Protein AF-A0A9D8RPL6-F1 (afdb_monomer)

Sequence (388 aa):
MSTDRIKMYLSRADGEFEILPKERWEPRHKYLDRIDYKSNYSPDKREYMPNICVFRNDGEISVAAWQACPAKVLYGHNLQEVTQQELEAFLDKSVAQLAYAGILTDKEVLRNHYLSGVDVNKLALYYGTAATPFRILQHTPTTGQFKRAVTLYPDDGICVYNTLKHRKLKFYDKTVQSQKLEFLPNDLAEFMKQVSFALINMEYSIEGKNQIDNELKIQKITLPNTLESFWNPIVSQTILKNRILSFLNQIFTIDLTKREECFLTVQTYCKQHNIHGPQAMTSLWGSIERISTFGLNNFQNWLLESGDPKQVRNFINRLKAIHLPCLPEEQMLKEIIYNALETMEPVTMETLKTTDEYLKKGLFPPKSGSNTKDVPTRPLLEWAGGLQ

Solvent-accessible surface area (backbone atoms only — not comparable to full-atom values): 21778 Å² total; per-residue (Å²): 48,19,49,52,32,43,25,35,69,42,36,39,90,78,65,45,41,45,72,57,58,76,93,74,59,54,83,67,38,55,42,80,71,51,85,54,60,64,33,60,64,62,81,87,65,91,67,76,72,63,53,39,33,40,32,46,54,97,88,39,81,39,34,42,37,40,34,40,36,54,21,27,71,72,71,63,42,79,84,56,57,50,58,65,86,46,51,61,64,46,35,55,53,49,36,53,53,35,40,73,64,37,41,39,54,52,54,69,46,63,49,58,34,65,45,40,25,41,25,30,33,40,66,30,76,42,89,34,65,57,65,60,61,51,51,55,60,71,43,34,50,66,68,84,81,35,48,72,51,75,48,80,38,97,72,48,37,51,32,45,33,40,36,41,97,50,34,36,44,36,41,33,32,39,41,61,52,48,63,39,68,92,70,39,61,70,73,54,40,55,48,54,72,77,40,66,56,18,36,37,38,40,35,38,36,38,40,40,45,74,50,48,54,51,54,39,51,75,72,70,56,83,68,98,31,50,44,60,44,45,46,34,48,68,50,35,37,55,54,44,41,58,55,47,53,63,49,58,74,46,54,69,61,53,32,67,90,46,44,68,61,44,51,53,46,52,52,49,50,29,62,77,68,72,57,70,59,71,67,56,52,51,52,54,52,54,48,52,57,46,28,57,73,62,21,52,48,54,50,50,51,61,45,51,78,82,43,57,71,68,59,49,52,55,50,54,54,52,58,69,68,53,87,58,57,51,36,69,67,56,55,51,48,50,50,43,49,52,55,39,55,74,42,64,68,60,91,47,74,62,61,50,53,56,53,51,51,44,56,77,67,60,79,52,85,71,79,87,55,94,81,66,86,87,70,85,82,72,69,97,72,73,85,83,70,89,77,134

Nearest PDB structures (foldseek):
  3c6k-assembly1_A  TM=5.519E-01  e=1.110E-02  Homo sapiens
  3c6k-assembly2_C  TM=5.430E-01  e=1.743E-02  Homo sapiens
  3c6k-assembly2_D  TM=4.368E-01  e=4.018E-03  Homo sapiens
  6y2r-assembly1_B  TM=2.389E-01  e=1.471E-02  Escherichia coli K-12
  4aee-assembly1_A  TM=4.089E-01  e=4.650E+00  Staphylothermus marinus

Foldseek 3Di:
DAWFKFKAKAFVVVVQWDFADPVPDDPQLVQQVDQDQKGWGDDPDPADAWTWMFGDDPSHGTIIMTMDGQCCLQPVDRQDHDALVCLVVSLVSNQVRCVVNRIHGHSVSVVAGATQKIKQKFKFKAAAAPPLLVVLLVQFDAPDQWDWDWDQDPQFGIKIWTDDDQKIWIKTFRLNVALPCSRDDNVVNVVCVVGPMTMIMIMMMGGGRVRLVVLCVVVVHDDNHSPSQSSPLVNSLVSRVVVVVVRLLRRDAADCVVVVQQLVLLVVLCVVVVVDDPVSSVVLSVLNVVCNPPHLNVSLVVCVVPHDNVVSVVSSVSSSPRPHDHDPSSVSSSVRVNVRSVDSDHDDPVVVVVVVVCVVVVVDPPDPDPDDDDDDPDDPPPPPDDDD

Mean predicted aligned error: 10.55 Å

Radius of gyration: 24.98 Å; Cα contacts (8 Å, |Δi|>4): 590; chains: 1; bounding box: 59×49×70 Å

Structure (mmCIF, N/CA/C/O backbone):
data_AF-A0A9D8RPL6-F1
#
_entry.id   AF-A0A9D8RPL6-F1
#
loop_
_atom_site.group_PDB
_atom_site.id
_atom_site.type_symbol
_atom_site.label_atom_id
_atom_site.label_alt_id
_atom_site.label_comp_id
_atom_site.label_asym_id
_atom_site.label_entity_id
_atom_site.label_seq_id
_atom_site.pdbx_PDB_ins_code
_atom_site.Cartn_x
_atom_site.Cartn_y
_atom_site.Cartn_z
_atom_site.occupancy
_atom_site.B_iso_or_equiv
_atom_site.auth_seq_id
_atom_site.auth_comp_id
_atom_site.auth_asym_id
_atom_site.auth_atom_id
_atom_site.pdbx_PDB_model_num
ATOM 1 N N . MET A 1 1 ? 3.790 11.997 -0.640 1.00 76.94 1 MET A N 1
ATOM 2 C CA . MET A 1 1 ? 3.046 10.720 -0.725 1.00 76.94 1 MET A CA 1
ATOM 3 C C . MET A 1 1 ? 3.173 10.228 -2.138 1.00 76.94 1 MET A C 1
ATOM 5 O O . MET A 1 1 ? 3.196 11.052 -3.047 1.00 76.94 1 MET A O 1
ATOM 9 N N . SER A 1 2 ? 3.297 8.922 -2.313 1.00 73.25 2 SER A N 1
ATOM 10 C CA . SER A 1 2 ? 3.935 8.384 -3.506 1.00 73.25 2 SER A CA 1
ATOM 11 C C . SER A 1 2 ? 3.230 7.169 -4.071 1.00 73.25 2 SER A C 1
ATOM 13 O O . SER A 1 2 ? 2.441 6.498 -3.409 1.00 73.25 2 SER A O 1
ATOM 15 N N . THR A 1 3 ? 3.561 6.884 -5.324 1.00 77.25 3 THR A N 1
ATOM 16 C CA . THR A 1 3 ? 3.338 5.573 -5.918 1.00 77.25 3 THR A CA 1
ATOM 17 C C . THR A 1 3 ? 4.533 4.681 -5.562 1.00 77.25 3 THR A C 1
ATOM 19 O O . THR A 1 3 ? 5.653 4.977 -5.971 1.00 77.25 3 THR A O 1
ATOM 22 N N . ASP A 1 4 ? 4.319 3.608 -4.793 1.00 81.06 4 ASP A N 1
ATOM 23 C CA . ASP A 1 4 ? 5.395 2.708 -4.328 1.00 81.06 4 ASP A CA 1
ATOM 24 C C . ASP A 1 4 ? 5.593 1.498 -5.238 1.00 81.06 4 ASP A C 1
ATOM 26 O O . ASP A 1 4 ? 6.677 0.927 -5.305 1.00 81.06 4 ASP A O 1
ATOM 30 N N . ARG A 1 5 ? 4.559 1.096 -5.974 1.00 91.69 5 ARG A N 1
ATOM 31 C CA . ARG A 1 5 ? 4.652 0.020 -6.960 1.00 91.69 5 ARG A CA 1
ATOM 32 C C . ARG A 1 5 ? 3.788 0.352 -8.153 1.00 91.69 5 ARG A C 1
ATOM 34 O O . ARG A 1 5 ? 2.641 0.750 -7.991 1.00 91.69 5 ARG A O 1
ATOM 41 N N . ILE A 1 6 ? 4.313 0.091 -9.339 1.00 94.00 6 ILE A N 1
ATOM 42 C CA . ILE A 1 6 ? 3.545 0.059 -10.578 1.00 94.00 6 ILE A CA 1
ATOM 43 C C . ILE A 1 6 ? 3.737 -1.279 -11.269 1.00 94.00 6 ILE A C 1
ATOM 45 O O . ILE A 1 6 ? 4.782 -1.921 -11.136 1.00 94.00 6 ILE A O 1
ATOM 49 N N . LYS A 1 7 ? 2.714 -1.706 -12.002 1.00 95.00 7 LYS A N 1
ATOM 50 C CA . LYS A 1 7 ? 2.734 -2.928 -12.793 1.00 95.00 7 LYS A CA 1
ATOM 51 C C . LYS A 1 7 ? 2.080 -2.694 -14.142 1.00 95.00 7 LYS A C 1
ATOM 53 O O . LYS A 1 7 ? 0.953 -2.207 -14.210 1.00 95.00 7 LYS A O 1
ATOM 58 N N . MET A 1 8 ? 2.734 -3.133 -15.202 1.00 94.94 8 MET A N 1
ATOM 59 C CA . MET A 1 8 ? 2.285 -3.002 -16.584 1.00 94.94 8 MET A CA 1
ATOM 60 C C . MET A 1 8 ? 2.474 -4.319 -17.339 1.00 94.94 8 MET A C 1
ATOM 62 O O . MET A 1 8 ? 3.315 -5.137 -16.966 1.00 94.94 8 MET A O 1
ATOM 66 N N . TYR A 1 9 ? 1.697 -4.508 -18.402 1.00 94.69 9 TYR A N 1
ATOM 67 C CA . TYR A 1 9 ? 1.876 -5.600 -19.359 1.00 94.69 9 TYR A CA 1
ATOM 68 C C . TYR A 1 9 ? 2.038 -4.989 -20.740 1.00 94.69 9 TYR A C 1
ATOM 70 O O . TYR A 1 9 ? 1.050 -4.537 -21.302 1.00 94.69 9 TYR A O 1
ATOM 78 N N . LEU A 1 10 ? 3.262 -4.943 -21.251 1.00 94.94 10 LEU A N 1
ATOM 79 C CA . LEU A 1 10 ? 3.539 -4.44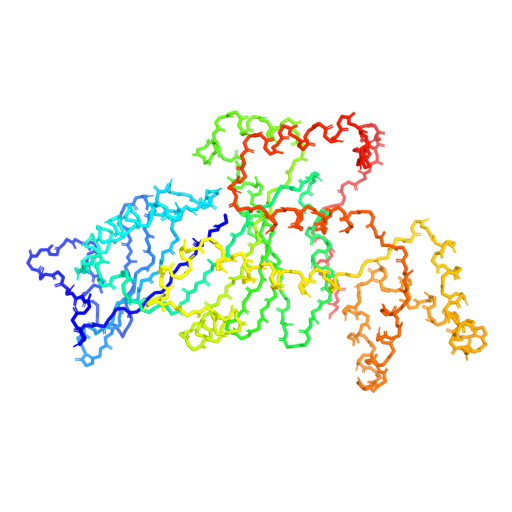1 -22.591 1.00 94.94 10 LEU A CA 1
ATOM 80 C C . LEU A 1 10 ? 3.217 -5.534 -23.612 1.00 94.94 10 LEU A C 1
ATOM 82 O O . LEU A 1 10 ? 3.583 -6.690 -23.392 1.00 94.94 10 LEU A O 1
ATOM 86 N N . SER A 1 11 ? 2.546 -5.178 -24.699 1.00 94.38 11 SER A N 1
ATOM 87 C CA . SER A 1 11 ? 2.099 -6.045 -25.786 1.00 94.38 11 SER A CA 1
ATOM 88 C C . SER A 1 11 ? 2.950 -5.832 -27.030 1.00 94.38 11 SER A C 1
ATOM 90 O O . SER A 1 11 ? 3.070 -4.726 -27.556 1.00 94.38 11 SER A O 1
ATOM 92 N N . ARG A 1 12 ? 3.528 -6.917 -27.543 1.00 92.94 12 ARG A N 1
ATOM 93 C CA . ARG A 1 12 ? 4.331 -6.864 -28.767 1.00 92.94 12 ARG A CA 1
ATOM 94 C C . ARG A 1 12 ? 3.457 -6.658 -30.002 1.00 92.94 12 ARG A C 1
ATOM 96 O O . ARG A 1 12 ? 3.880 -5.998 -30.942 1.00 92.94 12 ARG A O 1
ATOM 103 N N . ALA A 1 13 ? 2.243 -7.216 -29.993 1.00 90.69 13 ALA A N 1
ATOM 104 C CA . ALA A 1 13 ? 1.292 -7.095 -31.098 1.00 90.69 13 ALA A CA 1
ATOM 105 C C . ALA A 1 13 ? 0.837 -5.642 -31.313 1.00 90.69 13 ALA A C 1
ATOM 107 O O . ALA A 1 13 ? 0.586 -5.246 -32.447 1.00 90.69 13 ALA A O 1
ATOM 108 N N . ASP A 1 14 ? 0.800 -4.856 -30.235 1.00 90.56 14 ASP A N 1
ATOM 109 C CA . ASP A 1 14 ? 0.432 -3.438 -30.259 1.00 90.56 14 ASP A CA 1
ATOM 110 C C . ASP A 1 14 ? 1.650 -2.515 -30.476 1.00 90.56 14 ASP A C 1
ATOM 112 O O . ASP A 1 14 ? 1.522 -1.295 -30.431 1.00 90.56 14 ASP A O 1
ATOM 116 N N . GLY A 1 15 ? 2.842 -3.082 -30.718 1.00 91.94 15 GLY A N 1
ATOM 117 C CA . GLY A 1 15 ? 4.074 -2.323 -30.950 1.00 91.94 15 GLY A CA 1
ATOM 118 C C . GLY A 1 15 ? 4.646 -1.643 -29.702 1.00 91.94 15 GLY A C 1
ATOM 119 O O . GLY A 1 15 ? 5.460 -0.735 -29.825 1.00 91.94 15 GLY A O 1
ATOM 120 N N . GLU A 1 16 ? 4.245 -2.059 -28.497 1.00 95.00 16 GLU A N 1
ATOM 121 C CA . GLU A 1 16 ? 4.665 -1.411 -27.243 1.00 95.00 16 GLU A CA 1
ATOM 122 C C . GLU A 1 16 ? 6.111 -1.752 -26.853 1.00 95.00 16 GLU A C 1
ATOM 124 O O . GLU A 1 16 ? 6.743 -1.046 -26.063 1.00 95.00 16 GLU A O 1
ATOM 129 N N . PHE A 1 17 ? 6.653 -2.847 -27.382 1.00 96.94 17 PHE A N 1
ATOM 130 C CA . PHE A 1 17 ? 8.052 -3.196 -27.191 1.00 96.94 17 PHE A CA 1
ATOM 131 C C . PHE A 1 17 ? 8.579 -4.091 -28.311 1.00 96.94 17 PHE A C 1
ATOM 133 O O . PHE A 1 17 ? 7.838 -4.830 -28.963 1.00 96.94 17 PHE A O 1
ATOM 140 N N . G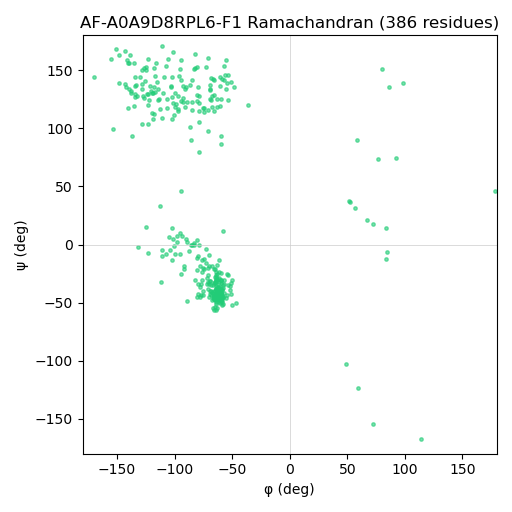LU A 1 18 ? 9.898 -4.100 -28.441 1.00 96.62 18 GLU A N 1
ATOM 141 C CA . GLU A 1 18 ? 10.651 -5.051 -29.238 1.00 96.62 18 GLU A CA 1
ATOM 142 C C . GLU A 1 18 ? 11.564 -5.892 -28.346 1.00 96.62 18 GLU A C 1
ATOM 144 O O . GLU A 1 18 ? 11.960 -5.500 -27.246 1.00 96.62 18 GLU A O 1
ATOM 149 N N . ILE A 1 19 ? 11.915 -7.079 -28.827 1.00 95.88 19 ILE A N 1
ATOM 150 C CA . ILE A 1 19 ? 12.947 -7.894 -28.196 1.00 95.88 19 ILE A CA 1
ATOM 151 C C . ILE A 1 19 ? 14.280 -7.539 -28.838 1.00 95.88 19 ILE A C 1
ATOM 153 O O . ILE A 1 19 ? 14.384 -7.476 -30.063 1.00 95.88 19 ILE A O 1
ATOM 157 N N . LEU A 1 20 ? 15.303 -7.343 -28.007 1.00 95.25 20 LEU A N 1
ATOM 158 C CA . LEU A 1 20 ? 16.675 -7.164 -28.467 1.00 95.25 20 LEU A CA 1
ATOM 159 C C . LEU A 1 20 ? 17.029 -8.265 -29.495 1.00 95.25 20 LEU A C 1
ATOM 161 O O . LEU A 1 20 ? 16.702 -9.425 -29.252 1.00 95.25 20 LEU A O 1
ATOM 165 N N . PRO A 1 21 ? 17.685 -7.965 -30.628 1.00 93.12 21 PRO A N 1
ATOM 166 C CA . PRO A 1 21 ? 18.082 -8.996 -31.591 1.00 93.12 21 PRO A CA 1
ATOM 167 C C . PRO A 1 21 ? 19.038 -10.029 -30.977 1.00 93.12 21 PRO A C 1
ATOM 169 O O . PRO A 1 21 ? 19.886 -9.662 -30.155 1.00 93.12 21 PRO A O 1
ATOM 172 N N . LYS A 1 22 ? 18.922 -11.308 -31.371 1.00 92.31 22 LYS A N 1
ATOM 173 C CA . LYS A 1 22 ? 19.681 -12.427 -30.769 1.00 92.31 22 LYS A CA 1
ATOM 174 C C . LYS A 1 22 ? 21.194 -12.235 -30.842 1.00 92.31 22 LYS A C 1
ATOM 176 O O . LYS A 1 22 ? 21.914 -12.653 -29.942 1.00 92.31 22 LYS A O 1
ATOM 181 N N . GLU A 1 23 ? 21.677 -11.552 -31.871 1.00 93.81 23 GLU A N 1
ATOM 182 C CA . GLU A 1 23 ? 23.095 -11.255 -32.098 1.00 93.81 23 GLU A CA 1
ATOM 183 C C . GLU A 1 23 ? 23.677 -10.337 -31.012 1.00 93.81 23 GLU A C 1
ATOM 185 O O . GLU A 1 23 ? 24.889 -10.291 -30.815 1.00 93.81 23 GLU A O 1
ATOM 190 N N . ARG A 1 24 ? 22.815 -9.605 -30.296 1.00 92.56 24 ARG A N 1
ATOM 191 C CA . ARG A 1 24 ? 23.182 -8.685 -29.211 1.00 92.56 24 ARG A CA 1
ATOM 192 C C . ARG A 1 24 ? 22.939 -9.285 -27.825 1.00 92.56 24 ARG A C 1
ATOM 194 O O . ARG A 1 24 ? 23.080 -8.585 -26.822 1.00 92.56 24 ARG A O 1
ATOM 201 N N . TRP A 1 25 ? 22.537 -10.553 -27.741 1.00 93.50 25 TRP A N 1
ATOM 202 C CA . TRP A 1 25 ? 22.211 -11.176 -26.465 1.00 93.50 25 TRP A CA 1
ATOM 203 C C . TRP A 1 25 ? 23.459 -11.509 -25.660 1.00 93.50 25 TRP A C 1
ATOM 205 O O . TRP A 1 25 ? 24.272 -12.357 -26.006 1.00 93.50 25 TRP A O 1
ATOM 215 N N . GLU A 1 26 ? 23.554 -10.868 -24.508 1.00 91.50 26 GLU A N 1
ATOM 216 C CA . GLU A 1 26 ? 24.457 -11.248 -23.425 1.00 91.50 26 GLU A CA 1
ATOM 217 C C . GLU A 1 26 ? 23.884 -12.376 -22.538 1.00 91.50 26 GLU A C 1
ATOM 219 O O . GLU A 1 26 ? 22.670 -12.601 -22.548 1.00 91.50 26 GLU A O 1
ATOM 224 N N . PRO A 1 27 ? 24.706 -13.054 -21.705 1.00 90.31 27 PRO A N 1
ATOM 225 C CA . PRO A 1 27 ? 24.274 -14.191 -20.880 1.00 90.31 27 PRO A CA 1
ATOM 226 C C . PRO A 1 27 ? 23.022 -13.949 -20.021 1.00 90.31 27 PRO A C 1
ATOM 228 O O . PRO A 1 27 ? 22.215 -14.863 -19.832 1.00 90.31 27 PRO A O 1
ATOM 231 N N . ARG A 1 28 ? 22.815 -12.716 -19.542 1.00 90.69 28 ARG A N 1
ATOM 232 C CA . ARG A 1 28 ? 21.624 -12.318 -18.770 1.00 90.69 28 ARG A CA 1
ATOM 233 C C . ARG A 1 28 ? 20.308 -12.455 -19.546 1.00 90.69 28 ARG A C 1
ATOM 235 O O . ARG A 1 28 ? 19.260 -12.654 -18.941 1.00 90.69 28 ARG A O 1
ATOM 242 N N . HIS A 1 29 ? 20.351 -12.427 -20.877 1.00 94.00 29 HIS A N 1
ATOM 243 C CA . HIS A 1 29 ? 19.183 -12.551 -21.752 1.00 94.00 29 HIS A CA 1
ATOM 244 C C . HIS A 1 29 ? 18.754 -13.998 -22.000 1.00 94.00 29 HIS A C 1
ATOM 246 O O . HIS A 1 29 ? 17.767 -14.229 -22.686 1.00 94.00 29 HIS A O 1
ATOM 252 N N . LYS A 1 30 ? 19.427 -14.994 -21.408 1.00 89.94 30 LYS A N 1
ATOM 253 C CA . LYS A 1 30 ? 19.095 -16.420 -21.583 1.00 89.94 30 LYS A CA 1
ATOM 254 C C . LYS A 1 30 ? 17.628 -16.754 -21.281 1.00 89.94 30 LYS A C 1
ATOM 256 O O . LYS A 1 30 ? 17.092 -17.729 -21.800 1.00 89.94 30 LYS A O 1
ATOM 261 N N . TYR A 1 31 ? 16.964 -15.964 -20.438 1.00 92.50 31 TYR A N 1
ATOM 262 C CA . TYR A 1 31 ? 15.535 -16.117 -20.158 1.00 92.50 31 TYR A CA 1
ATOM 263 C C . TYR A 1 31 ? 14.637 -15.864 -21.388 1.00 92.50 31 TYR A C 1
ATOM 265 O O . TYR A 1 31 ? 13.565 -16.456 -21.470 1.00 92.50 31 TYR A O 1
ATOM 273 N N . LEU A 1 32 ? 15.090 -15.067 -22.364 1.00 92.06 32 LEU A N 1
ATOM 274 C CA . LEU A 1 32 ? 14.393 -14.795 -23.626 1.00 92.06 32 LEU A CA 1
ATOM 275 C C . LEU A 1 32 ? 14.445 -15.970 -24.619 1.00 92.06 32 LEU A C 1
ATOM 277 O O . LEU A 1 32 ? 13.686 -15.970 -25.584 1.00 92.06 32 LEU A O 1
ATOM 281 N N . ASP A 1 33 ? 15.287 -16.985 -24.390 1.00 87.38 33 ASP A N 1
ATOM 282 C CA . ASP A 1 33 ? 15.366 -18.211 -25.213 1.00 87.38 33 ASP A CA 1
ATOM 283 C C . ASP A 1 33 ? 14.608 -19.398 -24.597 1.00 87.38 33 ASP A C 1
ATOM 285 O O . ASP A 1 33 ? 14.452 -20.444 -25.225 1.00 87.38 33 ASP A O 1
ATOM 289 N N . ARG A 1 34 ? 14.123 -19.266 -23.357 1.00 84.88 34 ARG A N 1
ATOM 290 C CA . ARG A 1 34 ? 13.395 -20.346 -22.680 1.00 84.88 34 ARG A CA 1
ATOM 291 C C . ARG A 1 34 ? 12.042 -20.578 -23.338 1.00 84.88 34 ARG A C 1
ATOM 293 O O . ARG A 1 34 ? 11.303 -19.621 -23.545 1.00 84.88 34 ARG A O 1
ATOM 300 N N . ILE A 1 35 ? 11.711 -21.839 -23.605 1.00 80.12 35 ILE A N 1
ATOM 301 C CA . ILE A 1 35 ? 10.471 -22.261 -24.284 1.00 80.12 35 ILE A CA 1
ATOM 302 C C . ILE A 1 35 ? 9.255 -22.194 -23.341 1.00 80.12 35 ILE A C 1
ATOM 304 O O . ILE A 1 35 ? 8.112 -22.222 -23.791 1.00 80.12 35 ILE A O 1
ATOM 308 N N . ASP A 1 36 ? 9.488 -22.058 -22.034 1.00 81.62 36 ASP A N 1
ATOM 309 C CA . ASP A 1 36 ? 8.431 -21.972 -21.032 1.00 81.62 36 ASP A CA 1
ATOM 310 C C . ASP A 1 36 ? 7.435 -20.851 -21.357 1.00 81.62 36 ASP A C 1
ATOM 312 O O . ASP A 1 36 ? 7.825 -19.733 -21.708 1.00 81.62 36 ASP A O 1
ATOM 316 N N . TYR A 1 37 ? 6.143 -21.131 -21.149 1.00 81.88 37 TYR A N 1
ATOM 317 C CA . TYR A 1 37 ? 5.051 -20.159 -21.305 1.00 81.88 37 TYR A CA 1
ATOM 318 C C . TYR A 1 37 ? 5.324 -18.838 -20.567 1.00 81.88 37 TYR A C 1
ATOM 320 O O . TYR A 1 37 ? 4.886 -17.772 -20.997 1.00 81.88 37 TYR A O 1
ATOM 328 N N . LYS A 1 38 ? 6.063 -18.915 -19.454 1.00 89.31 38 LYS A N 1
ATOM 329 C CA . LYS A 1 38 ? 6.447 -17.791 -18.611 1.00 89.31 38 LYS A CA 1
ATOM 330 C C . LYS A 1 38 ? 7.926 -17.891 -18.252 1.00 89.31 38 LYS A C 1
ATOM 332 O O . LYS A 1 38 ? 8.343 -18.888 -17.669 1.00 89.31 38 LYS A O 1
ATOM 337 N N . SER A 1 39 ? 8.687 -16.828 -18.502 1.00 88.94 39 SER A N 1
ATOM 338 C CA . SER A 1 39 ? 10.108 -16.752 -18.139 1.00 88.94 39 SER A CA 1
ATOM 339 C C . SER A 1 39 ? 10.437 -15.434 -17.446 1.00 88.94 39 SER A C 1
ATOM 341 O O . SER A 1 39 ? 10.123 -14.363 -17.956 1.00 88.94 39 SER A O 1
ATOM 343 N N . ASN A 1 40 ? 11.078 -15.505 -16.277 1.00 90.75 40 ASN A N 1
ATOM 344 C CA . ASN A 1 40 ? 11.461 -14.319 -15.506 1.00 90.75 40 ASN A CA 1
ATOM 345 C C . ASN A 1 40 ? 12.902 -13.908 -15.820 1.00 90.75 40 ASN A C 1
ATOM 347 O O . ASN A 1 40 ? 13.783 -14.767 -15.928 1.00 90.75 40 ASN A O 1
ATOM 351 N N . TYR A 1 41 ? 13.137 -12.601 -15.896 1.00 90.19 41 TYR A N 1
ATOM 352 C CA . TYR A 1 41 ? 14.480 -12.039 -15.901 1.00 90.19 41 TYR A CA 1
ATOM 353 C C . TYR A 1 41 ? 15.128 -12.233 -14.528 1.00 90.19 41 TYR A C 1
ATOM 355 O O . TYR A 1 41 ? 14.493 -12.018 -13.494 1.00 90.19 41 TYR A O 1
ATOM 363 N N . SER A 1 42 ? 16.398 -12.629 -14.524 1.00 84.31 42 SER A N 1
ATOM 364 C CA . SER A 1 42 ? 17.218 -12.685 -13.317 1.00 84.31 42 SER A CA 1
ATOM 365 C C . SER A 1 42 ? 18.385 -11.724 -13.510 1.00 84.31 42 SER A C 1
ATOM 367 O O . SER A 1 42 ? 19.220 -11.994 -14.377 1.00 84.31 42 SER A O 1
ATOM 369 N N . PRO A 1 43 ? 18.457 -10.622 -12.747 1.00 79.50 43 PRO A N 1
ATOM 370 C CA . PRO A 1 43 ? 19.556 -9.681 -12.871 1.00 79.50 43 PRO A CA 1
ATOM 371 C C . PRO A 1 43 ? 20.874 -10.325 -12.428 1.00 79.50 43 PRO A C 1
ATOM 373 O O . PRO A 1 43 ? 20.920 -11.109 -11.482 1.00 79.50 43 PRO A O 1
ATOM 376 N N . ASP A 1 44 ? 21.944 -9.981 -13.131 1.00 76.06 44 ASP A N 1
ATOM 377 C CA . ASP A 1 44 ? 23.340 -10.316 -12.831 1.00 76.06 44 ASP A CA 1
ATOM 378 C C . ASP A 1 44 ? 24.032 -9.234 -11.976 1.00 76.06 44 ASP A C 1
ATOM 380 O O . ASP A 1 44 ? 25.013 -9.514 -11.284 1.00 76.06 44 ASP A O 1
ATOM 384 N N . LYS A 1 45 ? 23.507 -8.002 -11.981 1.00 72.62 45 LYS A N 1
ATOM 385 C CA . LYS A 1 45 ? 23.971 -6.883 -11.145 1.00 72.62 45 LYS A CA 1
ATOM 386 C C . LYS A 1 45 ? 23.393 -6.919 -9.726 1.00 72.62 45 LYS A C 1
ATOM 388 O O . LYS A 1 45 ? 22.278 -7.377 -9.504 1.00 72.62 45 LYS A O 1
ATOM 393 N N . ARG A 1 46 ? 24.146 -6.349 -8.773 1.00 63.53 46 ARG A N 1
ATOM 394 C CA . ARG A 1 46 ? 23.728 -6.158 -7.366 1.00 63.53 46 ARG A CA 1
ATOM 395 C C . ARG A 1 46 ? 22.798 -4.956 -7.137 1.00 63.53 46 ARG A C 1
ATOM 397 O O . ARG A 1 46 ? 22.278 -4.807 -6.038 1.00 63.53 46 ARG A O 1
ATOM 404 N N . GLU A 1 47 ? 22.619 -4.091 -8.133 1.00 73.19 47 GLU A N 1
ATOM 405 C CA . GLU A 1 47 ? 21.715 -2.936 -8.056 1.00 73.19 47 GLU A CA 1
ATOM 406 C C . GLU A 1 47 ? 20.240 -3.366 -8.075 1.00 73.19 47 GLU A C 1
ATOM 408 O O . GLU A 1 47 ? 19.902 -4.462 -8.529 1.00 73.19 47 GLU A O 1
ATOM 413 N N . TYR A 1 48 ? 19.341 -2.489 -7.615 1.00 79.12 48 TYR A N 1
ATOM 414 C CA . TYR A 1 48 ? 17.907 -2.751 -7.709 1.00 79.12 48 TYR A CA 1
ATOM 415 C C . TYR A 1 48 ? 17.459 -2.842 -9.174 1.00 79.12 48 TYR A C 1
ATOM 417 O O . TYR A 1 48 ? 17.638 -1.904 -9.951 1.00 79.12 48 TYR A O 1
ATOM 425 N N . MET A 1 49 ? 16.813 -3.958 -9.519 1.00 87.19 49 MET A N 1
ATOM 426 C CA . MET A 1 49 ? 16.204 -4.192 -10.825 1.00 87.19 49 MET A CA 1
ATOM 427 C C . MET A 1 49 ? 14.703 -4.474 -10.675 1.00 87.19 49 MET A C 1
ATOM 429 O O . MET A 1 49 ? 14.312 -5.234 -9.782 1.00 87.19 49 MET A O 1
ATOM 433 N N . PRO A 1 50 ? 13.849 -3.887 -11.535 1.00 86.88 50 PRO A N 1
ATOM 434 C CA . PRO A 1 50 ? 12.434 -4.219 -11.598 1.00 86.88 50 PRO A CA 1
ATOM 435 C C . PRO A 1 50 ? 12.201 -5.705 -11.872 1.00 86.88 50 PRO A C 1
ATOM 437 O O . PRO A 1 50 ? 12.993 -6.374 -12.538 1.00 86.88 50 PRO A O 1
ATOM 440 N N . ASN A 1 51 ? 11.057 -6.211 -11.420 1.00 91.31 51 ASN A N 1
ATOM 441 C CA . ASN A 1 51 ? 10.629 -7.556 -11.775 1.00 91.31 51 ASN A CA 1
ATOM 442 C C . ASN A 1 51 ? 10.132 -7.545 -13.222 1.00 91.31 51 ASN A C 1
ATOM 444 O O . ASN A 1 51 ? 9.143 -6.878 -13.533 1.00 91.31 51 ASN A O 1
ATOM 448 N N . ILE A 1 52 ? 10.805 -8.301 -14.087 1.00 94.38 52 ILE A N 1
ATOM 449 C CA . ILE A 1 52 ? 10.464 -8.427 -15.505 1.00 94.38 52 ILE A CA 1
ATOM 450 C C . ILE A 1 52 ? 10.182 -9.894 -15.809 1.00 94.38 52 ILE A C 1
ATOM 452 O O . ILE A 1 52 ? 10.938 -10.792 -15.432 1.00 94.38 52 ILE A O 1
ATOM 456 N N . CYS A 1 53 ? 9.073 -10.140 -16.491 1.00 94.44 53 CYS A N 1
ATOM 457 C CA . CYS A 1 53 ? 8.652 -11.466 -16.903 1.00 94.44 53 CYS A CA 1
ATOM 458 C C . CYS A 1 53 ? 8.089 -11.410 -18.316 1.00 94.44 53 CYS A C 1
ATOM 460 O O . CYS A 1 53 ? 7.239 -10.575 -18.600 1.00 94.44 53 CYS A O 1
ATOM 462 N N . VAL A 1 54 ? 8.489 -12.343 -19.171 1.00 95.06 54 VAL A N 1
ATOM 463 C CA . VAL A 1 54 ? 7.922 -12.489 -20.513 1.00 95.06 54 VAL A CA 1
ATOM 464 C C . VAL A 1 54 ? 6.937 -13.650 -20.562 1.00 95.06 54 VAL A C 1
ATOM 466 O O . VAL A 1 54 ? 7.132 -14.670 -19.893 1.00 95.06 54 VAL A O 1
ATOM 469 N N . PHE A 1 55 ? 5.882 -13.481 -21.350 1.00 94.19 55 PHE A N 1
ATOM 470 C CA . PHE A 1 55 ? 4.911 -14.515 -21.681 1.00 94.19 55 PHE A CA 1
ATOM 471 C C . PHE A 1 55 ? 4.952 -14.783 -23.176 1.00 94.19 55 PHE A C 1
ATOM 473 O O . PHE A 1 55 ? 5.170 -13.866 -23.975 1.00 94.19 55 PHE A O 1
ATOM 480 N N . ARG A 1 56 ? 4.736 -16.046 -23.537 1.00 91.88 56 ARG A N 1
ATOM 481 C CA . ARG A 1 56 ? 4.725 -16.481 -24.929 1.00 91.88 56 ARG A CA 1
ATOM 482 C C . ARG A 1 56 ? 3.326 -16.835 -25.403 1.00 91.88 56 ARG A C 1
ATOM 484 O O . ARG A 1 56 ? 2.557 -17.434 -24.656 1.00 91.88 56 ARG A O 1
ATOM 491 N N . ASN A 1 57 ? 3.047 -16.525 -26.663 1.00 87.12 57 ASN A N 1
ATOM 492 C CA . ASN A 1 57 ? 1.918 -17.065 -27.409 1.00 87.12 57 ASN A CA 1
ATOM 493 C C . ASN A 1 57 ? 2.456 -17.715 -28.689 1.00 87.12 57 ASN A C 1
ATOM 495 O O . ASN A 1 57 ? 3.282 -17.113 -29.367 1.00 87.12 57 ASN A O 1
ATOM 499 N N . ASP A 1 58 ? 2.055 -18.956 -28.964 1.00 84.12 58 ASP A N 1
ATOM 500 C CA . ASP A 1 58 ? 2.521 -19.737 -30.123 1.00 84.12 58 ASP A CA 1
ATOM 501 C C . ASP A 1 58 ? 4.056 -19.805 -30.276 1.00 84.12 58 ASP A C 1
ATOM 503 O O . ASP A 1 58 ? 4.613 -19.782 -31.369 1.00 84.12 58 ASP A O 1
ATOM 507 N N . GLY A 1 59 ? 4.769 -19.892 -29.146 1.00 81.31 59 GLY A N 1
ATOM 508 C CA . GLY A 1 59 ? 6.234 -19.982 -29.101 1.00 81.31 59 GLY A CA 1
ATOM 509 C C . GLY A 1 59 ? 6.966 -18.637 -29.185 1.00 81.31 59 GLY A C 1
ATOM 510 O O . GLY A 1 59 ? 8.143 -18.559 -28.818 1.00 81.31 59 GLY A O 1
ATOM 511 N N . GLU A 1 60 ? 6.281 -17.555 -29.546 1.00 87.44 60 GLU A N 1
ATOM 512 C CA . GLU A 1 60 ? 6.852 -16.211 -29.611 1.00 87.44 60 GLU A CA 1
ATOM 513 C C . GLU A 1 60 ? 6.586 -15.409 -28.341 1.00 87.44 60 GLU A C 1
ATOM 515 O O . GLU A 1 60 ? 5.524 -15.518 -27.734 1.00 87.44 60 GLU A O 1
ATOM 520 N N . ILE A 1 61 ? 7.542 -14.568 -27.935 1.00 92.31 61 ILE A N 1
ATOM 521 C CA . ILE A 1 61 ? 7.318 -13.621 -26.838 1.00 92.31 61 ILE A CA 1
ATOM 522 C C . ILE A 1 61 ? 6.288 -12.591 -27.301 1.00 92.31 61 ILE A C 1
ATOM 524 O O . ILE A 1 61 ? 6.540 -11.853 -28.255 1.00 92.31 61 ILE A O 1
ATOM 528 N N . SER A 1 62 ? 5.153 -12.547 -26.607 1.00 92.94 62 SER A N 1
ATOM 529 C CA . SER A 1 62 ? 4.009 -11.695 -26.935 1.00 92.94 62 SER A CA 1
ATOM 530 C C . SER A 1 62 ? 3.782 -10.594 -25.905 1.00 92.94 62 SER A C 1
ATOM 532 O O . SER A 1 62 ? 3.350 -9.503 -26.271 1.00 92.94 62 SER A O 1
ATOM 534 N N . VAL A 1 63 ? 4.098 -10.849 -24.631 1.00 95.06 63 VAL A N 1
ATOM 535 C CA . VAL A 1 63 ? 3.862 -9.901 -23.534 1.00 95.06 63 VAL A CA 1
ATOM 536 C C . VAL A 1 63 ? 5.084 -9.798 -22.632 1.00 95.06 63 VAL A C 1
ATOM 538 O O . VAL A 1 63 ? 5.641 -10.817 -22.223 1.00 95.06 63 VAL A O 1
ATOM 541 N N . ALA A 1 64 ? 5.447 -8.578 -22.245 1.00 95.75 64 ALA A N 1
ATOM 542 C CA . ALA A 1 64 ? 6.404 -8.303 -21.180 1.00 95.75 64 ALA A CA 1
ATOM 543 C C . ALA A 1 64 ? 5.675 -7.692 -19.972 1.00 95.75 64 ALA A C 1
ATOM 545 O O . ALA A 1 64 ? 5.221 -6.550 -20.002 1.00 95.75 64 ALA A O 1
ATOM 546 N N . ALA A 1 65 ? 5.550 -8.450 -18.883 1.00 95.12 65 ALA A N 1
ATOM 547 C CA . ALA A 1 65 ? 5.114 -7.913 -17.603 1.00 95.12 65 ALA A CA 1
ATOM 548 C C . ALA A 1 65 ? 6.277 -7.231 -16.896 1.00 95.12 65 ALA A C 1
ATOM 550 O O . ALA A 1 65 ? 7.295 -7.859 -16.594 1.00 95.12 65 ALA A O 1
ATOM 551 N N . TRP A 1 66 ? 6.070 -5.967 -16.568 1.00 95.00 66 TRP A N 1
ATOM 552 C CA . TRP A 1 66 ? 7.021 -5.135 -15.858 1.00 95.00 66 TRP A CA 1
ATOM 553 C C . TRP A 1 66 ? 6.406 -4.662 -14.546 1.00 95.00 66 TRP A C 1
ATOM 555 O O . TRP A 1 66 ? 5.273 -4.182 -14.515 1.00 95.00 66 TRP A O 1
ATOM 565 N N . GLN A 1 67 ? 7.139 -4.820 -13.446 1.00 94.75 67 GLN A N 1
ATOM 566 C CA . GLN A 1 67 ? 6.738 -4.322 -12.137 1.00 94.75 67 GLN A CA 1
ATOM 567 C C . GLN A 1 67 ? 7.919 -3.637 -11.453 1.00 94.75 67 GLN A C 1
ATOM 569 O O . GLN A 1 67 ? 8.920 -4.281 -11.133 1.00 94.75 67 GLN A O 1
ATOM 574 N N . ALA A 1 68 ? 7.764 -2.350 -11.164 1.00 92.75 68 ALA A N 1
ATOM 575 C CA . ALA A 1 68 ? 8.797 -1.517 -10.563 1.00 92.75 68 ALA A CA 1
ATOM 576 C C . ALA A 1 68 ? 8.287 -0.816 -9.304 1.00 92.75 68 ALA A C 1
ATOM 578 O O . ALA A 1 68 ? 7.099 -0.523 -9.182 1.00 92.75 68 ALA A O 1
ATOM 579 N N . CYS A 1 69 ? 9.207 -0.530 -8.384 1.00 92.06 69 CYS A N 1
ATOM 580 C CA . CYS A 1 69 ? 9.000 0.430 -7.308 1.00 92.06 69 CYS A CA 1
ATOM 581 C C . CYS A 1 69 ? 9.694 1.744 -7.690 1.00 92.06 69 CYS A C 1
ATOM 583 O O . CYS A 1 69 ? 10.928 1.750 -7.743 1.00 92.06 69 CYS A O 1
ATOM 585 N N . PRO A 1 70 ? 8.949 2.832 -7.970 1.00 92.44 70 PRO A N 1
ATOM 586 C CA . PRO A 1 70 ? 9.517 4.124 -8.347 1.00 92.44 70 PRO A CA 1
ATOM 587 C C . PRO A 1 70 ? 10.674 4.598 -7.471 1.00 92.44 70 PRO A C 1
ATOM 589 O O . PRO A 1 70 ? 11.751 4.895 -7.985 1.00 92.44 70 PRO A O 1
ATOM 592 N N . ALA A 1 71 ? 10.490 4.574 -6.151 1.00 88.06 71 ALA A N 1
ATOM 593 C CA . ALA A 1 71 ? 11.512 4.995 -5.202 1.00 88.06 71 ALA A CA 1
ATOM 594 C C . ALA A 1 71 ? 12.788 4.144 -5.317 1.00 88.06 71 ALA A C 1
ATOM 596 O O . ALA A 1 71 ? 13.895 4.675 -5.352 1.00 88.06 71 ALA A O 1
ATOM 597 N N . LYS A 1 72 ? 12.662 2.821 -5.481 1.00 88.12 72 LYS A N 1
ATOM 598 C CA . LYS A 1 72 ? 13.832 1.948 -5.649 1.00 88.12 72 LYS A CA 1
ATOM 599 C C . LYS A 1 72 ? 14.526 2.132 -6.997 1.00 88.12 72 LYS A C 1
ATOM 601 O O . LYS A 1 72 ? 15.742 1.999 -7.059 1.00 88.12 72 LYS A O 1
ATOM 606 N N . VAL A 1 73 ? 13.792 2.452 -8.063 1.00 90.56 73 VAL A N 1
ATOM 607 C CA . VAL A 1 73 ? 14.396 2.791 -9.365 1.00 90.56 73 VAL A CA 1
ATOM 608 C C . VAL A 1 73 ? 15.172 4.108 -9.276 1.00 90.56 73 VAL A C 1
ATOM 610 O O . VAL A 1 73 ? 16.275 4.223 -9.812 1.00 90.56 73 VAL A O 1
ATOM 613 N N . LEU A 1 74 ? 14.619 5.106 -8.587 1.00 88.94 74 LEU A N 1
ATOM 614 C CA . LEU A 1 74 ? 15.232 6.427 -8.487 1.00 88.94 74 LEU A CA 1
ATOM 615 C C . LEU A 1 74 ? 16.398 6.466 -7.493 1.00 88.94 74 LEU A C 1
ATOM 617 O O . LEU A 1 74 ? 17.446 7.012 -7.844 1.00 88.94 74 LEU A O 1
ATOM 621 N N . TYR A 1 75 ? 16.243 5.852 -6.320 1.00 84.12 75 TYR A N 1
ATOM 622 C CA . TYR A 1 75 ? 17.150 6.012 -5.176 1.00 84.12 75 TYR A CA 1
ATOM 623 C C . TYR A 1 75 ? 17.751 4.697 -4.659 1.00 84.12 75 TYR A C 1
ATOM 625 O O . TYR A 1 75 ? 18.609 4.719 -3.785 1.00 84.12 75 TYR A O 1
ATOM 633 N N . GLY A 1 76 ? 17.309 3.536 -5.151 1.00 81.06 76 GLY A N 1
ATOM 634 C CA . GLY A 1 76 ? 17.774 2.222 -4.678 1.00 81.06 76 GLY A CA 1
ATOM 635 C C . GLY A 1 76 ? 17.053 1.687 -3.433 1.00 81.06 76 GLY A C 1
ATOM 636 O O . GLY A 1 76 ? 17.241 0.528 -3.069 1.00 81.06 76 GLY A O 1
ATOM 637 N N . HIS A 1 77 ? 16.174 2.474 -2.805 1.00 80.31 77 HIS A N 1
ATOM 638 C CA . HIS A 1 77 ? 15.386 2.083 -1.630 1.00 80.31 77 HIS A CA 1
ATOM 639 C C . HIS A 1 77 ? 13.969 2.679 -1.680 1.00 80.31 77 HIS A C 1
ATOM 641 O O . HIS A 1 77 ? 13.693 3.564 -2.478 1.00 80.31 77 HIS A O 1
ATOM 647 N N . ASN A 1 78 ? 13.048 2.195 -0.838 1.00 78.56 78 ASN A N 1
ATOM 648 C CA . ASN A 1 78 ? 11.657 2.676 -0.782 1.00 78.56 78 ASN A CA 1
ATOM 649 C C . ASN A 1 78 ? 11.309 3.412 0.519 1.00 78.56 78 ASN A C 1
ATOM 651 O O . ASN A 1 78 ? 10.191 3.316 1.018 1.00 78.56 78 ASN A O 1
ATOM 655 N N . LEU A 1 79 ? 12.289 4.115 1.092 1.00 76.31 79 LEU A N 1
ATOM 656 C CA . LEU A 1 79 ? 12.054 5.007 2.237 1.00 76.31 79 LEU A CA 1
ATOM 657 C C . LEU A 1 79 ? 11.834 6.464 1.809 1.00 76.31 79 LEU A C 1
ATOM 659 O O . LEU A 1 79 ? 11.493 7.291 2.646 1.00 76.31 79 LEU A O 1
ATOM 663 N N . GLN A 1 80 ? 12.044 6.782 0.531 1.00 77.25 80 GLN A N 1
ATOM 664 C CA . GLN A 1 80 ? 11.772 8.100 -0.033 1.00 77.25 80 GLN A CA 1
ATOM 665 C C . GLN A 1 80 ? 10.473 8.067 -0.834 1.00 77.25 80 GLN A C 1
ATOM 667 O O . GLN A 1 80 ? 10.220 7.131 -1.593 1.00 77.25 80 GLN A O 1
ATOM 672 N N . GLU A 1 81 ? 9.647 9.094 -0.644 1.00 83.69 81 GLU A N 1
ATOM 673 C CA . GLU A 1 81 ? 8.419 9.292 -1.407 1.00 83.69 81 GLU A CA 1
ATOM 674 C C . GLU A 1 81 ? 8.770 10.024 -2.708 1.00 83.69 81 GLU A C 1
ATOM 676 O O . GLU A 1 81 ? 9.321 11.121 -2.659 1.00 83.69 81 GLU A O 1
ATOM 681 N N . VAL A 1 82 ? 8.443 9.431 -3.859 1.00 85.50 82 VAL A N 1
ATOM 682 C CA . VAL A 1 82 ? 8.661 10.073 -5.165 1.00 85.50 82 VAL A CA 1
ATOM 683 C C . VAL A 1 82 ? 7.743 11.280 -5.362 1.00 85.50 82 VAL A C 1
ATOM 685 O O . VAL A 1 82 ? 6.576 11.273 -4.955 1.00 85.50 82 VAL A O 1
ATOM 688 N N . THR A 1 83 ? 8.266 12.309 -6.015 1.00 85.44 83 THR A N 1
ATOM 689 C CA . THR A 1 83 ? 7.579 13.564 -6.325 1.00 85.44 83 THR A CA 1
ATOM 690 C C . THR A 1 83 ? 7.101 13.606 -7.776 1.00 85.44 83 THR A C 1
ATOM 692 O O . THR A 1 83 ? 7.529 12.832 -8.638 1.00 85.44 83 THR A O 1
ATOM 695 N N . GLN A 1 84 ? 6.215 14.560 -8.079 1.00 87.38 84 GLN A N 1
ATOM 696 C CA . GLN A 1 84 ? 5.653 14.688 -9.422 1.00 87.38 84 GLN A CA 1
ATOM 697 C C . GLN A 1 84 ? 6.711 15.028 -10.487 1.00 87.38 84 GLN A C 1
ATOM 699 O O . GLN A 1 84 ? 6.618 14.564 -11.620 1.00 87.38 84 GLN A O 1
ATOM 704 N N . GLN A 1 85 ? 7.729 15.812 -10.119 1.00 89.56 85 GLN A N 1
ATOM 705 C CA . GLN A 1 85 ? 8.789 16.272 -11.026 1.00 89.56 85 GLN A CA 1
ATOM 706 C C . GLN A 1 85 ? 9.729 15.136 -11.459 1.00 89.56 85 GLN A C 1
ATOM 708 O O . GLN A 1 85 ? 10.418 15.252 -12.468 1.00 89.56 85 GLN A O 1
ATOM 713 N N . GLU A 1 86 ? 9.734 14.020 -10.729 1.00 91.88 86 GLU A N 1
ATOM 714 C CA . GLU A 1 86 ? 10.651 12.900 -10.956 1.00 91.88 86 GLU A CA 1
ATOM 715 C C . GLU A 1 86 ? 10.115 11.854 -11.937 1.00 91.88 86 GLU A C 1
ATOM 717 O O . GLU A 1 86 ? 10.795 10.862 -12.200 1.00 91.88 86 GLU A O 1
ATOM 722 N N . LEU A 1 87 ? 8.925 12.071 -12.512 1.00 92.75 87 LEU A N 1
ATOM 723 C CA . LEU A 1 87 ? 8.339 11.161 -13.498 1.00 92.75 87 LEU A CA 1
ATOM 724 C C . LEU A 1 87 ? 9.277 10.927 -14.686 1.00 92.75 87 LEU A C 1
ATOM 726 O O . LEU A 1 87 ? 9.481 9.786 -15.085 1.00 92.75 87 LEU A O 1
ATOM 730 N N . GLU A 1 88 ? 9.866 11.990 -15.238 1.00 94.69 88 GLU A N 1
ATOM 731 C CA . GLU A 1 88 ? 10.734 11.874 -16.415 1.00 94.69 88 GLU A CA 1
ATOM 732 C C . GLU A 1 88 ? 11.992 11.057 -16.096 1.00 94.69 88 GLU A C 1
ATOM 734 O O . GLU A 1 88 ? 12.299 10.086 -16.782 1.00 94.69 88 GLU A O 1
ATOM 739 N N . ALA A 1 89 ? 12.653 11.369 -14.976 1.00 95.19 89 ALA A N 1
ATOM 740 C CA . ALA A 1 89 ? 13.819 10.621 -14.512 1.00 95.19 89 ALA A CA 1
ATOM 741 C C . ALA A 1 89 ? 13.486 9.145 -14.236 1.00 95.19 89 ALA A C 1
ATOM 743 O O . ALA A 1 89 ? 14.307 8.256 -14.480 1.00 95.19 89 ALA A O 1
ATOM 744 N N . PHE A 1 90 ? 12.281 8.868 -13.732 1.00 95.12 90 PHE A N 1
ATOM 745 C CA . PHE A 1 90 ? 11.801 7.509 -13.526 1.00 95.12 90 PHE A CA 1
ATOM 746 C C . PHE A 1 90 ? 11.594 6.769 -14.852 1.00 95.12 90 PHE A C 1
ATOM 748 O O . PHE A 1 90 ? 12.026 5.620 -14.972 1.00 95.12 90 PHE A O 1
ATOM 755 N N . LEU A 1 91 ? 10.961 7.408 -15.839 1.00 95.69 91 LEU A N 1
ATOM 756 C CA . LEU A 1 91 ? 10.729 6.830 -17.163 1.00 95.69 91 LEU A CA 1
ATOM 757 C C . LEU A 1 91 ? 12.053 6.525 -17.873 1.00 95.69 91 LEU A C 1
ATOM 759 O O . LEU A 1 91 ? 12.237 5.398 -18.331 1.00 95.69 91 LEU A O 1
ATOM 763 N N . ASP A 1 92 ? 13.001 7.465 -17.876 1.00 96.50 92 ASP A N 1
ATOM 764 C CA . ASP A 1 92 ? 14.319 7.286 -18.500 1.00 96.50 92 ASP A CA 1
ATOM 765 C C . ASP A 1 92 ? 15.084 6.103 -17.885 1.00 96.50 92 ASP A C 1
ATOM 767 O O . ASP A 1 92 ? 15.582 5.223 -18.597 1.00 96.50 92 ASP A O 1
ATOM 771 N N . LYS A 1 93 ? 15.129 6.023 -16.546 1.00 95.44 93 LYS A N 1
ATOM 772 C CA . LYS A 1 93 ? 15.756 4.887 -15.850 1.00 95.44 93 LYS A CA 1
ATOM 773 C C . LYS A 1 93 ? 15.030 3.571 -16.124 1.00 95.44 93 LYS A C 1
ATOM 775 O O . LYS A 1 93 ? 15.683 2.541 -16.279 1.00 95.44 93 LYS A O 1
ATOM 780 N N . SER A 1 94 ? 13.701 3.593 -16.203 1.00 95.25 94 SER A N 1
ATOM 781 C CA . SER A 1 94 ? 12.889 2.400 -16.468 1.00 95.25 94 SER A CA 1
ATOM 782 C C . SER A 1 94 ? 13.129 1.848 -17.872 1.00 95.25 94 SER A C 1
ATOM 784 O O . SER A 1 94 ? 13.321 0.641 -18.019 1.00 95.25 94 SER A O 1
ATOM 786 N N . VAL A 1 95 ? 13.201 2.719 -18.884 1.00 96.56 95 VAL A N 1
ATOM 787 C CA . VAL A 1 95 ? 13.567 2.344 -20.259 1.00 96.56 95 VAL A CA 1
ATOM 788 C C . VAL A 1 95 ? 14.968 1.739 -20.291 1.00 96.56 95 VAL A C 1
ATOM 790 O O . VAL A 1 95 ? 15.157 0.663 -20.855 1.00 96.56 95 VAL A O 1
ATOM 793 N N . ALA A 1 96 ? 15.944 2.361 -19.623 1.00 95.00 96 ALA A N 1
ATOM 794 C CA . ALA A 1 96 ? 17.303 1.828 -19.555 1.00 95.00 96 ALA A CA 1
ATOM 795 C C . ALA A 1 96 ? 17.361 0.440 -18.884 1.00 95.00 96 ALA A C 1
ATOM 797 O O . ALA A 1 96 ? 18.073 -0.447 -19.357 1.00 95.00 96 ALA A O 1
ATOM 798 N N . GLN A 1 97 ? 16.596 0.223 -17.809 1.00 93.50 97 GLN A N 1
ATOM 799 C CA . GLN A 1 97 ? 16.521 -1.068 -17.113 1.00 93.50 97 GLN A CA 1
ATOM 800 C C . GLN A 1 97 ? 15.814 -2.150 -17.944 1.00 93.50 97 GLN A C 1
ATOM 802 O O . GLN A 1 97 ? 16.269 -3.295 -17.962 1.00 93.50 97 GLN A O 1
ATOM 807 N N . LEU A 1 98 ? 14.739 -1.807 -18.660 1.00 95.50 98 LEU A N 1
ATOM 808 C CA . LEU A 1 98 ? 14.067 -2.718 -19.593 1.00 95.50 98 LEU A CA 1
ATOM 809 C C . LEU A 1 98 ? 14.991 -3.090 -20.759 1.00 95.50 98 LEU A C 1
ATOM 811 O O . LEU A 1 98 ? 15.152 -4.276 -21.054 1.00 95.50 98 LEU A O 1
ATOM 815 N N . ALA A 1 99 ? 15.684 -2.107 -21.340 1.00 94.94 99 ALA A N 1
ATOM 816 C CA . ALA A 1 99 ? 16.655 -2.334 -22.405 1.00 94.94 99 ALA A CA 1
ATOM 817 C C . ALA A 1 99 ? 17.823 -3.208 -21.930 1.00 94.94 99 ALA A C 1
ATOM 819 O O . ALA A 1 99 ? 18.260 -4.104 -22.652 1.00 94.94 99 ALA A O 1
ATOM 820 N N . TYR A 1 100 ? 18.281 -3.016 -20.688 1.00 93.56 100 TYR A N 1
ATOM 821 C CA . TYR A 1 100 ? 19.291 -3.872 -20.063 1.00 93.56 100 TYR A CA 1
ATOM 822 C C . TYR A 1 100 ? 18.834 -5.331 -19.926 1.00 93.56 100 TYR A C 1
ATOM 824 O O . TYR A 1 100 ? 19.659 -6.239 -20.032 1.00 93.56 100 TYR A O 1
ATOM 832 N N . ALA A 1 101 ? 17.533 -5.553 -19.729 1.00 93.38 101 ALA A N 1
ATOM 833 C CA . ALA A 1 101 ? 16.913 -6.872 -19.727 1.00 93.38 101 ALA A CA 1
ATOM 834 C C . ALA A 1 101 ? 16.576 -7.391 -21.141 1.00 93.38 101 ALA A C 1
ATOM 836 O O . ALA A 1 101 ? 16.069 -8.503 -21.266 1.00 93.38 101 ALA A O 1
ATOM 837 N N . GLY A 1 102 ? 16.851 -6.638 -22.208 1.00 95.25 102 GLY A N 1
ATOM 838 C CA . GLY A 1 102 ? 16.572 -7.030 -23.593 1.00 95.25 102 GLY A CA 1
ATOM 839 C C . GLY A 1 102 ? 15.139 -6.757 -24.068 1.00 95.25 102 GLY A C 1
ATOM 840 O O . GLY A 1 102 ? 14.748 -7.274 -25.114 1.00 95.25 102 GLY A O 1
ATOM 841 N N . ILE A 1 103 ? 14.373 -5.954 -23.322 1.00 97.00 103 ILE A N 1
ATOM 842 C CA . ILE A 1 103 ? 13.054 -5.435 -23.708 1.00 97.00 103 ILE A CA 1
ATOM 843 C C . ILE A 1 103 ? 13.230 -3.977 -24.144 1.00 97.00 103 ILE A C 1
ATOM 845 O O . ILE A 1 103 ? 13.495 -3.106 -23.321 1.00 97.00 103 ILE A O 1
ATOM 849 N N . LEU A 1 104 ? 13.119 -3.705 -25.438 1.00 97.00 104 LEU A N 1
ATOM 850 C CA . LEU A 1 104 ? 13.299 -2.371 -26.007 1.00 97.00 104 LEU A CA 1
ATOM 851 C C . LEU A 1 104 ? 11.940 -1.676 -26.093 1.00 97.00 104 LEU A C 1
ATOM 853 O O . LEU A 1 104 ? 11.017 -2.204 -26.698 1.00 97.00 104 LEU A O 1
ATOM 857 N N . THR A 1 105 ? 11.801 -0.516 -25.466 1.00 96.81 105 THR A N 1
ATOM 858 C CA . THR A 1 105 ? 10.568 0.283 -25.465 1.00 96.81 105 THR A CA 1
ATOM 859 C C . THR A 1 105 ? 10.926 1.757 -25.320 1.00 96.81 105 THR A C 1
ATOM 861 O O . THR A 1 105 ? 12.062 2.084 -24.967 1.00 96.81 105 THR A O 1
ATOM 864 N N . ASP A 1 106 ? 9.953 2.634 -25.541 1.00 95.69 106 ASP A N 1
ATOM 865 C CA . ASP A 1 106 ? 10.113 4.077 -25.418 1.00 95.69 106 ASP A CA 1
ATOM 866 C C . ASP A 1 106 ? 9.414 4.621 -24.172 1.00 95.69 106 ASP A C 1
ATOM 868 O O . ASP A 1 106 ? 8.400 4.097 -23.700 1.00 95.69 106 ASP A O 1
ATOM 872 N N . LYS A 1 107 ? 9.916 5.753 -23.668 1.00 94.88 107 LYS A N 1
ATOM 873 C CA . LYS A 1 107 ? 9.311 6.442 -22.519 1.00 94.88 107 LYS A CA 1
ATOM 874 C C . LYS A 1 107 ? 7.852 6.827 -22.763 1.00 94.88 107 LYS A C 1
ATOM 876 O O . LYS A 1 107 ? 7.051 6.755 -21.838 1.00 94.88 107 LYS A O 1
ATOM 881 N N . GLU A 1 108 ? 7.500 7.186 -23.999 1.00 93.88 108 GLU A N 1
ATOM 882 C CA . GLU A 1 108 ? 6.135 7.571 -24.372 1.00 93.88 108 GLU A CA 1
ATOM 883 C C . GLU A 1 108 ? 5.169 6.386 -24.335 1.00 93.88 108 GLU A C 1
ATOM 885 O O . GLU A 1 108 ? 4.004 6.563 -23.979 1.00 93.88 108 GLU A O 1
ATOM 890 N N . VAL A 1 109 ? 5.651 5.170 -24.618 1.00 93.31 109 VAL A N 1
ATOM 891 C CA . VAL A 1 109 ? 4.851 3.956 -24.429 1.00 93.31 109 VAL A CA 1
ATOM 892 C C . VAL A 1 109 ? 4.559 3.778 -22.944 1.00 93.31 109 VAL A C 1
ATOM 894 O O . VAL A 1 109 ? 3.397 3.723 -22.556 1.00 93.31 109 VAL A O 1
ATOM 897 N N . LEU A 1 110 ? 5.592 3.773 -22.093 1.00 93.00 110 LEU A N 1
ATOM 898 C CA . LEU A 1 110 ? 5.421 3.605 -20.643 1.00 93.00 110 LEU A CA 1
ATOM 899 C C . LEU A 1 110 ? 4.536 4.699 -20.026 1.00 93.00 110 LEU A C 1
ATOM 901 O O . LEU A 1 110 ? 3.686 4.398 -19.188 1.00 93.00 110 LEU A O 1
ATOM 905 N N . ARG A 1 111 ? 4.714 5.955 -20.454 1.00 92.56 111 ARG A N 1
ATOM 906 C CA . ARG A 1 111 ? 3.930 7.119 -20.018 1.00 92.56 111 ARG A CA 1
ATOM 907 C C . ARG A 1 111 ? 2.443 6.938 -20.301 1.00 92.56 111 ARG A C 1
ATOM 909 O O . ARG A 1 111 ? 1.622 7.173 -19.419 1.00 92.56 111 ARG A O 1
ATOM 916 N N . ASN A 1 112 ? 2.103 6.510 -21.513 1.00 88.44 112 ASN A N 1
ATOM 917 C CA . ASN A 1 112 ? 0.714 6.393 -21.950 1.00 88.44 112 ASN A CA 1
ATOM 918 C C . ASN A 1 112 ? 0.080 5.040 -21.610 1.00 88.44 112 ASN A C 1
ATOM 920 O O . ASN A 1 112 ? -1.124 4.861 -21.812 1.00 88.44 112 ASN A O 1
ATOM 924 N N . HIS A 1 113 ? 0.857 4.097 -21.070 1.00 88.88 113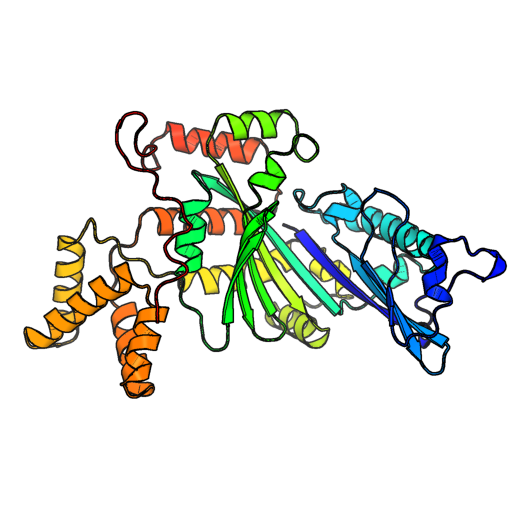 HIS A N 1
ATOM 925 C CA . HIS A 1 113 ? 0.359 2.753 -20.837 1.00 88.88 113 HIS A CA 1
ATOM 926 C C . HIS A 1 113 ? -0.622 2.647 -19.670 1.00 88.88 113 HIS A C 1
ATOM 928 O O . HIS A 1 113 ? -0.581 3.384 -18.676 1.00 88.88 113 HIS A O 1
ATOM 934 N N . TYR A 1 114 ? -1.490 1.642 -19.767 1.00 88.94 114 TYR A N 1
ATOM 935 C CA . TYR A 1 114 ? -2.402 1.290 -18.694 1.00 88.94 114 TYR A CA 1
ATOM 936 C C . TYR A 1 114 ? -1.705 0.482 -17.598 1.00 88.94 114 TYR A C 1
ATOM 938 O O . TYR A 1 114 ? -1.126 -0.585 -17.818 1.00 88.94 114 TYR A O 1
ATOM 946 N N . LEU A 1 115 ? -1.861 0.952 -16.365 1.00 93.31 115 LEU A N 1
ATOM 947 C CA . LEU A 1 115 ? -1.471 0.231 -15.173 1.00 93.31 115 LEU A CA 1
ATOM 948 C C . LEU A 1 115 ? -2.393 -0.973 -14.980 1.00 93.31 115 LEU A C 1
ATOM 950 O O . LEU A 1 115 ? -3.620 -0.903 -15.041 1.00 93.31 115 LEU A O 1
ATOM 954 N N . SER A 1 116 ? -1.762 -2.101 -14.698 1.00 93.12 116 SER A N 1
ATOM 955 C CA . SER A 1 116 ? -2.401 -3.356 -14.310 1.00 93.12 116 SER A CA 1
ATOM 956 C C . SER A 1 116 ? -2.269 -3.640 -12.815 1.00 93.12 116 SER A C 1
ATOM 958 O O . SER A 1 116 ? -2.829 -4.616 -12.324 1.00 93.12 116 SER A O 1
ATOM 960 N N . GLY A 1 117 ? -1.539 -2.793 -12.095 1.00 94.06 117 GLY A N 1
ATOM 961 C CA . GLY A 1 117 ? -1.433 -2.798 -10.647 1.00 94.06 117 GLY A CA 1
ATOM 962 C C . GLY A 1 117 ? -0.715 -1.542 -10.168 1.00 94.06 117 GLY A C 1
ATOM 963 O O . GLY A 1 117 ? 0.196 -1.059 -10.844 1.00 94.06 117 GLY A O 1
ATOM 964 N N . VAL A 1 118 ? -1.134 -1.013 -9.025 1.00 94.94 118 VAL A N 1
ATOM 965 C CA . VAL A 1 118 ? -0.545 0.178 -8.413 1.00 94.94 118 VAL A CA 1
ATOM 966 C C . VAL A 1 118 ? -0.642 0.103 -6.894 1.00 94.94 118 VAL A C 1
ATOM 968 O O . VAL A 1 118 ? -1.674 -0.308 -6.362 1.00 94.94 118 VAL A O 1
ATOM 971 N N . ASP A 1 119 ? 0.421 0.509 -6.208 1.00 93.44 119 ASP A N 1
ATOM 972 C CA . ASP A 1 119 ? 0.416 0.750 -4.767 1.00 93.44 119 ASP A CA 1
ATOM 973 C C . ASP A 1 119 ? 0.638 2.239 -4.525 1.00 93.44 119 ASP A C 1
ATOM 975 O O . ASP A 1 119 ? 1.630 2.799 -4.991 1.00 93.44 119 ASP A O 1
ATOM 979 N N . VAL A 1 120 ? -0.272 2.866 -3.783 1.00 92.94 120 VAL A N 1
ATOM 980 C CA . VAL A 1 120 ? -0.085 4.226 -3.265 1.00 92.94 120 VAL A CA 1
ATOM 981 C C . VAL A 1 120 ? 0.274 4.148 -1.792 1.00 92.94 120 VAL A C 1
ATOM 983 O O . VAL A 1 120 ? -0.334 3.367 -1.054 1.00 92.94 120 VAL A O 1
ATOM 986 N N . ASN A 1 121 ? 1.255 4.930 -1.355 1.00 91.81 121 ASN A N 1
ATOM 987 C CA . ASN A 1 121 ? 1.753 4.867 0.008 1.00 91.81 121 ASN A CA 1
ATOM 988 C C . ASN A 1 121 ? 2.099 6.227 0.619 1.00 91.81 121 ASN A C 1
ATOM 990 O O . ASN A 1 121 ? 2.363 7.216 -0.070 1.00 91.81 121 ASN A O 1
ATOM 994 N N . LYS A 1 122 ? 2.122 6.239 1.951 1.00 91.06 122 LYS A N 1
ATOM 995 C CA . LYS A 1 122 ? 2.560 7.358 2.780 1.00 91.06 122 LYS A CA 1
ATOM 996 C C . LYS A 1 122 ? 3.306 6.827 3.996 1.00 91.06 122 LYS A C 1
ATOM 998 O O . LYS A 1 122 ? 2.834 5.896 4.656 1.00 91.06 122 LYS A O 1
ATOM 1003 N N . LEU A 1 123 ? 4.431 7.455 4.317 1.00 86.69 123 LEU A N 1
ATOM 1004 C CA . LEU A 1 123 ? 5.148 7.210 5.561 1.00 86.69 123 LEU A CA 1
ATOM 1005 C C . LEU A 1 123 ? 4.588 8.091 6.684 1.00 86.69 123 LEU A C 1
ATOM 1007 O O . LEU A 1 123 ? 4.338 9.281 6.497 1.00 86.69 123 LEU A O 1
ATOM 1011 N N . ALA A 1 124 ? 4.417 7.500 7.862 1.00 86.56 124 ALA A N 1
ATOM 1012 C CA . ALA A 1 124 ? 4.042 8.183 9.090 1.00 86.56 124 ALA A CA 1
ATOM 1013 C C . ALA A 1 124 ? 5.060 7.876 10.192 1.00 86.56 124 ALA A C 1
ATOM 1015 O O . ALA A 1 124 ? 5.529 6.743 10.328 1.00 86.56 124 ALA A O 1
ATOM 1016 N N . LEU A 1 125 ? 5.383 8.887 10.993 1.00 82.44 125 LEU A N 1
ATOM 1017 C CA . LEU A 1 125 ? 6.260 8.751 12.150 1.00 82.44 125 LEU A CA 1
ATOM 1018 C C . LEU A 1 125 ? 5.426 8.596 13.411 1.00 82.44 125 LEU A C 1
ATOM 1020 O O . LEU A 1 125 ? 4.722 9.516 13.817 1.00 82.44 125 LEU A O 1
ATOM 1024 N N . TYR A 1 126 ? 5.531 7.432 14.037 1.00 82.56 126 TYR A N 1
ATOM 1025 C CA . TYR A 1 126 ? 4.879 7.138 15.299 1.00 82.56 126 TYR A CA 1
ATOM 1026 C C . TYR A 1 126 ? 5.864 7.286 16.457 1.00 82.56 126 TYR A C 1
ATOM 1028 O O . TYR A 1 126 ? 6.956 6.718 16.428 1.00 82.56 126 TYR A O 1
ATOM 1036 N N . TYR A 1 127 ? 5.479 8.026 17.497 1.00 72.56 127 TYR A N 1
ATOM 1037 C CA . TYR A 1 127 ? 6.295 8.148 18.700 1.00 72.56 127 TYR A CA 1
ATOM 1038 C C . TYR A 1 127 ? 6.155 6.914 19.597 1.00 72.56 127 TYR A C 1
ATOM 1040 O O . TYR A 1 127 ? 5.061 6.580 20.052 1.00 72.56 127 TYR A O 1
ATOM 1048 N N . GLY A 1 128 ? 7.272 6.251 19.884 1.00 72.19 128 GLY A N 1
ATOM 1049 C CA . GLY A 1 128 ? 7.332 5.023 20.669 1.00 72.19 128 GLY A CA 1
ATOM 1050 C C . GLY A 1 128 ? 7.798 3.821 19.853 1.00 72.19 128 GLY A C 1
ATOM 1051 O O . GLY A 1 128 ? 8.342 3.941 18.758 1.00 72.19 128 GLY A O 1
ATOM 1052 N N . THR A 1 129 ? 7.621 2.630 20.419 1.00 77.94 129 THR A N 1
ATOM 1053 C CA . THR A 1 129 ? 7.997 1.382 19.748 1.00 77.94 129 THR A CA 1
ATOM 1054 C C . THR A 1 129 ? 6.929 0.970 18.737 1.00 77.94 129 THR A C 1
ATOM 1056 O O . THR A 1 129 ? 5.743 1.246 18.923 1.00 77.94 129 THR A O 1
ATOM 1059 N N . ALA A 1 130 ? 7.326 0.232 17.698 1.00 78.69 130 ALA A N 1
ATOM 1060 C CA . ALA A 1 130 ? 6.386 -0.320 16.722 1.00 78.69 130 ALA A CA 1
ATOM 1061 C C . ALA A 1 130 ? 5.404 -1.336 17.344 1.00 78.69 130 ALA A C 1
ATOM 1063 O O . ALA A 1 130 ? 4.338 -1.590 16.793 1.00 78.69 130 ALA A O 1
ATOM 1064 N N . ALA A 1 131 ? 5.694 -1.886 18.528 1.00 80.44 131 ALA A N 1
ATOM 1065 C CA . ALA A 1 131 ? 4.830 -2.876 19.171 1.00 80.44 131 ALA A CA 1
ATOM 1066 C C . ALA A 1 131 ? 3.401 -2.352 19.404 1.00 80.44 131 ALA A C 1
ATOM 1068 O O . ALA A 1 131 ? 2.425 -3.039 19.102 1.00 80.44 131 ALA A O 1
ATOM 1069 N N . THR A 1 132 ? 3.266 -1.124 19.903 1.00 79.31 132 THR A N 1
ATOM 1070 C CA . THR A 1 132 ? 1.970 -0.530 20.248 1.00 79.31 132 THR A CA 1
ATOM 1071 C C . THR A 1 132 ? 1.057 -0.288 19.040 1.00 79.31 132 THR A C 1
ATOM 1073 O O . THR A 1 132 ? -0.058 -0.823 19.044 1.00 79.31 132 THR A O 1
ATOM 1076 N N . PRO A 1 133 ? 1.470 0.458 17.993 1.00 84.31 133 PRO A N 1
ATOM 1077 C CA . PRO A 1 133 ? 0.597 0.731 16.858 1.00 84.31 133 PRO A CA 1
ATOM 1078 C C . PRO A 1 133 ? 0.240 -0.558 16.116 1.00 84.31 133 PRO A C 1
ATOM 1080 O O . PRO A 1 133 ? -0.919 -0.759 15.755 1.00 84.31 133 PRO A O 1
ATOM 1083 N N . PHE A 1 134 ? 1.185 -1.491 15.969 1.00 84.94 134 PHE A N 1
ATOM 1084 C CA . PHE A 1 134 ? 0.911 -2.760 15.302 1.00 84.94 134 PHE A CA 1
ATOM 1085 C C . PHE A 1 134 ? 0.003 -3.675 16.123 1.00 84.94 134 PHE A C 1
ATOM 1087 O O . PHE A 1 134 ? -0.855 -4.319 15.529 1.00 84.94 134 PHE A O 1
ATOM 1094 N N . ARG A 1 135 ? 0.074 -3.669 17.461 1.00 78.75 135 ARG A N 1
ATOM 1095 C CA . ARG A 1 135 ? -0.918 -4.349 18.313 1.00 78.75 135 ARG A CA 1
ATOM 1096 C C . ARG A 1 135 ? -2.325 -3.794 18.070 1.00 78.75 135 ARG A C 1
ATOM 1098 O O . ARG A 1 135 ? -3.250 -4.561 17.824 1.00 78.75 135 ARG A O 1
ATOM 1105 N N . ILE A 1 136 ? -2.498 -2.471 18.063 1.00 80.50 136 ILE A N 1
ATOM 1106 C CA . ILE A 1 136 ? -3.807 -1.837 17.809 1.00 80.50 136 ILE A CA 1
ATOM 1107 C C . ILE A 1 136 ? -4.344 -2.228 16.419 1.00 80.50 136 ILE A C 1
ATOM 1109 O O . ILE A 1 136 ? -5.488 -2.677 16.283 1.00 80.50 136 ILE A O 1
ATOM 1113 N N . LEU A 1 137 ? -3.497 -2.154 15.387 1.00 83.50 137 LEU A N 1
ATOM 1114 C CA . LEU A 1 137 ? -3.847 -2.542 14.015 1.00 83.50 137 LEU A CA 1
ATOM 1115 C C . LEU A 1 137 ? -4.197 -4.039 13.904 1.00 83.50 137 LEU A C 1
ATOM 1117 O O . LEU A 1 137 ? -5.160 -4.407 13.226 1.00 83.50 137 LEU A O 1
ATOM 1121 N N . GLN A 1 138 ? -3.479 -4.911 14.618 1.00 76.00 138 GLN A N 1
ATOM 1122 C CA . GLN A 1 138 ? -3.749 -6.353 14.698 1.00 76.00 138 GLN A CA 1
ATOM 1123 C C . GLN A 1 138 ? -5.066 -6.694 15.395 1.00 76.00 138 GLN A C 1
ATOM 1125 O O . GLN A 1 138 ? -5.591 -7.781 15.171 1.00 76.00 138 GLN A O 1
ATOM 1130 N N . HIS A 1 139 ? -5.622 -5.808 16.219 1.00 68.12 139 HIS A N 1
ATOM 1131 C CA . HIS A 1 139 ? -6.913 -6.024 16.881 1.00 68.12 139 HIS A CA 1
ATOM 1132 C C . HIS A 1 139 ? -8.073 -5.291 16.193 1.00 68.12 139 HIS A C 1
ATOM 1134 O O . HIS A 1 139 ? -9.228 -5.485 16.570 1.00 68.12 139 HIS A O 1
ATOM 1140 N N . THR A 1 140 ? -7.799 -4.542 15.121 1.00 69.06 140 THR A N 1
ATOM 1141 C CA . THR A 1 140 ? -8.819 -3.794 14.374 1.00 69.06 140 THR A CA 1
ATOM 1142 C C . THR A 1 140 ? -9.810 -4.736 13.675 1.00 69.06 140 THR A C 1
ATOM 1144 O O . THR A 1 140 ? -9.368 -5.636 12.954 1.00 69.06 140 THR A O 1
ATOM 1147 N N . PRO A 1 141 ? -11.132 -4.558 13.842 1.00 61.41 141 PRO A N 1
ATOM 1148 C CA . PRO A 1 141 ? -12.141 -5.357 13.163 1.00 61.41 141 PRO A CA 1
ATOM 1149 C C . PRO A 1 141 ? -11.952 -5.371 11.646 1.00 61.41 141 PRO A C 1
ATOM 1151 O O . PRO A 1 141 ? -11.574 -4.374 11.038 1.00 61.41 141 PRO A O 1
ATOM 1154 N N . THR A 1 142 ? -12.281 -6.491 11.017 1.00 55.75 142 THR A N 1
ATOM 1155 C CA . THR A 1 142 ? -12.309 -6.608 9.555 1.00 55.75 142 THR A CA 1
ATOM 1156 C C . THR A 1 142 ? -13.715 -6.312 9.071 1.00 55.75 142 THR A C 1
ATOM 1158 O O . THR A 1 142 ? -14.669 -6.957 9.510 1.00 55.75 142 THR A O 1
ATOM 1161 N N . THR A 1 143 ? -13.879 -5.371 8.146 1.00 51.00 143 THR A N 1
ATOM 1162 C CA . THR A 1 143 ? -15.184 -5.135 7.519 1.00 51.00 143 THR A CA 1
ATOM 1163 C C . THR A 1 143 ? -15.475 -6.139 6.409 1.00 51.00 143 THR A C 1
ATOM 1165 O O . THR A 1 143 ? -14.705 -6.310 5.465 1.00 51.00 143 THR A O 1
ATOM 1168 N N . GLY A 1 144 ? -16.651 -6.766 6.475 1.00 56.84 144 GLY A N 1
ATOM 1169 C CA . GLY A 1 144 ? -17.217 -7.542 5.371 1.00 56.84 144 GLY A CA 1
ATOM 1170 C C . GLY A 1 144 ? -16.338 -8.709 4.907 1.00 56.84 144 GLY A C 1
ATOM 1171 O O . GLY A 1 144 ? -16.017 -9.598 5.684 1.00 56.84 144 GLY A O 1
ATOM 1172 N N . GLN A 1 145 ? -15.996 -8.716 3.613 1.00 52.75 145 GLN A N 1
ATOM 1173 C CA . GLN A 1 145 ? -15.211 -9.765 2.942 1.00 52.75 145 GLN A CA 1
ATOM 1174 C C . GLN A 1 145 ? -13.686 -9.583 3.071 1.00 52.75 145 GLN A C 1
ATOM 1176 O O . GLN A 1 145 ? -12.936 -10.384 2.505 1.00 52.75 145 GLN A O 1
ATOM 1181 N N . PHE A 1 146 ? -13.208 -8.529 3.746 1.00 62.66 146 PHE A N 1
ATOM 1182 C CA . PHE A 1 146 ? -11.771 -8.338 3.927 1.00 62.66 146 PHE A CA 1
ATOM 1183 C C . PHE A 1 146 ? -11.212 -9.408 4.869 1.00 62.66 146 PHE A C 1
ATOM 1185 O O . PHE A 1 146 ? -11.678 -9.561 5.996 1.00 62.66 146 PHE A O 1
ATOM 1192 N N . LYS A 1 147 ? -10.187 -10.132 4.417 1.00 65.50 147 LYS A N 1
ATOM 1193 C CA . LYS A 1 147 ? -9.412 -11.048 5.259 1.00 65.50 147 LYS A CA 1
ATOM 1194 C C . LYS A 1 147 ? -8.183 -10.315 5.777 1.00 65.50 147 LYS A C 1
ATOM 1196 O O . LYS A 1 147 ? -7.400 -9.797 4.976 1.00 65.50 147 LYS A O 1
ATOM 1201 N N . ARG A 1 148 ? -8.017 -10.2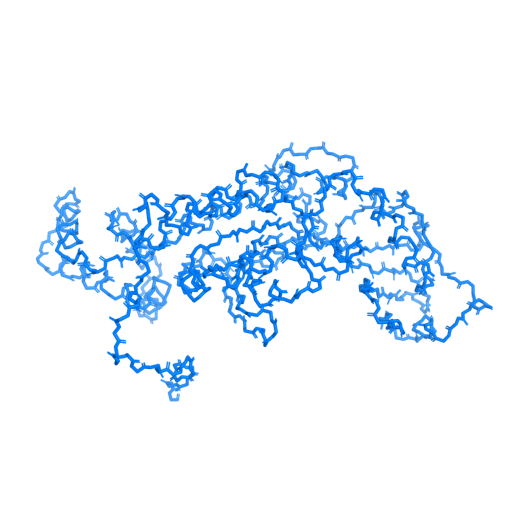73 7.099 1.00 77.88 148 ARG A N 1
ATOM 1202 C CA . ARG A 1 148 ? -6.796 -9.767 7.730 1.00 77.88 148 ARG A CA 1
ATOM 1203 C C . ARG A 1 148 ? -5.763 -10.874 7.812 1.00 77.88 148 ARG A C 1
ATOM 1205 O O . ARG A 1 148 ? -6.104 -12.009 8.135 1.00 77.88 148 ARG A O 1
ATOM 1212 N N . ALA A 1 149 ? -4.511 -10.518 7.595 1.00 76.94 149 ALA A N 1
ATOM 1213 C CA . ALA A 1 149 ? -3.388 -11.347 7.978 1.00 76.94 149 ALA A CA 1
ATOM 1214 C C . ALA A 1 149 ? -2.255 -10.480 8.527 1.00 76.94 149 ALA A C 1
ATOM 1216 O O . ALA A 1 149 ? -2.173 -9.273 8.281 1.00 76.94 149 ALA A O 1
ATOM 1217 N N . VAL A 1 150 ? -1.432 -11.128 9.340 1.00 79.19 150 VAL A N 1
ATOM 1218 C CA . VAL A 1 150 ? -0.255 -10.549 9.974 1.00 79.19 150 VAL A CA 1
ATOM 1219 C C . VAL A 1 150 ? 0.929 -11.353 9.471 1.00 79.19 150 VAL A C 1
ATOM 1221 O O . VAL A 1 150 ? 0.888 -12.583 9.471 1.00 79.19 150 VAL A O 1
ATOM 1224 N N . THR A 1 151 ? 1.962 -10.674 8.997 1.00 78.50 151 THR A N 1
ATOM 1225 C CA . THR A 1 151 ? 3.187 -11.320 8.527 1.00 78.50 151 THR A CA 1
ATOM 1226 C C . THR A 1 151 ? 4.374 -10.678 9.214 1.00 78.50 151 THR A C 1
ATOM 1228 O O . THR A 1 151 ? 4.446 -9.457 9.331 1.00 78.50 151 THR A O 1
ATOM 1231 N N . LEU A 1 152 ? 5.280 -11.522 9.696 1.00 75.25 152 LEU A N 1
ATOM 1232 C CA . LEU A 1 152 ? 6.545 -11.117 10.287 1.00 75.25 152 LEU A CA 1
ATOM 1233 C C . LEU A 1 152 ? 7.620 -11.284 9.218 1.00 75.25 152 LEU A C 1
ATOM 1235 O O . LEU A 1 152 ? 7.836 -12.394 8.730 1.00 75.25 152 LEU A O 1
ATOM 1239 N N . TYR A 1 153 ? 8.259 -10.185 8.839 1.00 69.31 153 TYR A N 1
ATOM 1240 C CA . TYR A 1 153 ? 9.413 -10.201 7.958 1.00 69.31 153 TYR A CA 1
ATOM 1241 C C . TYR A 1 153 ? 10.674 -10.106 8.821 1.00 69.31 153 TYR A C 1
ATOM 1243 O O . TYR A 1 153 ? 10.811 -9.124 9.551 1.00 69.31 153 TYR A O 1
ATOM 1251 N N . PRO A 1 154 ? 11.593 -11.087 8.750 1.00 60.19 154 PRO A N 1
ATOM 1252 C CA . PRO A 1 154 ? 12.801 -11.100 9.578 1.00 60.19 154 PRO A CA 1
ATOM 1253 C C . PRO A 1 154 ? 13.612 -9.797 9.510 1.00 60.19 154 PRO A C 1
ATOM 1255 O O . PRO A 1 154 ? 14.124 -9.351 10.531 1.00 60.19 154 PRO A O 1
ATOM 1258 N N . ASP A 1 155 ? 13.647 -9.159 8.334 1.00 61.25 155 ASP A N 1
ATOM 1259 C CA . ASP A 1 155 ? 14.455 -7.961 8.069 1.00 61.25 155 ASP A CA 1
ATOM 1260 C C . ASP A 1 155 ? 13.639 -6.667 7.867 1.00 61.25 155 ASP A C 1
ATOM 1262 O O . ASP A 1 155 ? 14.218 -5.581 7.824 1.00 61.25 155 ASP A O 1
ATOM 1266 N N . ASP A 1 156 ? 12.307 -6.772 7.750 1.00 58.53 156 ASP A N 1
ATOM 1267 C CA . ASP A 1 156 ? 11.387 -5.667 7.407 1.00 58.53 156 ASP A CA 1
ATOM 1268 C C . ASP A 1 156 ? 10.258 -5.482 8.444 1.00 58.53 156 ASP A C 1
ATOM 1270 O O . ASP A 1 156 ? 9.254 -4.832 8.163 1.00 58.53 156 ASP A O 1
ATOM 1274 N N . GLY A 1 157 ? 10.387 -6.080 9.632 1.00 74.12 157 GLY A N 1
ATOM 1275 C CA . GLY A 1 157 ? 9.459 -5.879 10.745 1.00 74.12 157 GLY A CA 1
ATOM 1276 C C . GLY A 1 157 ? 8.081 -6.531 10.567 1.00 74.12 157 GLY A C 1
ATOM 1277 O O . GLY A 1 157 ? 7.906 -7.553 9.897 1.00 74.12 157 GLY A O 1
ATOM 1278 N N . ILE A 1 158 ? 7.079 -5.968 11.242 1.00 82.38 158 ILE A N 1
ATOM 1279 C CA . ILE A 1 158 ? 5.701 -6.474 11.244 1.00 82.38 158 ILE A CA 1
ATOM 1280 C C . ILE A 1 158 ? 4.909 -5.834 10.101 1.00 82.38 158 ILE A C 1
ATOM 1282 O O . ILE A 1 158 ? 4.922 -4.620 9.914 1.00 82.38 158 ILE A O 1
ATOM 1286 N N . CYS A 1 159 ? 4.143 -6.644 9.373 1.00 84.38 159 CYS A N 1
ATOM 1287 C CA . CYS A 1 159 ? 3.133 -6.171 8.438 1.00 84.38 159 CYS A CA 1
ATOM 1288 C C . CYS A 1 159 ? 1.740 -6.627 8.865 1.00 84.38 159 CYS A C 1
ATOM 1290 O O . CYS A 1 159 ? 1.507 -7.811 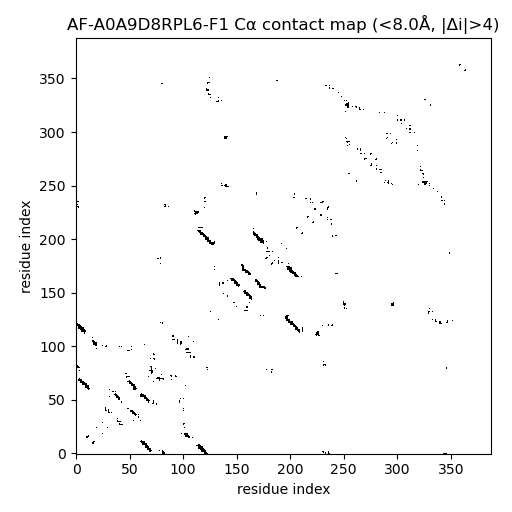9.124 1.00 84.38 159 CYS A O 1
ATOM 1292 N N . VAL A 1 160 ? 0.795 -5.690 8.880 1.00 83.62 160 VAL A N 1
ATOM 1293 C CA . VAL A 1 160 ? -0.635 -5.969 9.035 1.00 83.62 160 VAL A CA 1
ATOM 1294 C C . VAL A 1 160 ? -1.321 -5.582 7.742 1.00 83.62 160 VAL A C 1
ATOM 1296 O O . VAL A 1 160 ? -1.217 -4.437 7.306 1.00 83.62 160 VAL A O 1
ATOM 1299 N N . TYR A 1 161 ? -2.052 -6.511 7.133 1.00 82.69 161 TYR A N 1
ATOM 1300 C CA . TYR A 1 161 ? -2.783 -6.219 5.909 1.00 82.69 161 TYR A CA 1
ATOM 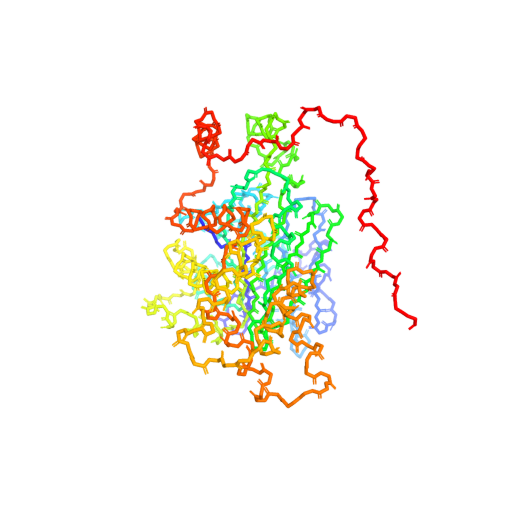1301 C C . TYR A 1 161 ? -4.206 -6.755 5.921 1.00 82.69 161 TYR A C 1
ATOM 1303 O O . TYR A 1 161 ? -4.495 -7.837 6.429 1.00 82.69 161 TYR A O 1
ATOM 1311 N N . ASN A 1 162 ? -5.095 -5.984 5.305 1.00 78.38 162 ASN A N 1
ATOM 1312 C CA . ASN A 1 162 ? -6.487 -6.310 5.050 1.00 78.38 162 ASN A CA 1
ATOM 1313 C C . ASN A 1 162 ? -6.680 -6.474 3.542 1.00 78.38 162 ASN A C 1
ATOM 1315 O O . ASN A 1 162 ? -6.503 -5.526 2.777 1.00 78.38 162 ASN A O 1
ATOM 1319 N N . THR A 1 163 ? -7.050 -7.678 3.108 1.00 76.25 163 THR A N 1
ATOM 1320 C CA . THR A 1 163 ? -7.186 -8.035 1.686 1.00 76.25 163 THR A CA 1
ATOM 1321 C C . THR A 1 163 ? -8.641 -8.239 1.292 1.00 76.25 163 THR A C 1
ATOM 1323 O O . THR A 1 163 ? -9.331 -9.050 1.905 1.00 76.25 163 THR A O 1
ATOM 1326 N N . LEU A 1 164 ? -9.077 -7.604 0.202 1.00 75.25 164 LEU A N 1
ATOM 1327 C CA . LEU A 1 164 ? -10.333 -7.891 -0.493 1.00 75.25 164 LEU A CA 1
ATOM 1328 C C . LEU A 1 164 ? -10.078 -8.098 -1.986 1.00 75.25 164 LEU A C 1
ATOM 1330 O O . LEU A 1 164 ? -9.949 -7.130 -2.735 1.00 75.25 164 LEU A O 1
ATOM 1334 N N . LYS A 1 165 ? -10.091 -9.360 -2.433 1.00 79.50 165 LYS A N 1
ATOM 1335 C CA . LYS A 1 165 ? -9.875 -9.753 -3.838 1.00 79.50 165 LYS A CA 1
ATOM 1336 C C . LYS A 1 165 ? -8.629 -9.066 -4.428 1.00 79.50 165 LYS A C 1
ATOM 1338 O O . LYS A 1 165 ? -7.509 -9.448 -4.112 1.00 79.50 165 LYS A O 1
ATOM 1343 N N . HIS A 1 166 ? -8.844 -8.037 -5.240 1.00 83.06 166 HIS A N 1
ATOM 1344 C CA . HIS A 1 166 ? -7.840 -7.275 -5.973 1.00 83.06 166 HIS A CA 1
ATOM 1345 C C . HIS A 1 166 ? -7.347 -6.012 -5.247 1.00 83.06 166 HIS A C 1
ATOM 1347 O O . HIS A 1 166 ? -6.648 -5.200 -5.839 1.00 83.06 166 HIS A O 1
ATOM 1353 N N . ARG A 1 167 ? -7.747 -5.798 -3.992 1.00 84.75 167 ARG A N 1
ATOM 1354 C CA . ARG A 1 167 ? -7.421 -4.596 -3.217 1.00 84.75 167 ARG A CA 1
ATOM 1355 C C . ARG A 1 167 ? -6.829 -4.987 -1.875 1.00 84.75 167 ARG A C 1
ATOM 1357 O O . ARG A 1 167 ? -7.322 -5.926 -1.242 1.00 84.75 167 ARG A O 1
ATOM 1364 N N . LYS A 1 168 ? -5.784 -4.291 -1.436 1.00 88.81 168 LYS A N 1
ATOM 1365 C CA . LYS A 1 168 ? -5.127 -4.557 -0.149 1.00 88.81 168 LYS A CA 1
ATOM 1366 C C . LYS A 1 168 ? -4.808 -3.249 0.548 1.00 88.81 168 LYS A C 1
ATOM 1368 O O . LYS A 1 168 ? -4.209 -2.380 -0.062 1.00 88.81 168 LYS A O 1
ATOM 1373 N N . LEU A 1 169 ? -5.175 -3.132 1.816 1.00 89.19 169 LEU A N 1
ATOM 1374 C CA . LEU A 1 169 ? -4.668 -2.083 2.695 1.00 89.19 169 LEU A CA 1
ATOM 1375 C C . LEU A 1 169 ? -3.603 -2.702 3.595 1.00 89.19 169 LEU A C 1
ATOM 1377 O O . LEU A 1 169 ? -3.877 -3.722 4.226 1.00 89.19 169 LEU A O 1
ATOM 1381 N N . LYS A 1 170 ? -2.411 -2.120 3.644 1.00 89.75 170 LYS A N 1
ATOM 1382 C CA . LYS A 1 170 ? -1.257 -2.646 4.370 1.00 89.75 170 LYS A CA 1
ATOM 1383 C C . LYS A 1 170 ? -0.653 -1.559 5.252 1.00 89.75 170 LYS A C 1
ATOM 1385 O O . LYS A 1 170 ? -0.580 -0.397 4.865 1.00 89.75 170 LYS A O 1
ATOM 1390 N N . PHE A 1 171 ? -0.179 -1.975 6.413 1.00 90.38 171 PHE A N 1
ATOM 1391 C CA . PHE A 1 171 ? 0.660 -1.193 7.306 1.00 90.38 171 PHE A CA 1
ATOM 1392 C C . PHE A 1 171 ? 1.948 -1.987 7.504 1.00 90.38 171 PHE A C 1
ATOM 1394 O O . PHE A 1 171 ? 1.879 -3.161 7.878 1.00 90.38 171 PHE A O 1
ATOM 1401 N N . TYR A 1 172 ? 3.098 -1.381 7.223 1.00 88.69 172 TYR A N 1
ATOM 1402 C CA . TYR A 1 172 ? 4.416 -1.996 7.387 1.00 88.69 172 TYR A CA 1
ATOM 1403 C C . TYR A 1 172 ? 5.244 -1.234 8.407 1.00 88.69 172 TYR A C 1
ATOM 1405 O O . TYR A 1 172 ? 5.313 -0.006 8.357 1.00 88.69 172 TYR A O 1
ATOM 1413 N N . ASP A 1 173 ? 5.901 -1.967 9.296 1.00 87.56 173 ASP A N 1
ATOM 1414 C CA . ASP A 1 173 ? 6.921 -1.424 10.178 1.00 87.56 173 ASP A CA 1
ATOM 1415 C C . ASP A 1 173 ? 8.229 -1.262 9.398 1.00 87.56 173 ASP A C 1
ATOM 1417 O O . ASP A 1 173 ? 8.921 -2.226 9.096 1.00 87.56 173 ASP A O 1
ATOM 1421 N N . LYS A 1 174 ? 8.581 -0.028 9.056 1.00 83.69 174 LYS A N 1
ATOM 1422 C CA . LYS A 1 174 ? 9.813 0.305 8.334 1.00 83.69 174 LYS A CA 1
ATOM 1423 C C . LYS A 1 174 ? 10.961 0.712 9.253 1.00 83.69 174 LYS A C 1
ATOM 1425 O O . LYS A 1 174 ? 11.993 1.152 8.756 1.00 83.69 174 LYS A O 1
ATOM 1430 N N . THR A 1 175 ? 10.822 0.534 10.566 1.00 78.88 175 THR A N 1
ATOM 1431 C CA . THR A 1 175 ? 11.798 1.002 11.563 1.00 78.88 175 THR A CA 1
ATOM 1432 C C . THR A 1 175 ? 13.163 0.325 11.422 1.00 78.88 175 THR A C 1
ATOM 1434 O O . THR A 1 175 ? 14.193 0.987 11.475 1.00 78.88 175 THR A O 1
ATOM 1437 N N . VAL A 1 176 ? 13.204 -0.992 11.195 1.00 78.00 176 VAL A N 1
ATOM 1438 C CA . VAL A 1 176 ? 14.483 -1.715 11.033 1.00 78.00 176 VAL A CA 1
ATOM 1439 C C . VAL A 1 176 ? 15.171 -1.328 9.723 1.00 78.00 176 VAL A C 1
ATOM 1441 O O . VAL A 1 176 ? 16.375 -1.078 9.698 1.00 78.00 176 VAL A O 1
ATOM 1444 N N . GLN A 1 177 ? 14.403 -1.233 8.633 1.00 75.62 177 GLN A N 1
ATOM 1445 C CA . GLN A 1 177 ? 14.927 -0.819 7.331 1.00 75.62 177 GLN A CA 1
ATOM 1446 C C . GLN A 1 177 ? 15.476 0.612 7.382 1.00 75.62 177 GLN A C 1
ATOM 1448 O O . GLN A 1 177 ? 16.509 0.887 6.779 1.00 75.62 177 GLN A O 1
ATOM 1453 N N . SER A 1 178 ? 14.814 1.507 8.117 1.00 72.12 178 SER A N 1
ATOM 1454 C CA . SER A 1 178 ? 15.215 2.906 8.240 1.00 72.12 178 SER A CA 1
ATOM 1455 C C . SER A 1 178 ? 16.475 3.090 9.092 1.00 72.12 178 SER A C 1
ATOM 1457 O O . SER A 1 178 ? 17.287 3.958 8.811 1.00 72.12 178 SER A O 1
ATOM 1459 N N . GLN A 1 179 ? 16.748 2.223 10.063 1.00 70.94 179 GLN A N 1
ATOM 1460 C CA . GLN A 1 179 ? 17.984 2.302 10.855 1.00 70.94 179 GLN A CA 1
ATOM 1461 C C . GLN A 1 179 ? 19.265 1.931 10.082 1.00 70.94 179 GLN A C 1
ATOM 1463 O O . GLN A 1 179 ? 20.371 2.141 10.593 1.00 70.94 179 GLN A O 1
ATOM 1468 N N . LYS A 1 180 ? 19.150 1.400 8.857 1.00 72.19 180 LYS A N 1
ATOM 1469 C CA . LYS A 1 180 ? 20.301 1.119 7.990 1.00 72.19 180 LYS A CA 1
ATOM 1470 C C . LYS A 1 180 ? 20.839 2.439 7.420 1.00 72.19 180 LYS A C 1
ATOM 1472 O O . LYS A 1 180 ? 20.169 3.110 6.641 1.00 72.19 180 LYS A O 1
ATOM 1477 N N . LEU A 1 181 ? 22.066 2.787 7.822 1.00 54.78 181 LEU A N 1
ATOM 1478 C CA . LEU A 1 181 ? 22.730 4.078 7.563 1.00 54.78 181 LEU A CA 1
ATOM 1479 C C . LEU A 1 181 ? 22.804 4.477 6.080 1.00 54.78 181 LEU A C 1
ATOM 1481 O O . LEU A 1 181 ? 22.876 5.657 5.777 1.00 54.78 181 LEU A O 1
ATOM 1485 N N . GLU A 1 182 ? 22.773 3.515 5.162 1.00 63.53 182 GLU A N 1
ATOM 1486 C CA . GLU A 1 182 ? 22.822 3.765 3.716 1.00 63.53 182 GLU A CA 1
ATOM 1487 C C . GLU A 1 182 ? 21.525 4.353 3.131 1.00 63.53 182 GLU A C 1
ATOM 1489 O O . GLU A 1 182 ? 21.549 4.876 2.020 1.00 63.53 182 GLU A O 1
ATOM 1494 N N . PHE A 1 183 ? 20.396 4.284 3.849 1.00 61.88 183 PHE A N 1
ATOM 1495 C CA . PHE A 1 183 ? 19.079 4.647 3.302 1.00 61.88 183 PHE A CA 1
ATOM 1496 C C . PHE A 1 183 ? 18.458 5.916 3.889 1.00 61.88 183 PHE A C 1
ATOM 1498 O O . PHE A 1 183 ? 17.393 6.333 3.427 1.00 61.88 183 PHE A O 1
ATOM 1505 N N . LEU A 1 184 ? 19.085 6.528 4.895 1.00 59.34 184 LEU A N 1
ATOM 1506 C CA . LEU A 1 184 ? 18.639 7.790 5.481 1.00 59.34 184 LEU A CA 1
ATOM 1507 C C . LEU A 1 184 ? 19.770 8.821 5.447 1.00 59.34 184 LEU A C 1
ATOM 1509 O O . LEU A 1 184 ? 20.937 8.444 5.534 1.00 59.34 184 LEU A O 1
ATOM 1513 N N . PRO A 1 185 ? 19.448 10.124 5.399 1.00 57.34 185 PRO A N 1
ATOM 1514 C CA . PRO A 1 185 ? 20.421 11.162 5.716 1.00 57.34 185 PRO A CA 1
ATOM 1515 C C . PRO A 1 185 ? 21.096 10.876 7.069 1.00 57.34 185 PRO A C 1
ATOM 1517 O O . PRO A 1 185 ? 20.419 10.464 8.015 1.00 57.34 185 PRO A O 1
ATOM 1520 N N . ASN A 1 186 ? 22.409 11.105 7.172 1.00 56.91 186 ASN A N 1
ATOM 1521 C CA . ASN A 1 186 ? 23.199 10.787 8.374 1.00 56.91 186 ASN A CA 1
ATOM 1522 C C . ASN A 1 186 ? 22.573 11.360 9.661 1.00 56.91 186 ASN A C 1
ATOM 1524 O O . ASN A 1 186 ? 22.430 10.647 10.656 1.00 56.91 186 ASN A O 1
ATOM 1528 N N . ASP A 1 187 ? 22.097 12.604 9.594 1.00 56.09 187 ASP A N 1
ATOM 1529 C CA . ASP A 1 187 ? 21.492 13.331 10.715 1.00 56.09 187 ASP A CA 1
ATOM 1530 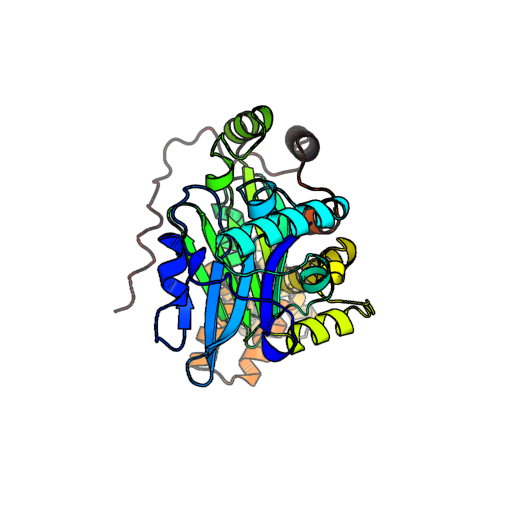C C . ASP A 1 187 ? 20.186 12.680 11.211 1.00 56.09 187 ASP A C 1
ATOM 1532 O O . ASP A 1 187 ? 19.843 12.751 12.392 1.00 56.09 187 ASP A O 1
ATOM 1536 N N . LEU A 1 188 ? 19.455 12.013 10.313 1.00 56.41 188 LEU A N 1
ATOM 1537 C CA . LEU A 1 188 ? 18.184 11.361 10.609 1.00 56.41 188 LEU A CA 1
ATOM 1538 C C . LEU A 1 188 ? 18.385 10.020 11.318 1.00 56.41 188 LEU A C 1
ATOM 1540 O O . LEU A 1 188 ? 17.703 9.707 12.297 1.00 56.41 188 LEU A O 1
ATOM 1544 N N . ALA A 1 189 ? 19.329 9.221 10.822 1.00 63.44 189 ALA A N 1
ATOM 1545 C CA . ALA A 1 189 ? 19.636 7.922 11.404 1.00 63.44 189 ALA A CA 1
ATOM 1546 C C . ALA A 1 189 ? 20.179 8.063 12.833 1.00 63.44 189 ALA A C 1
ATOM 1548 O O . ALA A 1 189 ? 19.846 7.259 13.705 1.00 63.44 189 ALA A O 1
ATOM 1549 N N . GLU A 1 190 ? 20.992 9.092 13.086 1.00 63.88 190 GLU A N 1
ATOM 1550 C CA . GLU A 1 190 ? 21.500 9.398 14.422 1.00 63.88 190 GLU A CA 1
ATOM 1551 C C . GLU A 1 190 ? 20.385 9.881 15.360 1.00 63.88 190 GLU A C 1
ATOM 1553 O O . GLU A 1 190 ? 20.263 9.382 16.480 1.00 63.88 190 GLU A O 1
ATOM 1558 N N . PHE A 1 191 ? 19.494 10.755 14.881 1.00 62.03 191 PHE A N 1
ATOM 1559 C CA . PHE A 1 191 ? 18.348 11.229 15.657 1.00 62.03 191 PHE A CA 1
ATOM 1560 C C . PHE A 1 191 ? 17.375 10.098 16.045 1.00 62.03 191 PHE A C 1
ATOM 1562 O O . PHE A 1 191 ? 16.986 9.979 17.210 1.00 62.03 191 PHE A O 1
ATOM 1569 N N . MET A 1 192 ? 17.035 9.196 15.115 1.00 60.91 192 MET A N 1
ATOM 1570 C CA . MET A 1 192 ? 16.167 8.043 15.409 1.00 60.91 192 MET A CA 1
ATOM 1571 C C . MET A 1 192 ? 16.802 7.008 16.350 1.00 60.91 192 MET A C 1
ATOM 1573 O O . MET A 1 192 ? 16.086 6.205 16.945 1.00 60.91 192 MET A O 1
ATOM 1577 N N . LYS A 1 193 ? 18.132 7.002 16.511 1.00 64.06 193 LYS A N 1
ATOM 1578 C CA . LYS A 1 193 ? 18.802 6.185 17.539 1.00 64.06 193 LYS A CA 1
ATOM 1579 C C . LYS A 1 193 ? 18.664 6.794 18.935 1.00 64.06 193 LYS A C 1
ATOM 1581 O O . LYS A 1 193 ? 18.644 6.055 19.916 1.00 64.06 193 LYS A O 1
ATOM 1586 N N . GLN A 1 194 ? 18.570 8.121 19.033 1.00 62.75 194 GLN A N 1
ATOM 1587 C CA . GLN A 1 194 ? 18.460 8.846 20.304 1.00 62.75 194 GLN A CA 1
ATOM 1588 C C . GLN A 1 194 ? 17.018 8.882 20.836 1.00 62.75 194 GLN A C 1
ATOM 1590 O O . GLN A 1 194 ? 16.795 8.888 22.051 1.00 62.75 194 GLN A O 1
ATOM 1595 N N . VAL A 1 195 ? 16.028 8.864 19.940 1.00 60.41 195 VAL A N 1
ATOM 1596 C CA . VAL A 1 195 ? 14.605 8.968 20.281 1.00 60.41 195 VAL A CA 1
ATOM 1597 C C . VAL A 1 195 ? 13.840 7.759 19.737 1.00 60.41 195 VAL A C 1
ATOM 1599 O O . VAL A 1 195 ? 13.955 7.416 18.567 1.00 60.41 195 VAL A O 1
ATOM 1602 N N . SER A 1 196 ? 13.049 7.092 20.584 1.00 69.62 196 SER A N 1
ATOM 1603 C CA . SER A 1 196 ? 12.294 5.892 20.198 1.00 69.62 196 SER A CA 1
ATOM 1604 C C . SER A 1 196 ? 11.133 6.251 19.265 1.00 69.62 196 SER A C 1
ATOM 1606 O O . SER A 1 196 ? 10.071 6.650 19.739 1.00 69.62 196 SER A O 1
ATOM 1608 N N . PHE A 1 197 ? 11.339 6.094 17.960 1.00 75.06 197 PHE A N 1
ATOM 1609 C CA . PHE A 1 197 ? 10.313 6.248 16.929 1.00 75.06 197 PHE A CA 1
ATOM 1610 C C . PHE A 1 197 ? 10.086 4.940 16.172 1.00 75.06 197 PHE A C 1
ATOM 1612 O O . PHE A 1 197 ? 11.006 4.136 16.004 1.00 75.06 197 PHE A O 1
ATOM 1619 N N . ALA A 1 198 ? 8.868 4.775 15.664 1.00 79.94 198 ALA A N 1
ATOM 1620 C CA . ALA A 1 198 ? 8.516 3.761 14.687 1.00 79.94 198 ALA A CA 1
ATOM 1621 C C . ALA A 1 198 ? 8.128 4.425 13.363 1.00 79.94 198 ALA A C 1
ATOM 1623 O O . ALA A 1 198 ? 7.348 5.379 13.339 1.00 79.94 198 ALA A O 1
ATOM 1624 N N . LEU A 1 199 ? 8.653 3.909 12.253 1.00 83.75 199 LEU A N 1
ATOM 1625 C CA . LEU A 1 199 ? 8.286 4.369 10.916 1.00 83.75 199 LEU A CA 1
ATOM 1626 C C . LEU A 1 199 ? 7.215 3.437 10.351 1.00 83.75 199 LEU A C 1
ATOM 1628 O O . LEU A 1 199 ? 7.468 2.253 10.149 1.00 83.75 199 LEU A O 1
ATOM 1632 N N . ILE A 1 200 ? 6.021 3.959 10.090 1.00 88.44 200 ILE A N 1
ATOM 1633 C CA . ILE A 1 200 ? 4.889 3.185 9.579 1.00 88.44 200 ILE A CA 1
ATOM 1634 C C . ILE A 1 200 ? 4.685 3.543 8.109 1.00 88.44 200 ILE A C 1
ATOM 1636 O O . ILE A 1 200 ? 4.362 4.684 7.793 1.00 88.44 20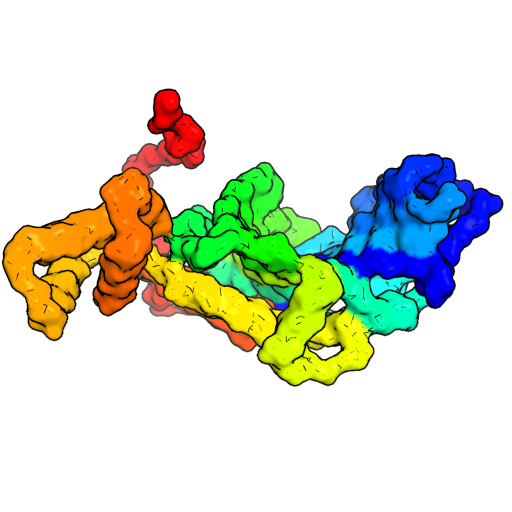0 ILE A O 1
ATOM 1640 N N . ASN A 1 201 ? 4.826 2.574 7.204 1.00 89.94 201 ASN A N 1
ATOM 1641 C CA . ASN A 1 201 ? 4.399 2.740 5.814 1.00 89.94 201 ASN A CA 1
ATOM 1642 C C . ASN A 1 201 ? 2.954 2.278 5.666 1.00 89.94 201 ASN A C 1
ATOM 1644 O O . ASN A 1 201 ? 2.644 1.107 5.898 1.00 89.94 201 ASN A O 1
ATOM 1648 N N . MET A 1 202 ? 2.082 3.195 5.273 1.00 92.25 202 MET A N 1
ATOM 1649 C CA . MET A 1 202 ? 0.679 2.923 5.006 1.00 92.25 202 MET A CA 1
ATOM 1650 C C . MET A 1 202 ? 0.497 2.822 3.504 1.00 92.25 202 MET A C 1
ATOM 1652 O O . MET A 1 202 ? 0.807 3.768 2.787 1.00 92.25 202 MET A O 1
ATOM 1656 N N . GLU A 1 203 ? -0.006 1.693 3.027 1.00 92.50 203 GLU A N 1
ATOM 1657 C CA . GLU A 1 203 ? -0.064 1.390 1.604 1.00 92.50 203 GLU A CA 1
ATOM 1658 C C . GLU A 1 203 ? -1.440 0.855 1.218 1.00 92.50 203 GLU A C 1
ATOM 1660 O O . GLU A 1 203 ? -2.015 0.004 1.902 1.00 92.50 203 GLU A O 1
ATOM 1665 N N . TYR A 1 204 ? -1.954 1.320 0.086 1.00 93.31 204 TYR A N 1
ATOM 1666 C CA . TYR A 1 204 ? -3.138 0.765 -0.546 1.00 93.31 204 TYR A CA 1
ATOM 1667 C C . TYR A 1 204 ? -2.800 0.253 -1.947 1.00 93.31 204 TYR A C 1
ATOM 1669 O O . TYR A 1 204 ? -2.481 1.026 -2.849 1.00 93.31 204 TYR A O 1
ATOM 1677 N N . SER A 1 205 ? -2.890 -1.065 -2.111 1.00 93.12 205 SER A N 1
ATOM 1678 C CA . SER A 1 205 ? -2.667 -1.778 -3.366 1.00 93.12 205 SER A CA 1
ATOM 1679 C C . SER A 1 205 ? -3.962 -1.988 -4.133 1.00 93.12 205 SER A C 1
ATOM 1681 O O . SER A 1 205 ? -4.951 -2.478 -3.573 1.00 93.12 205 SER A O 1
ATOM 1683 N N . ILE A 1 206 ? -3.913 -1.750 -5.438 1.00 93.38 206 ILE A N 1
ATOM 1684 C CA . ILE A 1 206 ? -4.986 -2.016 -6.395 1.00 93.38 206 ILE A CA 1
ATOM 1685 C C . ILE A 1 206 ? -4.407 -2.877 -7.518 1.00 93.38 206 ILE A C 1
ATOM 1687 O O . ILE A 1 206 ? -3.410 -2.517 -8.133 1.00 93.38 206 ILE A O 1
ATOM 1691 N N . GLU A 1 207 ? -5.026 -4.020 -7.800 1.00 92.81 207 GLU A N 1
ATOM 1692 C CA . GLU A 1 207 ? -4.621 -4.944 -8.863 1.00 92.81 207 GLU A CA 1
ATOM 1693 C C . GLU A 1 207 ? -5.704 -5.042 -9.944 1.00 92.81 207 GLU A C 1
ATOM 1695 O O . GLU A 1 207 ? -6.895 -5.151 -9.662 1.00 92.81 207 GLU A O 1
ATOM 1700 N N . GLY A 1 208 ? -5.283 -5.088 -11.201 1.00 91.06 208 GLY A N 1
ATOM 1701 C CA . GLY A 1 208 ? -6.147 -5.209 -12.369 1.00 91.06 208 GLY A CA 1
ATOM 1702 C C . GLY A 1 208 ? -6.681 -3.871 -12.885 1.00 91.06 208 GLY A C 1
ATOM 1703 O O . GLY A 1 208 ? -7.194 -3.045 -12.130 1.00 91.06 208 GLY A O 1
ATOM 1704 N N . LYS A 1 209 ? -6.638 -3.713 -14.214 1.00 89.56 209 LYS A N 1
ATOM 1705 C CA . LYS A 1 209 ? -7.065 -2.509 -14.946 1.00 89.56 209 LYS A CA 1
ATOM 1706 C C . LYS A 1 209 ? -8.467 -2.031 -14.541 1.00 89.56 209 LYS A C 1
ATOM 1708 O O . LYS A 1 209 ? -8.627 -0.917 -14.063 1.00 89.56 209 LYS A O 1
ATOM 1713 N N . ASN A 1 210 ? -9.458 -2.926 -14.568 1.00 89.56 210 ASN A N 1
ATOM 1714 C CA . ASN A 1 210 ? -10.842 -2.590 -14.205 1.00 89.56 210 ASN A CA 1
ATOM 1715 C C . ASN A 1 210 ? -10.993 -2.062 -12.765 1.00 89.56 210 ASN A C 1
ATOM 1717 O O . ASN A 1 210 ? -11.923 -1.318 -12.472 1.00 89.56 210 ASN A O 1
ATOM 1721 N N . GLN A 1 211 ? -10.142 -2.491 -11.827 1.00 90.75 211 GLN A N 1
ATOM 1722 C CA . GLN A 1 211 ? -10.212 -2.014 -10.441 1.00 90.75 211 GLN A CA 1
ATOM 1723 C C . GLN A 1 211 ? -9.595 -0.627 -10.302 1.00 90.75 211 GLN A C 1
ATOM 1725 O O . GLN A 1 211 ? -10.129 0.194 -9.561 1.00 90.75 211 GLN A O 1
ATOM 1730 N N . ILE A 1 212 ? -8.520 -0.369 -11.044 1.00 91.50 212 ILE A N 1
ATOM 1731 C CA . ILE A 1 212 ? -7.888 0.944 -11.137 1.00 91.50 212 ILE A CA 1
ATOM 1732 C C . ILE A 1 212 ? -8.871 1.961 -11.726 1.00 91.50 212 ILE A C 1
ATOM 1734 O O . ILE A 1 212 ? -9.123 2.987 -11.095 1.00 91.50 212 ILE A O 1
ATOM 1738 N N . ASP A 1 213 ? -9.510 1.633 -12.850 1.00 88.75 213 ASP A N 1
ATOM 1739 C CA . ASP A 1 213 ? -10.503 2.504 -13.491 1.00 88.75 213 ASP A CA 1
ATOM 1740 C C . ASP A 1 213 ? -11.673 2.816 -12.549 1.00 88.75 213 ASP A C 1
ATOM 1742 O O . ASP A 1 213 ? -12.108 3.962 -12.419 1.00 88.75 213 ASP A O 1
ATOM 1746 N N . ASN A 1 214 ? -12.166 1.800 -11.834 1.00 88.62 214 ASN A N 1
ATOM 1747 C CA . ASN A 1 214 ? -13.230 1.979 -10.851 1.00 88.62 214 ASN A CA 1
ATOM 1748 C C . ASN A 1 214 ? -12.803 2.887 -9.690 1.00 88.62 214 ASN A C 1
ATOM 1750 O O . ASN A 1 214 ? -13.603 3.711 -9.249 1.00 88.62 214 ASN A O 1
ATOM 1754 N N . GLU A 1 215 ? -11.576 2.751 -9.182 1.00 89.75 215 GLU A N 1
ATOM 1755 C CA . GLU A 1 215 ? -11.078 3.600 -8.098 1.00 89.75 215 GLU A CA 1
ATOM 1756 C C . GLU A 1 215 ? -10.950 5.058 -8.560 1.00 89.75 215 GLU A C 1
ATOM 1758 O O . GLU A 1 215 ? -11.487 5.943 -7.896 1.00 89.75 215 GLU A O 1
ATOM 1763 N N . LEU A 1 216 ? -10.352 5.307 -9.731 1.00 88.12 216 LEU A N 1
ATOM 1764 C CA . LEU A 1 216 ? -10.243 6.650 -10.317 1.00 88.12 216 LEU A CA 1
ATOM 1765 C C . LEU A 1 216 ? -11.622 7.282 -10.563 1.00 88.12 216 LEU A C 1
ATOM 1767 O O . LEU A 1 216 ? -11.853 8.441 -10.205 1.00 88.12 216 LEU A O 1
ATOM 1771 N N . LYS A 1 217 ? -12.578 6.498 -11.081 1.00 87.12 217 LYS A N 1
ATOM 1772 C CA . LYS A 1 217 ? -13.964 6.937 -11.297 1.00 87.12 217 LYS A CA 1
ATOM 1773 C C . LYS A 1 217 ? -14.665 7.323 -9.995 1.00 87.12 217 LYS A C 1
ATOM 1775 O O . LYS A 1 217 ? -15.367 8.332 -9.969 1.00 87.12 217 LYS A O 1
ATOM 1780 N N . ILE A 1 218 ? -14.488 6.551 -8.916 1.00 84.56 218 ILE A N 1
ATOM 1781 C CA . ILE A 1 218 ? -15.052 6.876 -7.590 1.00 84.56 218 ILE A CA 1
ATOM 1782 C C . ILE A 1 218 ? -14.539 8.238 -7.110 1.00 84.56 218 ILE A C 1
ATOM 1784 O O . ILE A 1 218 ? -15.315 9.020 -6.564 1.00 84.56 218 ILE A O 1
ATOM 1788 N N . GLN A 1 219 ? -13.265 8.543 -7.365 1.00 79.00 219 GLN A N 1
ATOM 1789 C CA . GLN A 1 219 ? -12.667 9.829 -7.005 1.00 79.00 219 GLN A CA 1
ATOM 1790 C C . GLN A 1 219 ? -12.995 10.965 -7.994 1.00 79.00 219 GLN A C 1
ATOM 1792 O O . GLN A 1 219 ? -12.507 12.077 -7.820 1.00 79.00 219 GLN A O 1
ATOM 1797 N N . LYS A 1 220 ? -13.831 10.716 -9.017 1.00 80.50 220 LYS A N 1
ATOM 1798 C CA . LYS A 1 220 ? -14.186 11.673 -10.085 1.00 80.50 220 LYS A CA 1
ATOM 1799 C C . LYS A 1 220 ? -12.970 12.223 -10.842 1.00 80.50 220 LYS A C 1
ATOM 1801 O O . LYS A 1 220 ? -12.991 13.353 -11.327 1.00 80.50 220 LYS A O 1
ATOM 1806 N N . ILE A 1 221 ? -11.919 11.420 -10.958 1.00 74.75 221 ILE A N 1
ATOM 1807 C CA . ILE A 1 221 ? -10.704 11.785 -11.681 1.00 74.75 221 ILE A CA 1
ATOM 1808 C C . ILE A 1 221 ? -10.882 11.370 -13.141 1.00 74.75 221 ILE A C 1
ATOM 1810 O O . ILE A 1 221 ? -11.124 10.201 -13.431 1.00 74.75 221 ILE A O 1
ATOM 1814 N N . THR A 1 222 ? -10.762 12.333 -14.054 1.00 64.69 222 THR A N 1
ATOM 1815 C CA . THR A 1 222 ? -10.758 12.090 -15.504 1.00 64.69 222 THR A CA 1
ATOM 1816 C C . THR A 1 222 ? -9.411 12.565 -16.022 1.00 64.69 222 THR A C 1
ATOM 1818 O O . THR A 1 222 ? -9.144 13.763 -15.999 1.00 64.69 222 THR A O 1
ATOM 1821 N N . LEU A 1 223 ? -8.529 11.642 -16.394 1.00 63.06 223 LEU A N 1
ATOM 1822 C CA . LEU A 1 223 ? -7.148 11.949 -16.767 1.00 63.06 223 LEU A CA 1
ATOM 1823 C C . LEU A 1 223 ? -6.710 11.096 -17.972 1.00 63.06 223 LEU A C 1
ATOM 1825 O O . LEU A 1 223 ? -7.318 10.052 -18.217 1.00 63.06 223 LEU A O 1
ATOM 1829 N N . PRO A 1 224 ? -5.702 11.553 -18.744 1.00 65.56 224 PRO A N 1
ATOM 1830 C CA . PRO A 1 224 ? -5.397 11.017 -20.076 1.00 65.56 224 PRO A CA 1
ATOM 1831 C C . PRO A 1 224 ? -4.821 9.592 -20.071 1.00 65.56 224 PRO A C 1
ATOM 1833 O O . PRO A 1 224 ? -5.080 8.835 -21.001 1.00 65.56 224 PRO A O 1
ATOM 1836 N N . ASN A 1 225 ? -4.079 9.209 -19.029 1.00 81.31 225 ASN A N 1
ATOM 1837 C CA . ASN A 1 225 ? -3.522 7.867 -18.835 1.00 81.31 225 ASN A CA 1
ATOM 1838 C C . ASN A 1 225 ? -3.444 7.535 -17.334 1.00 81.31 225 ASN A C 1
ATOM 1840 O O . ASN A 1 225 ? -3.528 8.416 -16.472 1.00 81.31 225 ASN A O 1
ATOM 1844 N N . THR A 1 226 ? -3.284 6.254 -16.996 1.00 86.25 226 THR A N 1
ATOM 1845 C CA . THR A 1 226 ? -3.265 5.834 -15.587 1.00 86.25 226 THR A CA 1
ATOM 1846 C C . THR A 1 226 ? -1.948 6.141 -14.873 1.00 86.25 226 THR A C 1
ATOM 1848 O O . THR A 1 226 ? -2.001 6.458 -13.691 1.00 86.25 226 THR A O 1
ATOM 1851 N N . LEU A 1 227 ? -0.782 6.085 -15.531 1.00 89.31 227 LEU A N 1
ATOM 1852 C CA . LEU A 1 227 ? 0.497 6.304 -14.841 1.00 89.31 227 LEU A CA 1
ATOM 1853 C C . LEU A 1 227 ? 0.592 7.727 -14.282 1.00 89.31 227 LEU A C 1
ATOM 1855 O O . LEU A 1 227 ? 0.785 7.900 -13.080 1.00 89.31 227 LEU A O 1
ATOM 1859 N N . GLU A 1 228 ? 0.396 8.735 -15.129 1.00 87.38 228 GLU A N 1
ATOM 1860 C CA . GLU A 1 228 ? 0.464 10.145 -14.733 1.00 87.38 228 GLU A CA 1
ATOM 1861 C C . GLU A 1 228 ? -0.619 10.504 -13.716 1.00 87.38 228 GLU A C 1
ATOM 1863 O O . GLU A 1 228 ? -0.391 11.326 -12.828 1.00 87.38 228 GLU A O 1
ATOM 1868 N N . SER A 1 229 ? -1.774 9.832 -13.788 1.00 87.44 229 SER A N 1
ATOM 1869 C CA . SER A 1 229 ? -2.831 9.978 -12.787 1.00 87.44 229 SER A CA 1
ATOM 1870 C C . SER A 1 229 ? -2.349 9.619 -11.389 1.00 87.44 229 SER A C 1
ATOM 1872 O O . SER A 1 229 ? -2.555 10.397 -10.465 1.00 87.44 229 SER A O 1
ATOM 1874 N N . PHE A 1 230 ? -1.700 8.466 -11.214 1.00 88.81 230 PHE A N 1
ATOM 1875 C CA . PHE A 1 230 ? -1.172 8.064 -9.904 1.00 88.81 230 PHE A CA 1
ATOM 1876 C C . PHE A 1 230 ? 0.110 8.810 -9.530 1.00 88.81 230 PHE A C 1
ATOM 1878 O O . PHE A 1 230 ? 0.400 8.985 -8.344 1.00 88.81 230 PHE A O 1
ATOM 1885 N N . TRP A 1 231 ? 0.838 9.319 -10.525 1.00 88.44 231 TRP A N 1
ATOM 1886 C CA . TRP A 1 231 ? 1.978 10.201 -10.299 1.00 88.44 231 TRP A CA 1
ATOM 1887 C C . TRP A 1 231 ? 1.579 11.590 -9.795 1.00 88.44 231 TRP A C 1
ATOM 1889 O O . TRP A 1 231 ? 2.402 12.278 -9.194 1.00 88.44 231 TRP A O 1
ATOM 1899 N N . ASN A 1 232 ? 0.321 11.998 -9.992 1.00 86.94 232 ASN A N 1
ATOM 1900 C CA . ASN A 1 232 ? -0.240 13.166 -9.331 1.00 86.94 232 ASN A CA 1
ATOM 1901 C C . ASN A 1 232 ? -0.441 12.857 -7.837 1.00 86.94 232 ASN A C 1
ATOM 1903 O O . ASN A 1 232 ? -1.290 12.029 -7.477 1.00 86.94 232 ASN A O 1
ATOM 1907 N N . PRO A 1 233 ? 0.271 13.554 -6.938 1.00 85.81 233 PRO A N 1
ATOM 1908 C CA . PRO A 1 233 ? 0.167 13.286 -5.516 1.00 85.81 233 PRO A CA 1
ATOM 1909 C C . PRO A 1 233 ? -1.272 13.436 -4.990 1.00 85.81 233 PRO A C 1
ATOM 1911 O O . PRO A 1 233 ? -1.700 12.628 -4.175 1.00 85.81 233 PRO A O 1
ATOM 1914 N N . ILE A 1 234 ? -2.061 14.406 -5.467 1.00 87.44 234 ILE A N 1
ATOM 1915 C CA . ILE A 1 234 ? -3.433 14.660 -4.975 1.00 87.44 234 ILE A CA 1
ATOM 1916 C C . ILE A 1 234 ? -4.340 13.440 -5.194 1.00 87.44 234 ILE A C 1
ATOM 1918 O O . ILE A 1 234 ? -5.163 13.092 -4.340 1.00 87.44 234 ILE A O 1
ATOM 1922 N N . VAL A 1 235 ? -4.165 12.754 -6.326 1.00 88.12 235 VAL A N 1
ATOM 1923 C CA . VAL A 1 235 ? -4.900 11.528 -6.661 1.00 88.12 235 VAL A CA 1
ATOM 1924 C C . VAL A 1 235 ? -4.564 10.427 -5.664 1.00 88.12 235 VAL A C 1
ATOM 1926 O O . VAL A 1 235 ? -5.463 9.852 -5.044 1.00 88.12 235 VAL A O 1
ATOM 1929 N N . SER A 1 236 ? -3.268 10.196 -5.451 1.00 89.56 236 SER A N 1
ATOM 1930 C CA . SER A 1 236 ? -2.782 9.243 -4.456 1.00 89.56 236 SER A CA 1
ATOM 1931 C C . SER A 1 236 ? -3.312 9.571 -3.051 1.00 89.56 236 SER A C 1
ATOM 1933 O O . SER A 1 236 ? -3.672 8.650 -2.317 1.00 89.56 236 SER A O 1
ATOM 1935 N N . GLN A 1 237 ? -3.487 10.859 -2.714 1.00 89.19 237 GLN A N 1
ATOM 1936 C CA . GLN A 1 237 ? -3.978 11.333 -1.397 1.00 89.19 237 GLN A CA 1
ATOM 1937 C C . GLN A 1 237 ? -5.384 10.912 -1.204 1.00 89.19 237 GLN A C 1
ATOM 1939 O O . GLN A 1 237 ? -5.730 10.280 -0.215 1.00 89.19 237 GLN A O 1
ATOM 1944 N N . THR A 1 238 ? -6.187 11.283 -2.182 1.00 89.31 238 THR A N 1
ATOM 1945 C CA . THR A 1 238 ? -7.617 11.131 -2.110 1.00 89.31 238 THR A CA 1
ATOM 1946 C C . THR A 1 238 ? -7.944 9.648 -1.966 1.00 89.31 238 THR A C 1
ATOM 1948 O O . THR A 1 238 ? -8.722 9.269 -1.092 1.00 89.31 238 THR A O 1
ATOM 1951 N N . ILE A 1 239 ? -7.271 8.789 -2.739 1.00 89.69 239 ILE A N 1
ATOM 1952 C CA . ILE A 1 239 ? -7.425 7.335 -2.648 1.00 89.69 239 ILE A CA 1
ATOM 1953 C C . ILE A 1 239 ? -6.952 6.817 -1.284 1.00 89.69 239 ILE A C 1
ATOM 1955 O O . ILE A 1 239 ? -7.728 6.174 -0.572 1.00 89.69 239 ILE A O 1
ATOM 1959 N N . LEU A 1 240 ? -5.702 7.093 -0.902 1.00 91.12 240 LEU A N 1
ATOM 1960 C CA . LEU A 1 240 ? -5.104 6.536 0.311 1.00 91.12 240 LEU A CA 1
ATOM 1961 C C . LEU A 1 240 ? -5.841 7.009 1.574 1.00 91.12 240 LEU A C 1
ATOM 1963 O O . LEU A 1 240 ? -6.220 6.188 2.411 1.00 91.12 240 LEU A O 1
ATOM 1967 N N . LYS A 1 241 ? -6.135 8.310 1.667 1.00 90.31 241 LYS A N 1
ATOM 1968 C CA . LYS A 1 241 ? -6.889 8.942 2.757 1.00 90.31 241 LYS A CA 1
ATOM 1969 C C . LYS A 1 241 ? -8.279 8.339 2.895 1.00 90.31 241 LYS A C 1
ATOM 1971 O O . LYS A 1 241 ? -8.626 7.869 3.974 1.00 90.31 241 LYS A O 1
ATOM 1976 N N . ASN A 1 242 ? -9.059 8.258 1.816 1.00 87.69 242 ASN A N 1
ATOM 1977 C CA . ASN A 1 242 ? -10.418 7.709 1.882 1.00 87.69 242 ASN A CA 1
ATOM 1978 C C . ASN A 1 242 ? -10.432 6.255 2.375 1.00 87.69 242 ASN A C 1
ATOM 1980 O O . ASN A 1 242 ? -11.306 5.857 3.152 1.00 87.69 242 ASN A O 1
ATOM 1984 N N . ARG A 1 243 ? -9.452 5.453 1.947 1.00 87.12 243 ARG A N 1
ATOM 1985 C CA . ARG A 1 243 ? -9.355 4.041 2.333 1.00 87.12 243 ARG A CA 1
ATOM 1986 C C . ARG A 1 243 ? -8.852 3.863 3.760 1.00 87.12 243 ARG A C 1
ATOM 1988 O O . ARG A 1 243 ? -9.443 3.076 4.499 1.00 87.12 243 ARG A O 1
ATOM 1995 N N . ILE A 1 244 ? -7.830 4.611 4.171 1.00 87.94 244 ILE A N 1
ATOM 1996 C CA . ILE A 1 244 ? -7.297 4.530 5.533 1.00 87.94 244 ILE A CA 1
ATOM 1997 C C . ILE A 1 244 ? -8.278 5.107 6.545 1.00 87.94 244 ILE A C 1
ATOM 1999 O O . ILE A 1 244 ? -8.533 4.444 7.541 1.00 87.94 244 ILE A O 1
ATOM 2003 N N . LEU A 1 245 ? -8.891 6.269 6.307 1.00 84.88 245 LEU A N 1
ATOM 2004 C CA . LEU A 1 245 ? -9.857 6.842 7.254 1.00 84.88 245 LEU A CA 1
ATOM 2005 C C . LEU A 1 245 ? -11.053 5.909 7.467 1.00 84.88 245 LEU A C 1
ATOM 2007 O O . LEU A 1 245 ? -11.467 5.667 8.601 1.00 84.88 245 LEU A O 1
ATOM 2011 N N . SER A 1 246 ? -11.555 5.295 6.390 1.00 80.62 246 SER A N 1
ATOM 2012 C CA . SER A 1 246 ? -12.602 4.277 6.496 1.00 80.62 246 SER A CA 1
ATOM 2013 C C . SER A 1 246 ? -12.175 3.069 7.337 1.00 80.62 246 SER A C 1
ATOM 2015 O O . SER A 1 246 ? -13.044 2.436 7.939 1.00 80.62 246 SER A O 1
ATOM 2017 N N . PHE A 1 247 ? -10.886 2.724 7.353 1.00 81.06 247 PHE A N 1
ATOM 2018 C CA . PHE A 1 247 ? -10.326 1.650 8.168 1.00 81.06 247 PHE A CA 1
ATOM 2019 C C . PHE A 1 247 ? -10.089 2.091 9.620 1.00 81.06 247 PHE A C 1
ATOM 2021 O O . PHE A 1 247 ? -10.494 1.385 10.539 1.00 81.06 247 PHE A O 1
ATOM 2028 N N . LEU A 1 248 ? -9.516 3.275 9.847 1.00 79.44 248 LEU A N 1
ATOM 2029 C CA . LEU A 1 248 ? -9.273 3.825 11.182 1.00 79.44 248 LEU A CA 1
ATOM 2030 C C . LEU A 1 248 ? -10.563 3.973 11.989 1.00 79.44 248 LEU A C 1
ATOM 2032 O O . LEU A 1 248 ? -10.584 3.653 13.175 1.00 79.44 248 LEU A O 1
ATOM 2036 N N . ASN A 1 249 ? -11.658 4.375 11.342 1.00 75.12 249 ASN A N 1
ATOM 2037 C CA . ASN A 1 249 ? -12.978 4.462 11.973 1.00 75.12 249 ASN A CA 1
ATOM 2038 C C . ASN A 1 249 ? -13.504 3.109 12.481 1.00 75.12 249 ASN A C 1
ATOM 2040 O O . ASN A 1 249 ? -14.479 3.069 13.225 1.00 75.12 249 ASN A O 1
ATOM 2044 N N . GLN A 1 250 ? -12.888 1.995 12.077 1.00 74.25 250 GLN A N 1
ATOM 2045 C CA . GLN A 1 250 ? -13.250 0.659 12.545 1.00 74.25 250 GLN A CA 1
ATOM 2046 C C . GLN A 1 250 ? -12.445 0.241 13.770 1.00 74.25 250 GLN A C 1
ATOM 2048 O O . GLN A 1 250 ? -12.882 -0.680 14.457 1.00 74.25 250 GLN A O 1
ATOM 2053 N N . ILE A 1 251 ? -11.305 0.885 14.053 1.00 78.31 251 ILE A N 1
ATOM 2054 C CA . ILE A 1 251 ? -10.519 0.606 15.256 1.00 78.31 251 ILE A CA 1
ATOM 2055 C C . ILE A 1 251 ? -11.401 0.883 16.469 1.00 78.31 251 ILE A C 1
ATOM 2057 O O . ILE A 1 251 ? -11.984 1.961 16.587 1.00 78.31 251 ILE A O 1
ATOM 2061 N N . PHE A 1 252 ? -11.508 -0.135 17.318 1.00 76.44 252 PHE A N 1
ATOM 2062 C CA . PHE A 1 252 ? -12.328 -0.134 18.515 1.00 76.44 252 PHE A CA 1
ATOM 2063 C C . PHE A 1 252 ? -11.527 -0.778 19.645 1.00 76.44 252 PHE A C 1
ATOM 2065 O O . PHE A 1 252 ? -11.499 -2.007 19.774 1.00 76.44 252 PHE A O 1
ATOM 2072 N N . THR A 1 253 ? -10.833 0.047 20.423 1.00 79.38 253 THR A N 1
ATOM 2073 C CA . THR A 1 253 ? -10.224 -0.341 21.698 1.00 79.38 253 THR A CA 1
ATOM 2074 C C . THR A 1 253 ? -11.025 0.236 22.859 1.00 79.38 253 THR A C 1
ATOM 2076 O O . THR A 1 253 ? -11.803 1.173 22.699 1.00 79.38 253 THR A O 1
ATOM 2079 N N . ILE A 1 254 ? -10.858 -0.359 24.036 1.00 82.69 254 ILE A N 1
ATOM 2080 C CA . ILE A 1 254 ? -11.515 0.080 25.265 1.00 82.69 254 ILE A CA 1
ATOM 2081 C C . ILE A 1 254 ? -10.431 0.253 26.322 1.00 82.69 254 ILE A C 1
ATOM 2083 O O . ILE A 1 254 ? -9.651 -0.672 26.562 1.00 82.69 254 ILE A O 1
ATOM 2087 N N . ASP A 1 255 ? -10.403 1.415 26.964 1.00 85.25 255 ASP A N 1
ATOM 2088 C CA . ASP A 1 255 ? -9.509 1.701 28.079 1.00 85.25 255 ASP A CA 1
ATOM 2089 C C . ASP A 1 255 ? -10.114 1.223 29.404 1.00 85.25 255 ASP A C 1
ATOM 2091 O O . ASP A 1 255 ? -10.815 1.950 30.111 1.00 85.25 255 ASP A O 1
ATOM 2095 N N . LEU A 1 256 ? -9.813 -0.026 29.764 1.00 83.81 256 LEU A N 1
ATOM 2096 C CA . LEU A 1 256 ? -10.239 -0.587 31.045 1.00 83.81 256 LEU A CA 1
ATOM 2097 C C . LEU A 1 256 ? -9.482 -0.034 32.262 1.00 83.81 256 LEU A C 1
ATOM 2099 O O . LEU A 1 256 ? -9.868 -0.372 33.383 1.00 83.81 256 LEU A O 1
ATOM 2103 N N . THR A 1 257 ? -8.465 0.825 32.103 1.00 84.50 257 THR A N 1
ATOM 2104 C CA . THR A 1 257 ? -7.915 1.558 33.261 1.00 84.50 257 THR A CA 1
ATOM 2105 C C . THR A 1 257 ? -8.959 2.522 33.834 1.00 84.50 257 THR A C 1
ATOM 2107 O O . THR A 1 257 ? -9.019 2.729 35.044 1.00 84.50 257 THR A O 1
ATOM 2110 N N . LYS A 1 258 ? -9.885 2.994 32.989 1.00 88.06 258 LYS A N 1
ATOM 2111 C CA . LYS A 1 258 ? -11.054 3.808 33.349 1.00 88.06 258 LYS A CA 1
ATOM 2112 C C . LYS A 1 258 ? -12.303 2.955 33.557 1.00 88.06 258 LYS A C 1
ATOM 2114 O O . LYS A 1 258 ? -13.385 3.251 33.044 1.00 88.06 258 LYS A O 1
ATOM 2119 N N . ARG A 1 259 ? -12.159 1.851 34.293 1.00 89.81 259 ARG A N 1
ATOM 2120 C CA . ARG A 1 259 ? -13.213 0.836 34.457 1.00 89.81 259 ARG A CA 1
ATOM 2121 C C . ARG A 1 259 ? -14.532 1.419 34.971 1.00 89.81 259 ARG A C 1
ATOM 2123 O O . ARG A 1 259 ? -15.589 1.065 34.458 1.00 89.81 259 ARG A O 1
ATOM 2130 N N . GLU A 1 260 ? -14.462 2.313 35.956 1.00 91.50 260 GLU A N 1
ATOM 2131 C CA . GLU A 1 260 ? -15.634 2.972 36.543 1.00 91.50 260 GLU A CA 1
ATOM 2132 C C . GLU A 1 260 ? -16.378 3.837 35.514 1.00 91.50 260 GLU A C 1
ATOM 2134 O O . GLU A 1 260 ? -17.588 3.695 35.344 1.00 91.50 260 GLU A O 1
ATOM 2139 N N . GLU A 1 261 ? -15.653 4.660 34.753 1.00 93.25 261 GLU A N 1
ATOM 2140 C CA . GLU A 1 261 ? -16.216 5.492 33.683 1.00 93.25 261 GLU A CA 1
ATOM 2141 C C . GLU A 1 261 ? -16.859 4.634 32.581 1.00 93.25 261 GLU A C 1
ATOM 2143 O O . GLU A 1 261 ? -17.978 4.909 32.138 1.00 93.25 261 GLU A O 1
ATOM 2148 N N . CYS A 1 262 ? -16.203 3.538 32.186 1.00 91.12 262 CYS A N 1
ATOM 2149 C CA . CYS A 1 262 ? -16.758 2.586 31.225 1.00 91.12 262 CYS A CA 1
ATOM 2150 C C . CYS A 1 262 ? -18.068 1.967 31.743 1.00 91.12 262 CYS A C 1
ATOM 2152 O O . CYS A 1 262 ? -19.057 1.898 31.010 1.00 91.12 262 CYS A O 1
ATOM 2154 N N . PHE A 1 263 ? -18.104 1.546 33.010 1.00 92.00 263 PHE A N 1
ATOM 2155 C CA . PHE A 1 263 ? -19.293 0.958 33.629 1.00 92.00 263 PHE A CA 1
ATOM 2156 C C . PHE A 1 263 ? -20.461 1.956 33.690 1.00 92.00 263 PHE A C 1
ATOM 2158 O O . PHE A 1 263 ? -21.586 1.623 33.301 1.00 92.00 263 PHE A O 1
ATOM 2165 N N . LEU A 1 264 ? -20.198 3.198 34.112 1.00 92.81 264 LEU A N 1
ATOM 2166 C CA . LEU A 1 264 ? -21.191 4.279 34.145 1.00 92.81 264 LEU A CA 1
ATOM 2167 C C . LEU A 1 264 ? -21.715 4.626 32.744 1.00 92.81 264 LEU A C 1
ATOM 2169 O O . LEU A 1 264 ? -22.913 4.877 32.573 1.00 92.81 264 LEU A O 1
ATOM 2173 N N . THR A 1 265 ? -20.852 4.576 31.729 1.00 93.56 265 THR A N 1
ATOM 2174 C CA . THR A 1 265 ? -21.234 4.779 30.323 1.00 93.56 265 THR A CA 1
ATOM 2175 C C . THR A 1 265 ? -22.218 3.704 29.858 1.00 93.56 265 THR A C 1
ATOM 2177 O O . THR A 1 265 ? -23.264 4.022 29.289 1.00 93.56 265 THR A O 1
ATOM 2180 N N . VAL A 1 266 ? -21.951 2.431 30.166 1.00 92.50 266 VAL A N 1
ATOM 2181 C CA . VAL A 1 266 ? -22.870 1.319 29.857 1.00 92.50 266 VAL A CA 1
ATOM 2182 C C . VAL A 1 266 ? -24.196 1.479 30.589 1.00 92.50 266 VAL A C 1
ATOM 2184 O O . VAL A 1 266 ? -25.259 1.285 29.996 1.00 92.50 266 VAL A O 1
ATOM 2187 N N . GLN A 1 267 ? -24.157 1.858 31.867 1.00 91.38 267 GLN A N 1
ATOM 2188 C CA . GLN A 1 267 ? -25.364 2.090 32.654 1.00 91.38 267 GLN A CA 1
ATOM 2189 C C . GLN A 1 267 ? -26.219 3.214 32.049 1.00 91.38 267 GLN A C 1
ATOM 2191 O O . GLN A 1 267 ? -27.439 3.073 31.934 1.00 91.38 267 GLN A O 1
ATOM 2196 N N . THR A 1 268 ? -25.584 4.310 31.638 1.00 92.38 268 THR A N 1
ATOM 2197 C CA . THR A 1 268 ? -26.246 5.456 31.001 1.00 92.38 268 THR A CA 1
ATOM 2198 C C . THR A 1 268 ? -26.863 5.063 29.665 1.00 92.38 268 THR A C 1
ATOM 2200 O O . THR A 1 268 ? -28.035 5.353 29.430 1.00 92.38 268 THR A O 1
ATOM 2203 N N . TYR A 1 269 ? -26.132 4.313 28.839 1.00 93.44 269 TYR A N 1
ATOM 2204 C CA . TYR A 1 269 ? -26.645 3.772 27.582 1.00 93.44 269 TYR A CA 1
ATOM 2205 C C . TYR A 1 269 ? -27.879 2.882 27.800 1.00 93.44 269 TYR A C 1
ATOM 2207 O O . TYR A 1 269 ? -28.895 3.045 27.125 1.00 93.44 269 TYR A O 1
ATOM 2215 N N . CYS A 1 270 ? -27.843 1.980 28.789 1.00 91.31 270 CYS A N 1
ATOM 2216 C CA . CYS A 1 270 ? -28.989 1.123 29.107 1.00 91.31 270 CYS A CA 1
ATOM 2217 C C . CYS A 1 270 ? -30.226 1.941 29.505 1.00 91.31 270 CYS A C 1
ATOM 2219 O O . CYS A 1 270 ? -31.326 1.651 29.033 1.00 91.31 270 CYS A O 1
ATOM 2221 N N . LYS A 1 271 ? -30.042 2.984 30.329 1.00 90.38 271 LYS A N 1
ATOM 2222 C CA . LYS A 1 271 ? -31.120 3.903 30.729 1.00 90.38 271 LYS A CA 1
ATOM 2223 C C . LYS A 1 271 ? -31.704 4.647 29.525 1.00 90.38 271 LYS A C 1
ATOM 2225 O O . LYS A 1 271 ? -32.919 4.693 29.383 1.00 90.38 271 LYS A O 1
ATOM 2230 N N . GLN A 1 272 ? -30.856 5.186 28.649 1.00 92.19 272 GLN A N 1
ATOM 2231 C CA . GLN A 1 272 ? -31.280 5.943 27.464 1.00 92.19 272 GLN A CA 1
ATOM 2232 C C . GLN A 1 272 ? -32.045 5.085 26.446 1.00 92.19 272 GLN A C 1
ATOM 2234 O O . GLN A 1 272 ? -32.950 5.581 25.780 1.00 92.19 272 GLN A O 1
ATOM 2239 N N . HIS A 1 273 ? -31.708 3.799 26.337 1.00 90.38 273 HIS A N 1
ATOM 2240 C CA . HIS A 1 273 ? -32.298 2.884 25.358 1.00 90.38 273 HIS A CA 1
ATOM 2241 C C . HIS A 1 273 ? -33.355 1.931 25.937 1.00 90.38 273 HIS A C 1
ATOM 2243 O O . HIS A 1 273 ? -33.717 0.961 25.270 1.00 90.38 273 HIS A O 1
ATOM 2249 N N . ASN A 1 274 ? -33.861 2.190 27.149 1.00 89.50 274 ASN A N 1
ATOM 2250 C CA . ASN A 1 274 ? -34.859 1.350 27.831 1.00 89.50 274 ASN A CA 1
ATOM 2251 C C . ASN A 1 274 ? -34.452 -0.137 27.907 1.00 89.50 274 ASN A C 1
ATOM 2253 O O . ASN A 1 274 ? -35.271 -1.047 27.771 1.00 89.50 274 ASN A O 1
ATOM 2257 N N . ILE A 1 275 ? -33.158 -0.398 28.104 1.00 87.06 275 ILE A N 1
ATOM 2258 C CA . ILE A 1 275 ? -32.632 -1.746 28.322 1.00 87.06 275 ILE A CA 1
ATOM 2259 C C . ILE A 1 275 ? -32.741 -2.026 29.820 1.00 87.06 275 ILE A C 1
ATOM 2261 O O . ILE A 1 275 ? -31.949 -1.529 30.622 1.00 87.06 275 ILE A O 1
ATOM 2265 N N . HIS A 1 276 ? -33.760 -2.793 30.198 1.00 83.69 276 HIS A N 1
ATOM 2266 C CA . HIS A 1 276 ? -34.090 -3.052 31.596 1.00 83.69 276 HIS A CA 1
ATOM 2267 C C . HIS A 1 276 ? -33.481 -4.356 32.121 1.00 83.69 276 HIS A C 1
ATOM 2269 O O . HIS A 1 276 ? -33.315 -5.334 31.394 1.00 83.69 276 HIS A O 1
ATOM 2275 N N . GLY A 1 277 ? -33.222 -4.367 33.429 1.00 86.12 277 GLY A N 1
ATOM 2276 C CA . GLY A 1 277 ? -32.807 -5.546 34.180 1.00 86.12 277 GLY A CA 1
ATOM 2277 C C . GLY A 1 277 ? -31.291 -5.632 34.403 1.00 86.12 277 GLY A C 1
ATOM 2278 O O . GLY A 1 277 ? -30.507 -5.349 33.491 1.00 86.12 277 GLY A O 1
ATOM 2279 N N . PRO A 1 278 ? -30.852 -6.046 35.606 1.00 85.62 278 PRO A N 1
ATOM 2280 C CA . PRO A 1 278 ? -29.433 -6.191 35.920 1.00 85.62 278 PRO A CA 1
ATOM 2281 C C . PRO A 1 278 ? -28.738 -7.193 34.991 1.00 85.62 278 PRO A C 1
ATOM 2283 O O . PRO A 1 278 ? -27.603 -6.961 34.599 1.00 85.62 278 PRO A O 1
ATOM 2286 N N . GLN A 1 279 ? -29.429 -8.245 34.541 1.00 87.06 279 GLN A N 1
ATOM 2287 C CA . GLN A 1 279 ? -28.868 -9.254 33.638 1.00 87.06 279 GLN A CA 1
ATOM 2288 C C . GLN A 1 279 ? -28.435 -8.660 32.290 1.00 87.06 279 GLN A C 1
ATOM 2290 O O . GLN A 1 279 ? -27.357 -8.981 31.793 1.00 87.06 279 GLN A O 1
ATOM 2295 N N . ALA A 1 280 ? -29.247 -7.775 31.702 1.00 86.38 280 ALA A N 1
ATOM 2296 C CA . ALA A 1 280 ? -28.931 -7.147 30.420 1.00 86.38 280 ALA A CA 1
ATOM 2297 C C . ALA A 1 280 ? -27.728 -6.198 30.545 1.00 86.38 280 ALA A C 1
ATOM 2299 O O . ALA A 1 280 ? -26.835 -6.205 29.696 1.00 86.38 280 ALA A O 1
ATOM 2300 N N . MET A 1 281 ? -27.672 -5.440 31.643 1.00 88.88 281 MET A N 1
ATOM 2301 C CA . MET A 1 281 ? -26.560 -4.543 31.955 1.00 88.88 281 MET A CA 1
ATOM 2302 C C . MET A 1 281 ? -25.258 -5.324 32.183 1.00 88.88 281 MET A C 1
ATOM 2304 O O . MET A 1 281 ? -24.251 -5.038 31.537 1.00 88.88 281 MET A O 1
ATOM 2308 N N . THR A 1 282 ? -25.291 -6.371 33.014 1.00 89.56 282 THR A N 1
ATOM 2309 C CA . THR A 1 282 ? -24.137 -7.248 33.260 1.00 89.56 282 THR A CA 1
ATOM 2310 C C . THR A 1 282 ? -23.683 -7.958 31.986 1.00 89.56 282 THR A C 1
ATOM 2312 O O . THR A 1 282 ? -22.484 -8.096 31.765 1.00 89.56 282 THR A O 1
ATOM 2315 N N . SER A 1 283 ? -24.607 -8.360 31.109 1.00 89.69 283 SER A N 1
ATOM 2316 C CA . SER A 1 283 ? -24.263 -8.957 29.814 1.00 89.69 283 SER A CA 1
ATOM 2317 C C . SER A 1 283 ? -23.530 -7.974 28.898 1.00 89.69 283 SER A C 1
ATOM 2319 O O . SER A 1 283 ? -22.560 -8.361 28.244 1.00 89.69 283 SER A O 1
ATOM 2321 N N . LEU A 1 284 ? -23.974 -6.714 28.828 1.00 91.00 284 LEU A N 1
ATOM 2322 C CA . LEU A 1 284 ? -23.299 -5.674 28.042 1.00 91.00 284 LEU A CA 1
ATOM 2323 C C . LEU A 1 284 ? -21.919 -5.354 28.621 1.00 91.00 284 LEU A C 1
ATOM 2325 O O . LEU A 1 284 ? -20.938 -5.317 27.880 1.00 91.00 284 LEU A O 1
ATOM 2329 N N . TRP A 1 285 ? -21.834 -5.207 29.943 1.00 91.50 285 TRP A N 1
ATOM 2330 C CA . TRP A 1 285 ? -20.575 -4.973 30.643 1.00 91.50 285 TRP A CA 1
ATOM 2331 C C . TRP A 1 285 ? -19.573 -6.120 30.445 1.00 91.50 285 TRP A C 1
ATOM 2333 O O . TRP A 1 285 ? -18.452 -5.894 29.994 1.00 91.50 285 TRP A O 1
ATOM 2343 N N . GLY A 1 286 ? -19.995 -7.367 30.665 1.00 90.50 286 GLY A N 1
ATOM 2344 C CA . GLY A 1 286 ? -19.149 -8.541 30.442 1.00 90.50 286 GLY A CA 1
ATOM 2345 C C . GLY A 1 286 ? -18.722 -8.698 28.978 1.00 90.50 286 GLY A C 1
ATOM 2346 O O . GLY A 1 286 ? -17.631 -9.192 28.700 1.00 90.50 286 GLY A O 1
ATOM 2347 N N . SER A 1 287 ? -19.537 -8.236 28.023 1.00 91.62 287 SER A N 1
ATOM 2348 C CA . SER A 1 287 ? -19.152 -8.205 26.605 1.00 91.62 287 SER A CA 1
ATOM 2349 C C . SER A 1 287 ? -18.045 -7.186 26.339 1.00 91.62 287 SER A C 1
ATOM 2351 O O . SER A 1 287 ? -17.116 -7.485 25.596 1.00 91.62 287 SER A O 1
ATOM 2353 N N . ILE A 1 288 ? -18.100 -6.012 26.970 1.00 89.31 288 ILE A N 1
ATOM 2354 C CA . ILE A 1 288 ? -17.061 -4.975 26.880 1.00 89.31 288 ILE A CA 1
ATOM 2355 C C . ILE A 1 288 ? -15.736 -5.474 27.456 1.00 89.31 288 ILE A C 1
ATOM 2357 O O . ILE A 1 288 ? -14.700 -5.353 26.802 1.00 89.31 288 ILE A O 1
ATOM 2361 N N . GLU A 1 289 ? -15.766 -6.124 28.620 1.00 87.00 289 GLU A N 1
ATOM 2362 C CA . GLU A 1 289 ? -14.572 -6.742 29.210 1.00 87.00 289 GLU A CA 1
ATOM 2363 C C . GLU A 1 289 ? -13.971 -7.812 28.287 1.00 87.00 289 GLU A C 1
ATOM 2365 O O . GLU A 1 289 ? -12.764 -7.816 28.029 1.00 87.00 289 GLU A O 1
ATOM 2370 N N . ARG A 1 290 ? -14.807 -8.674 27.696 1.00 85.94 290 ARG A N 1
ATOM 2371 C CA . ARG A 1 290 ? -14.355 -9.672 26.714 1.00 85.94 290 ARG A CA 1
ATOM 2372 C C . ARG A 1 290 ? -13.775 -9.025 25.459 1.00 85.94 290 ARG A C 1
ATOM 2374 O O . ARG A 1 290 ? -12.717 -9.449 25.006 1.00 85.94 290 ARG A O 1
ATOM 2381 N N . ILE A 1 291 ? -14.412 -7.991 24.910 1.00 83.44 291 ILE A N 1
ATOM 2382 C CA . ILE A 1 291 ? -13.901 -7.287 23.725 1.00 83.44 291 ILE A CA 1
ATOM 2383 C C . ILE A 1 291 ? -12.543 -6.648 24.016 1.00 83.44 291 ILE A C 1
ATOM 2385 O O . ILE A 1 291 ? -11.647 -6.765 23.185 1.00 83.44 291 ILE A O 1
ATOM 2389 N N . SER A 1 292 ? -12.363 -6.036 25.188 1.00 79.12 292 SER A N 1
ATOM 2390 C CA . SER A 1 292 ? -11.074 -5.450 25.577 1.00 79.12 292 SER A CA 1
ATOM 2391 C C . SER A 1 292 ? -9.944 -6.487 25.659 1.00 79.12 292 SER A C 1
ATOM 2393 O O . SER A 1 292 ? -8.790 -6.159 25.404 1.00 79.12 292 SER A O 1
ATOM 2395 N N . THR A 1 293 ? -10.282 -7.745 25.966 1.00 75.06 293 THR A N 1
ATOM 2396 C CA . THR A 1 293 ? -9.310 -8.832 26.143 1.00 75.06 293 THR A CA 1
ATOM 2397 C C . THR A 1 293 ? -9.019 -9.557 24.830 1.00 75.06 293 THR A C 1
ATOM 2399 O O . THR A 1 293 ? -7.865 -9.781 24.479 1.00 75.06 293 THR A O 1
ATOM 2402 N N . PHE A 1 294 ? -10.063 -9.937 24.088 1.00 71.06 294 PHE A N 1
ATOM 2403 C CA . PHE A 1 294 ? -9.950 -10.815 22.917 1.00 71.06 294 PHE A CA 1
ATOM 2404 C C . PHE A 1 294 ? -10.019 -10.064 21.582 1.00 71.06 294 PHE A C 1
ATOM 2406 O O . PHE A 1 294 ? -9.700 -10.631 20.535 1.00 71.06 294 PHE A O 1
ATOM 2413 N N . GLY A 1 295 ? -10.435 -8.797 21.596 1.00 71.62 295 GLY A N 1
ATOM 2414 C CA . GLY A 1 295 ? -10.742 -8.015 20.405 1.00 71.62 295 GLY A CA 1
ATOM 2415 C C . GLY A 1 295 ? -12.133 -8.313 19.838 1.00 71.62 295 GLY A C 1
ATOM 2416 O O . GLY A 1 295 ? -12.674 -9.417 19.945 1.00 71.62 295 GLY A O 1
ATOM 2417 N N . LEU A 1 296 ? -12.717 -7.308 19.182 1.00 79.00 296 LEU A N 1
ATOM 2418 C CA . LEU A 1 296 ? -14.106 -7.349 18.716 1.00 79.00 296 LEU A CA 1
ATOM 2419 C C . LEU A 1 296 ? -14.373 -8.446 17.675 1.00 79.00 296 LEU A C 1
ATOM 2421 O O . LEU A 1 296 ? -15.426 -9.074 17.703 1.00 79.00 296 LEU A O 1
ATOM 2425 N N . ASN A 1 297 ? -13.423 -8.696 16.772 1.00 73.62 297 ASN A N 1
ATOM 2426 C CA . ASN A 1 297 ? -13.555 -9.729 15.740 1.00 73.62 297 ASN A CA 1
ATOM 2427 C C . ASN A 1 297 ? -13.622 -11.141 16.333 1.00 73.62 297 ASN A C 1
ATOM 2429 O O . ASN A 1 297 ? -14.478 -11.928 15.942 1.00 73.62 297 ASN A O 1
ATOM 2433 N N . ASN A 1 298 ? -12.731 -11.457 17.275 1.00 75.94 298 ASN A N 1
ATOM 2434 C CA . ASN A 1 298 ? -12.713 -12.772 17.913 1.00 75.94 298 ASN A CA 1
ATOM 2435 C C . ASN A 1 298 ? -13.978 -12.974 18.744 1.00 75.94 298 ASN A C 1
ATOM 2437 O O . ASN A 1 298 ? -14.595 -14.031 18.672 1.00 75.94 298 ASN A O 1
ATOM 2441 N N . PHE A 1 299 ? -14.419 -11.930 19.451 1.00 85.19 299 PHE A N 1
ATOM 2442 C CA . PHE A 1 299 ? -15.692 -11.946 20.163 1.00 85.19 299 PHE A CA 1
ATOM 2443 C C . PHE A 1 299 ? -16.886 -12.171 19.221 1.00 85.19 299 PHE A C 1
ATOM 2445 O O . PHE A 1 299 ? -17.749 -12.996 19.505 1.00 85.19 299 PHE A O 1
ATOM 2452 N N . GLN A 1 300 ? -16.924 -11.486 18.074 1.00 86.75 300 GLN A N 1
ATOM 2453 C CA . GLN A 1 300 ? -17.966 -11.686 17.068 1.00 86.75 300 GLN A CA 1
ATOM 2454 C C . GLN A 1 300 ? -17.949 -13.111 16.496 1.00 86.75 300 GLN A C 1
ATOM 2456 O O . GLN A 1 300 ? -19.014 -13.704 16.355 1.00 86.75 300 GLN A O 1
ATOM 2461 N N . ASN A 1 301 ? -16.777 -13.660 16.172 1.00 84.25 301 ASN A N 1
ATOM 2462 C CA . ASN A 1 301 ? -16.655 -15.026 15.654 1.00 84.25 301 ASN A CA 1
ATOM 2463 C C . ASN A 1 301 ? -17.112 -16.058 16.689 1.00 84.25 301 ASN A C 1
ATOM 2465 O O . ASN A 1 301 ? -17.919 -16.917 16.355 1.00 84.25 301 ASN A O 1
ATOM 2469 N N . TRP A 1 302 ? -16.699 -15.900 17.948 1.00 88.56 302 TRP A N 1
ATOM 2470 C CA . TRP A 1 302 ? -17.154 -16.734 19.062 1.00 88.56 302 TRP A CA 1
ATOM 2471 C C . TRP A 1 302 ? -18.685 -16.707 19.223 1.00 88.56 302 TRP A C 1
ATOM 2473 O O . TRP A 1 302 ? -19.322 -17.743 19.396 1.00 88.56 302 TRP A O 1
ATOM 2483 N N . LEU A 1 303 ? -19.313 -15.533 19.090 1.00 90.19 303 LEU A N 1
ATOM 2484 C CA . LEU A 1 303 ? -20.777 -15.428 19.093 1.00 90.19 303 LEU A CA 1
ATOM 2485 C C . LEU A 1 303 ? -21.428 -16.110 17.876 1.00 90.19 303 LEU A C 1
ATOM 2487 O O . LEU A 1 303 ? -22.535 -16.627 17.993 1.00 90.19 303 LEU A O 1
ATOM 2491 N N . LEU A 1 304 ? -20.777 -16.101 16.709 1.00 90.94 304 LEU A N 1
ATOM 2492 C CA . LEU A 1 304 ? -21.288 -16.731 15.484 1.00 90.94 304 LEU A CA 1
ATOM 2493 C C . LEU A 1 304 ? -21.187 -18.262 15.500 1.00 90.94 304 LEU A C 1
ATOM 2495 O O . LEU A 1 304 ? -21.926 -18.904 14.761 1.00 90.94 304 LEU A O 1
ATOM 2499 N N . GLU A 1 305 ? -20.323 -18.850 16.331 1.00 91.62 305 GLU A N 1
ATOM 2500 C CA . GLU A 1 305 ? -20.218 -20.311 16.489 1.00 91.62 305 GLU A CA 1
ATOM 2501 C C . GLU A 1 305 ? -21.499 -20.933 17.061 1.00 91.62 305 GLU A C 1
ATOM 2503 O O . GLU A 1 305 ? -21.803 -22.093 16.795 1.00 91.62 305 GLU A O 1
ATOM 2508 N N . SER A 1 306 ? -22.256 -20.162 17.844 1.00 89.12 306 SER A N 1
ATOM 2509 C CA . SER A 1 306 ? -23.415 -20.651 18.599 1.00 89.12 306 SER A CA 1
ATOM 2510 C C . SER A 1 306 ? -24.673 -19.786 18.456 1.00 89.12 306 SER A C 1
ATOM 2512 O O . SER A 1 306 ? -25.717 -20.126 19.011 1.00 89.12 306 SER A O 1
ATOM 2514 N N . GLY A 1 307 ? -24.605 -18.677 17.713 1.00 89.19 307 GLY A N 1
ATOM 2515 C CA . GLY A 1 307 ? -25.675 -17.686 17.602 1.00 89.19 307 GLY A CA 1
ATOM 2516 C C . GLY A 1 307 ? -26.154 -17.429 16.173 1.00 89.19 307 GLY A C 1
ATOM 2517 O O . GLY A 1 307 ? -25.448 -17.652 15.192 1.00 89.19 307 GLY A O 1
ATOM 2518 N N . ASP A 1 308 ? -27.369 -16.885 16.053 1.00 93.38 308 ASP A N 1
ATOM 2519 C CA . ASP A 1 308 ? -27.921 -16.462 14.765 1.00 93.38 308 ASP A CA 1
ATOM 2520 C C . ASP A 1 308 ? -27.144 -15.253 14.185 1.00 93.38 308 ASP A C 1
ATOM 2522 O O . ASP A 1 308 ? -27.030 -14.212 14.849 1.00 93.38 308 ASP A O 1
ATOM 2526 N N . PRO A 1 309 ? -26.668 -15.306 12.922 1.00 91.75 309 PRO A N 1
ATOM 2527 C CA . PRO A 1 309 ? -25.864 -14.235 12.332 1.00 91.75 309 PRO A CA 1
ATOM 2528 C C . PRO A 1 309 ? -26.531 -12.856 12.265 1.00 91.75 309 PRO A C 1
ATOM 2530 O O . PRO A 1 309 ? -25.827 -11.842 12.163 1.00 91.75 309 PRO A O 1
ATOM 2533 N N . LYS A 1 310 ? -27.869 -12.775 12.253 1.00 93.75 310 LYS A N 1
ATOM 2534 C CA . LYS A 1 310 ? -28.598 -11.497 12.250 1.00 93.75 310 LYS A CA 1
ATOM 2535 C C . LYS A 1 310 ? -28.654 -10.918 13.663 1.00 93.75 310 LYS A C 1
ATOM 2537 O O . LYS A 1 310 ? -28.398 -9.725 13.836 1.00 93.75 310 LYS A O 1
ATOM 2542 N N . GLN A 1 311 ? -28.914 -11.749 14.670 1.00 92.00 311 GLN A N 1
ATOM 2543 C CA . GLN A 1 311 ? -28.896 -11.340 16.076 1.00 92.00 311 GLN A CA 1
ATOM 2544 C C . GLN A 1 311 ? -27.498 -10.914 16.537 1.00 92.00 311 GLN A C 1
ATOM 2546 O O . GLN A 1 311 ? -27.367 -9.843 17.131 1.00 92.00 311 GLN A O 1
ATOM 2551 N N . VAL A 1 312 ? -26.453 -11.675 16.188 1.00 90.69 312 VAL A N 1
ATOM 2552 C CA . VAL A 1 312 ? -25.062 -11.328 16.529 1.00 90.69 312 VAL A CA 1
ATOM 2553 C C . VAL A 1 312 ? -24.675 -9.978 15.929 1.00 90.69 312 VAL A C 1
ATOM 2555 O O . VAL A 1 312 ? -24.174 -9.110 16.640 1.00 90.69 312 VAL A O 1
ATOM 2558 N N . ARG A 1 313 ? -24.973 -9.734 14.646 1.00 88.25 313 ARG A N 1
ATOM 2559 C CA . ARG A 1 313 ? -24.709 -8.428 14.014 1.00 88.25 313 ARG A CA 1
ATOM 2560 C C . ARG A 1 313 ? -25.446 -7.283 14.704 1.00 88.25 313 ARG A C 1
ATOM 2562 O O . ARG A 1 313 ? -24.842 -6.243 14.952 1.00 88.25 313 ARG A O 1
ATOM 2569 N N . ASN A 1 314 ? -26.719 -7.475 15.049 1.00 88.69 314 ASN A N 1
ATOM 2570 C CA . ASN A 1 314 ? -27.483 -6.474 15.792 1.00 88.69 314 ASN A CA 1
ATOM 2571 C C . ASN A 1 314 ? -26.874 -6.189 17.170 1.00 88.69 314 ASN A C 1
ATOM 2573 O O . ASN A 1 314 ? -26.837 -5.035 17.590 1.00 88.69 314 ASN A O 1
ATOM 2577 N N . PHE A 1 315 ? -26.384 -7.217 17.861 1.00 89.50 315 PHE A N 1
ATOM 2578 C CA . PHE A 1 315 ? -25.735 -7.071 19.159 1.00 89.50 315 PHE A CA 1
ATOM 2579 C C . PHE A 1 315 ? -24.395 -6.329 19.058 1.00 89.50 315 PHE A C 1
ATOM 2581 O O . PHE A 1 315 ? -24.179 -5.352 19.772 1.00 89.50 315 PHE A O 1
ATOM 2588 N N . ILE A 1 316 ? -23.538 -6.711 18.106 1.00 88.56 316 ILE A N 1
ATOM 2589 C CA . ILE A 1 316 ? -22.262 -6.031 17.840 1.00 88.56 316 ILE A CA 1
ATOM 2590 C C . ILE A 1 316 ? -22.482 -4.558 17.472 1.00 88.56 316 ILE A C 1
ATOM 2592 O O . ILE A 1 316 ? -21.767 -3.689 17.966 1.00 88.56 316 ILE A O 1
ATOM 2596 N N . ASN A 1 317 ? -23.489 -4.253 16.650 1.00 86.75 317 ASN A N 1
ATOM 2597 C CA . ASN A 1 317 ? -23.812 -2.871 16.291 1.00 86.75 317 ASN A CA 1
ATOM 2598 C C . ASN A 1 317 ? -24.272 -2.042 17.500 1.00 86.75 317 ASN A C 1
ATOM 2600 O O . ASN A 1 317 ? -23.918 -0.870 17.584 1.00 86.75 317 ASN A O 1
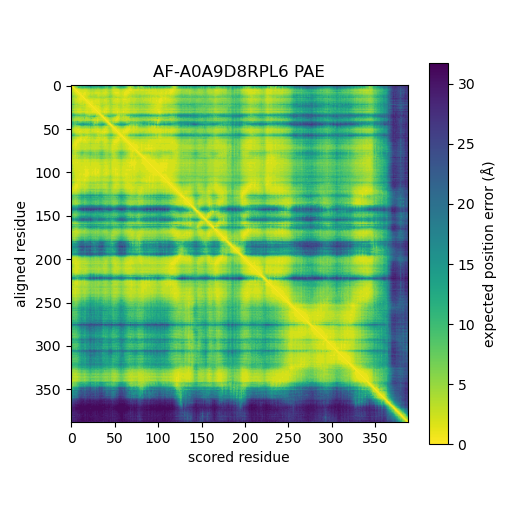ATOM 2604 N N . ARG A 1 318 ? -25.004 -2.637 18.454 1.00 87.62 318 ARG A N 1
ATOM 2605 C CA . ARG A 1 318 ? -25.343 -1.956 19.718 1.00 87.62 318 ARG A CA 1
ATOM 2606 C C . ARG A 1 318 ? -24.099 -1.666 20.545 1.00 87.62 318 ARG A C 1
ATOM 2608 O O . ARG A 1 318 ? -23.950 -0.545 21.004 1.00 87.62 318 ARG A O 1
ATOM 2615 N N . LEU A 1 319 ? -23.194 -2.636 20.689 1.00 87.69 319 LEU A N 1
ATOM 2616 C CA . LEU A 1 319 ? -21.946 -2.447 21.438 1.00 87.69 319 LEU A CA 1
ATOM 2617 C C . LEU A 1 319 ? -21.083 -1.326 20.846 1.00 87.69 319 LEU A C 1
ATOM 2619 O O . LEU A 1 319 ? -20.593 -0.486 21.590 1.00 87.69 319 LEU A O 1
ATOM 2623 N N . LYS A 1 320 ? -20.963 -1.264 19.514 1.00 83.56 320 LYS A N 1
ATOM 2624 C CA . LYS A 1 320 ? -20.244 -0.183 18.817 1.00 83.56 320 LYS A CA 1
ATOM 2625 C C . LYS A 1 320 ? -20.875 1.202 18.999 1.00 83.56 320 LYS A C 1
ATOM 2627 O O . LYS A 1 320 ? -20.182 2.194 18.823 1.00 83.56 320 LYS A O 1
ATOM 2632 N N . ALA A 1 321 ? -22.170 1.277 19.309 1.00 86.62 321 ALA A N 1
ATOM 2633 C CA . ALA A 1 321 ? -22.864 2.541 19.555 1.00 86.62 321 ALA A CA 1
ATOM 2634 C C . ALA A 1 321 ? -22.634 3.087 20.979 1.00 86.62 321 ALA A C 1
ATOM 2636 O O . ALA A 1 321 ? -22.981 4.236 21.257 1.00 86.62 321 ALA A O 1
ATOM 2637 N N . ILE A 1 322 ? -22.065 2.281 21.883 1.00 88.56 322 ILE A N 1
ATOM 2638 C CA . ILE A 1 322 ? -21.681 2.722 23.224 1.00 88.56 322 ILE A CA 1
ATOM 2639 C C . ILE A 1 322 ? -20.360 3.489 23.102 1.00 88.56 322 ILE A C 1
ATOM 2641 O O . ILE A 1 322 ? -19.334 2.919 22.734 1.00 88.56 322 ILE A O 1
ATOM 2645 N N . HIS A 1 323 ? -20.380 4.786 23.410 1.00 86.62 323 HIS A N 1
ATOM 2646 C CA . HIS A 1 323 ? -19.210 5.663 23.320 1.00 86.62 323 HIS A CA 1
ATOM 2647 C C . HIS A 1 323 ? -18.294 5.468 24.534 1.00 86.62 323 HIS A C 1
ATOM 2649 O O . HIS A 1 323 ? -18.353 6.232 25.492 1.00 86.62 323 HIS A O 1
ATOM 2655 N N . LEU A 1 324 ? -17.492 4.405 24.516 1.00 88.31 324 LEU A N 1
ATOM 2656 C CA . LEU A 1 324 ? -16.578 4.058 25.605 1.00 88.31 324 LEU A CA 1
ATOM 2657 C C . LEU A 1 324 ? -15.251 4.830 25.510 1.00 88.31 324 LEU A C 1
ATOM 2659 O O . LEU A 1 324 ? -14.793 5.115 24.399 1.00 88.31 324 LEU A O 1
ATOM 2663 N N . PRO A 1 325 ? -14.585 5.098 26.650 1.00 86.50 325 PRO A N 1
ATOM 2664 C CA . PRO A 1 325 ? -13.197 5.540 26.657 1.00 86.50 325 PRO A CA 1
ATOM 2665 C C . PRO A 1 325 ? -12.312 4.575 25.857 1.00 86.50 325 PRO A C 1
ATOM 2667 O O . PRO A 1 325 ? -12.299 3.370 26.111 1.00 86.50 325 PRO A O 1
ATOM 2670 N N . CYS A 1 326 ? -11.591 5.108 24.873 1.00 84.31 326 CYS A N 1
ATOM 2671 C CA . CYS A 1 326 ? -10.642 4.362 24.042 1.00 84.31 326 CYS A CA 1
ATOM 2672 C C . CYS A 1 326 ? -9.226 4.488 24.621 1.00 84.31 326 CYS A C 1
ATOM 2674 O O . CYS A 1 326 ? -8.947 5.443 25.348 1.00 84.31 326 CYS A O 1
ATOM 2676 N N . LEU A 1 327 ? -8.322 3.565 24.273 1.00 81.44 327 LEU A N 1
ATOM 2677 C CA . LEU A 1 327 ? -6.925 3.653 24.708 1.00 81.44 327 LEU A CA 1
ATOM 2678 C C . LEU A 1 327 ? -6.271 4.951 24.185 1.00 81.44 327 LEU A C 1
ATOM 2680 O O . LEU A 1 327 ? -6.446 5.270 23.002 1.00 81.44 327 LEU A O 1
ATOM 2684 N N . PRO A 1 328 ? -5.486 5.684 25.002 1.00 81.50 328 PRO A N 1
ATOM 2685 C CA . PRO A 1 328 ? -4.763 6.878 24.551 1.00 81.50 328 PRO A CA 1
ATOM 2686 C C . PRO A 1 328 ? -3.889 6.622 23.315 1.00 81.50 328 PRO A C 1
ATOM 2688 O O . PRO A 1 328 ? -3.780 7.466 22.428 1.00 81.50 328 PRO A O 1
ATOM 2691 N N . GLU A 1 329 ? -3.311 5.426 23.206 1.00 80.50 329 GLU A N 1
ATOM 2692 C CA . GLU A 1 329 ? -2.464 5.040 22.078 1.00 80.50 329 GLU A CA 1
ATOM 2693 C C . GLU A 1 329 ? -3.258 4.827 20.782 1.00 80.50 329 GLU A C 1
ATOM 2695 O O . GLU A 1 329 ? -2.713 5.030 19.698 1.00 80.50 329 GLU A O 1
ATOM 2700 N N . GLU A 1 330 ? -4.547 4.470 20.863 1.00 84.00 330 GLU A N 1
ATOM 2701 C CA . GLU A 1 330 ? -5.432 4.463 19.691 1.00 84.00 330 GLU A CA 1
ATOM 2702 C C . GLU A 1 330 ? -5.640 5.884 19.169 1.00 84.00 330 GLU A C 1
ATOM 2704 O O . GLU A 1 330 ? -5.536 6.112 17.962 1.00 84.00 330 GLU A O 1
ATOM 2709 N N . GLN A 1 331 ? -5.928 6.831 20.065 1.00 81.69 331 GLN A N 1
ATOM 2710 C CA . GLN A 1 331 ? -6.145 8.231 19.696 1.00 81.69 331 GLN A CA 1
ATOM 2711 C C . GLN A 1 331 ? -4.885 8.819 19.060 1.00 81.69 331 GLN A C 1
ATOM 2713 O O . GLN A 1 331 ? -4.955 9.365 17.961 1.00 81.69 331 GLN A O 1
ATOM 2718 N N . MET A 1 332 ? -3.731 8.595 19.693 1.00 82.69 332 MET A N 1
ATOM 2719 C CA . MET A 1 332 ? -2.433 9.022 19.178 1.00 82.69 332 MET A CA 1
ATOM 2720 C C . MET A 1 332 ? -2.130 8.405 17.807 1.00 82.69 332 MET A C 1
ATOM 2722 O O . MET A 1 332 ? -1.719 9.111 16.890 1.00 82.69 332 MET A O 1
ATOM 2726 N N . LEU A 1 333 ? -2.371 7.100 17.623 1.00 86.50 333 LEU A N 1
ATOM 2727 C CA . LEU A 1 333 ? -2.187 6.447 16.325 1.00 86.50 333 LEU A CA 1
ATOM 2728 C C . LEU A 1 333 ? -3.086 7.066 15.247 1.00 86.50 333 LEU A C 1
ATOM 2730 O O . LEU A 1 333 ? -2.615 7.345 14.144 1.00 86.50 333 LEU A O 1
ATOM 2734 N N . LYS A 1 334 ? -4.373 7.276 15.554 1.00 86.19 334 LYS A N 1
ATOM 2735 C CA . LYS A 1 334 ? -5.334 7.886 14.625 1.00 86.19 334 LYS A CA 1
ATOM 2736 C C . LYS A 1 334 ? -4.909 9.297 14.236 1.00 86.19 334 LYS A C 1
ATOM 2738 O O . LYS A 1 334 ? -4.939 9.612 13.052 1.00 86.19 334 LYS A O 1
ATOM 2743 N N . GLU A 1 335 ? -4.488 10.109 15.200 1.00 84.56 335 GLU A N 1
ATOM 2744 C CA . GLU A 1 335 ? -4.030 11.480 14.973 1.00 84.56 335 GLU A CA 1
ATOM 2745 C C . GLU A 1 335 ? -2.765 11.523 14.109 1.00 84.56 335 GLU A C 1
ATOM 2747 O O . GLU A 1 335 ? -2.730 12.232 13.107 1.00 84.56 335 GLU A O 1
ATOM 2752 N N . ILE A 1 336 ? -1.756 10.708 14.432 1.00 84.88 336 ILE A N 1
ATOM 2753 C CA . ILE A 1 336 ? -0.505 10.628 13.665 1.00 84.88 336 ILE A CA 1
ATOM 2754 C C . ILE A 1 336 ? -0.778 10.225 12.216 1.00 84.88 336 ILE A C 1
ATOM 2756 O O . ILE A 1 336 ? -0.259 10.847 11.288 1.00 84.88 336 ILE A O 1
ATOM 2760 N N . ILE A 1 337 ? -1.615 9.205 12.008 1.00 89.06 337 ILE A N 1
ATOM 2761 C CA . ILE A 1 337 ? -1.986 8.770 10.662 1.00 89.06 337 ILE A CA 1
ATOM 2762 C C . ILE A 1 337 ? -2.788 9.858 9.940 1.00 89.06 337 ILE A C 1
ATOM 2764 O O . ILE A 1 337 ? -2.519 10.127 8.772 1.00 89.06 337 ILE A O 1
ATOM 2768 N N . TYR A 1 338 ? -3.753 10.490 10.611 1.00 87.75 338 TYR A N 1
ATOM 2769 C CA . TYR A 1 338 ? -4.554 11.566 10.031 1.00 87.75 338 TYR A CA 1
ATOM 2770 C C . TYR A 1 338 ? -3.661 12.719 9.561 1.00 87.75 338 TYR A C 1
ATOM 2772 O O . TYR A 1 338 ? -3.709 13.094 8.392 1.00 87.75 338 TYR A O 1
ATOM 2780 N N . ASN A 1 339 ? -2.771 13.199 10.430 1.00 84.50 339 ASN A N 1
ATOM 2781 C CA . ASN A 1 339 ? -1.833 14.276 10.125 1.00 84.50 339 ASN A CA 1
ATOM 2782 C C . ASN A 1 339 ? -0.888 13.900 8.974 1.00 84.50 339 ASN A C 1
ATOM 2784 O O . ASN A 1 339 ? -0.654 14.706 8.074 1.00 84.50 339 ASN A O 1
ATOM 2788 N N . ALA A 1 340 ? -0.386 12.662 8.947 1.00 87.75 340 ALA A N 1
ATOM 2789 C CA . ALA A 1 340 ? 0.443 12.179 7.843 1.00 87.75 340 ALA A CA 1
ATOM 2790 C C . ALA A 1 340 ? -0.324 12.113 6.510 1.00 87.75 340 ALA A C 1
ATOM 2792 O O . ALA A 1 340 ? 0.265 12.314 5.453 1.00 87.75 340 ALA A O 1
ATOM 2793 N N . LEU A 1 341 ? -1.632 11.842 6.537 1.00 89.00 341 LEU A N 1
ATOM 2794 C CA . LEU A 1 341 ? -2.467 11.794 5.335 1.00 89.00 341 LEU A CA 1
ATOM 2795 C C . LEU A 1 341 ? -2.915 13.169 4.847 1.00 89.00 341 LEU A C 1
ATOM 2797 O O . LEU A 1 341 ? -3.242 13.290 3.669 1.00 89.00 341 LEU A O 1
ATOM 2801 N N . GLU A 1 342 ? -2.929 14.191 5.703 1.00 85.06 342 GLU A N 1
ATOM 2802 C CA . GLU A 1 342 ? -3.174 15.581 5.295 1.00 85.06 342 GLU A CA 1
ATOM 2803 C C . GLU A 1 342 ? -1.939 16.232 4.654 1.00 85.06 342 GLU A C 1
ATOM 2805 O O . GLU A 1 342 ? -2.073 17.213 3.924 1.00 85.06 342 GLU A O 1
ATOM 2810 N N . THR A 1 343 ? -0.742 15.672 4.862 1.00 81.44 343 THR A N 1
ATOM 2811 C CA . THR A 1 343 ? 0.507 16.221 4.323 1.00 81.44 343 THR A CA 1
ATOM 2812 C C . THR A 1 343 ? 0.945 15.546 3.022 1.00 81.44 343 THR A C 1
ATOM 2814 O O . THR A 1 343 ? 1.108 14.327 2.905 1.00 81.44 343 THR A O 1
ATOM 2817 N N . MET A 1 344 ? 1.196 16.377 2.011 1.00 78.00 344 MET A N 1
ATOM 2818 C CA . MET A 1 344 ? 1.705 15.933 0.710 1.00 78.00 344 MET A CA 1
ATOM 2819 C C . MET A 1 344 ? 3.208 15.686 0.726 1.00 78.00 344 MET A C 1
ATOM 2821 O O . MET A 1 344 ? 3.694 14.770 0.055 1.00 78.00 344 MET A O 1
ATOM 2825 N N . GLU A 1 345 ? 3.912 16.490 1.514 1.00 74.94 345 GLU A N 1
ATOM 2826 C CA . GLU A 1 345 ? 5.363 16.514 1.621 1.00 74.94 345 GLU A CA 1
ATOM 2827 C C . GLU A 1 345 ? 5.900 15.212 2.220 1.00 74.94 345 GLU A C 1
ATOM 2829 O O . GLU A 1 345 ? 5.269 14.650 3.123 1.00 74.94 345 GLU A O 1
ATOM 2834 N N . PRO A 1 346 ? 7.045 14.706 1.735 1.00 72.31 346 PRO A N 1
ATOM 2835 C CA . PRO A 1 346 ? 7.728 13.584 2.363 1.00 72.31 346 PRO A CA 1
ATOM 2836 C C . PRO A 1 346 ? 8.026 13.864 3.837 1.00 72.31 346 PRO A C 1
ATOM 2838 O O . PRO A 1 346 ? 8.119 15.011 4.263 1.00 72.31 346 PRO A O 1
ATOM 2841 N N . VAL A 1 347 ? 8.228 12.807 4.619 1.00 70.62 347 VAL A N 1
ATOM 2842 C CA . VAL A 1 347 ? 8.745 12.955 5.983 1.00 70.62 347 VAL A CA 1
ATOM 2843 C C . VAL A 1 347 ? 10.130 13.614 5.924 1.00 70.62 347 VAL A C 1
ATOM 2845 O O . VAL A 1 347 ? 11.049 13.055 5.324 1.00 70.62 347 VAL A O 1
ATOM 2848 N N . THR A 1 348 ? 10.286 14.788 6.544 1.00 66.44 348 THR A N 1
ATOM 2849 C CA . THR A 1 348 ? 11.554 15.536 6.585 1.00 66.44 348 THR A CA 1
ATOM 2850 C C . THR A 1 348 ? 12.166 15.553 7.989 1.00 66.44 348 THR A C 1
ATOM 2852 O O . THR A 1 348 ? 11.536 15.181 8.983 1.00 66.44 348 THR A O 1
ATOM 2855 N N . MET A 1 349 ? 13.410 16.036 8.094 1.00 57.97 349 MET A N 1
ATOM 2856 C CA . MET A 1 349 ? 14.059 16.306 9.386 1.00 57.97 349 MET A CA 1
ATOM 2857 C C . MET A 1 349 ? 13.297 17.324 10.241 1.00 57.97 349 MET A C 1
ATOM 2859 O O . MET A 1 349 ? 13.327 17.244 11.468 1.00 57.97 349 MET A O 1
ATOM 2863 N N . GLU A 1 350 ? 12.609 18.282 9.622 1.00 60.72 350 GLU A N 1
ATOM 2864 C CA . GLU A 1 350 ? 11.807 19.270 10.348 1.00 60.72 350 GLU A CA 1
ATOM 2865 C C . GLU A 1 350 ? 10.559 18.633 10.957 1.00 60.72 350 GLU A C 1
ATOM 2867 O O . GLU A 1 350 ? 10.274 18.895 12.123 1.00 60.72 350 GLU A O 1
ATOM 2872 N N . THR A 1 351 ? 9.910 17.693 10.254 1.00 62.44 351 THR A N 1
ATOM 2873 C CA . THR A 1 351 ? 8.797 16.893 10.799 1.00 62.44 351 THR A CA 1
ATOM 2874 C C . THR A 1 351 ? 9.173 16.240 12.136 1.00 62.44 351 THR A C 1
ATOM 2876 O O . THR A 1 351 ? 8.380 16.210 13.079 1.00 62.44 351 THR A O 1
ATOM 2879 N N . LEU A 1 352 ? 10.411 15.760 12.254 1.00 57.97 352 LEU A N 1
ATOM 2880 C CA . LEU A 1 352 ? 10.930 15.112 13.460 1.00 57.97 352 LEU A CA 1
ATOM 2881 C C . LEU A 1 352 ? 11.261 16.087 14.584 1.00 57.97 352 LEU A C 1
ATOM 2883 O O . LEU A 1 352 ? 10.953 15.795 15.738 1.00 57.97 352 LEU A O 1
ATOM 2887 N N . LYS A 1 353 ? 11.841 17.247 14.260 1.00 54.59 353 LYS A N 1
ATOM 2888 C CA . LYS A 1 353 ? 12.121 18.303 15.245 1.00 54.59 353 LYS A CA 1
ATOM 2889 C C . LYS A 1 353 ? 10.830 18.848 15.852 1.00 54.59 353 LYS A C 1
ATOM 2891 O O . LYS A 1 353 ? 10.751 18.990 17.067 1.00 54.59 353 LYS A O 1
ATOM 2896 N N . THR A 1 354 ? 9.792 19.066 15.043 1.00 57.94 354 THR A N 1
ATOM 2897 C CA . THR A 1 354 ? 8.474 19.480 15.548 1.00 57.94 354 THR A CA 1
ATOM 2898 C C . THR A 1 354 ? 7.847 18.384 16.416 1.00 57.94 354 THR A C 1
ATOM 2900 O O . THR A 1 354 ? 7.305 18.676 17.479 1.00 57.94 354 THR A O 1
ATOM 2903 N N . THR A 1 355 ? 7.989 17.111 16.026 1.00 56.72 355 THR A N 1
ATOM 2904 C CA . THR A 1 355 ? 7.531 15.967 16.839 1.00 56.72 355 THR A CA 1
ATOM 2905 C C . THR A 1 355 ? 8.260 15.895 18.193 1.00 56.72 355 THR A C 1
ATOM 2907 O O . THR A 1 355 ? 7.627 15.636 19.215 1.00 56.72 355 THR A O 1
ATOM 2910 N N . ASP A 1 356 ? 9.559 16.210 18.241 1.00 55.56 356 ASP A N 1
ATOM 2911 C CA . ASP A 1 356 ? 10.347 16.324 19.482 1.00 55.56 356 ASP A CA 1
ATOM 2912 C C . ASP A 1 356 ? 9.941 17.519 20.362 1.00 55.56 356 ASP A C 1
ATOM 2914 O O . ASP A 1 356 ? 9.919 17.435 21.591 1.00 55.56 356 ASP A O 1
ATOM 2918 N N . GLU A 1 357 ? 9.540 18.637 19.759 1.00 53.56 357 GLU A N 1
ATOM 2919 C CA . GLU A 1 357 ? 8.992 19.776 20.501 1.00 53.56 357 GLU A CA 1
ATOM 2920 C C . GLU A 1 357 ? 7.642 19.460 21.155 1.00 53.56 357 GLU A C 1
ATOM 2922 O O . GLU A 1 357 ? 7.383 19.923 22.271 1.00 53.56 357 GLU A O 1
ATOM 2927 N N . TYR A 1 358 ? 6.795 18.640 20.523 1.00 51.69 358 TYR A N 1
ATOM 2928 C CA . TYR A 1 358 ? 5.559 18.169 21.154 1.00 51.69 358 TYR A CA 1
ATOM 2929 C C . TYR A 1 358 ? 5.833 17.274 22.378 1.00 51.69 358 TYR A C 1
ATOM 2931 O O . TYR A 1 358 ? 5.097 17.358 23.366 1.00 51.69 358 TYR A O 1
ATOM 2939 N N . LEU A 1 359 ? 6.927 16.497 22.375 1.00 53.94 359 LEU A N 1
ATOM 2940 C CA . LEU A 1 359 ? 7.382 15.727 23.545 1.00 53.94 359 LEU A CA 1
ATOM 2941 C C . LEU A 1 359 ? 7.828 16.626 24.691 1.00 53.94 359 LEU A C 1
ATOM 2943 O O . LEU A 1 359 ? 7.444 16.408 25.840 1.00 53.94 359 LEU A O 1
ATOM 2947 N N . LYS A 1 360 ? 8.603 17.667 24.376 1.00 56.66 360 LYS A N 1
ATOM 2948 C CA . LYS A 1 360 ? 9.074 18.652 25.362 1.00 56.66 360 LYS A CA 1
ATOM 2949 C C . LYS A 1 360 ? 7.926 19.430 26.010 1.00 56.66 360 LYS A C 1
ATOM 2951 O O . LYS A 1 360 ? 8.072 19.891 27.137 1.00 56.66 360 LYS A O 1
ATOM 2956 N N . LYS A 1 361 ? 6.782 19.543 25.329 1.00 50.94 361 LYS A N 1
ATOM 2957 C CA . LYS A 1 361 ? 5.564 20.203 25.831 1.00 50.94 361 LYS A CA 1
ATOM 2958 C C . LYS A 1 361 ? 4.649 19.291 26.661 1.00 50.94 361 LYS A C 1
ATOM 2960 O O . LYS A 1 361 ? 3.622 19.767 27.132 1.00 50.94 361 LYS A O 1
ATOM 2965 N N . GLY A 1 362 ? 4.992 18.013 26.860 1.00 43.56 362 GLY A N 1
ATOM 2966 C CA . GLY A 1 362 ? 4.215 17.099 27.710 1.00 43.56 362 GLY A CA 1
ATOM 2967 C C . GLY A 1 362 ? 2.820 16.758 27.169 1.00 43.56 362 GLY A C 1
ATOM 2968 O O . GLY A 1 362 ? 1.953 16.349 27.934 1.00 43.56 362 GLY A O 1
ATOM 2969 N N . LEU A 1 363 ? 2.594 16.929 25.862 1.00 45.41 363 LEU A N 1
ATOM 2970 C CA . LEU A 1 363 ? 1.309 16.657 25.201 1.00 45.41 363 LEU A CA 1
ATOM 2971 C C . LEU A 1 363 ? 1.073 15.163 24.921 1.00 45.41 363 LEU A C 1
ATOM 2973 O O . LEU A 1 363 ? 0.021 14.786 24.415 1.00 45.41 363 LEU A O 1
ATOM 2977 N N . PHE A 1 364 ? 2.031 14.311 25.285 1.00 49.19 364 PHE A N 1
ATOM 2978 C CA . PHE A 1 364 ? 1.957 12.862 25.158 1.00 49.19 364 PHE A CA 1
ATOM 2979 C C . PHE A 1 364 ? 2.301 12.205 26.496 1.00 49.19 364 PHE A C 1
ATOM 2981 O O . PHE A 1 364 ? 3.084 12.778 27.265 1.00 49.19 364 PHE A O 1
ATOM 2988 N N . PRO A 1 365 ? 1.738 11.019 26.802 1.00 34.28 365 PRO A N 1
ATOM 2989 C CA . PRO A 1 365 ? 2.060 10.321 28.035 1.00 34.28 365 PRO A CA 1
ATOM 2990 C C . PRO A 1 365 ? 3.580 10.117 28.116 1.00 34.28 365 PRO A C 1
ATOM 2992 O O . PRO A 1 365 ? 4.202 9.734 27.118 1.00 34.28 365 PRO A O 1
ATOM 2995 N N . PRO A 1 366 ? 4.201 10.401 29.274 1.00 34.22 366 PRO A N 1
ATOM 2996 C CA . PRO A 1 366 ? 5.632 10.215 29.436 1.00 34.22 366 PRO A CA 1
ATOM 2997 C C . PRO A 1 366 ? 5.985 8.765 29.107 1.00 34.22 366 PRO A C 1
ATOM 2999 O O . PRO A 1 366 ? 5.201 7.857 29.397 1.00 34.22 366 PRO A O 1
ATOM 3002 N N . LYS A 1 367 ? 7.174 8.552 28.519 1.00 36.31 367 LYS A N 1
ATOM 3003 C CA . LYS A 1 367 ? 7.790 7.222 28.395 1.00 36.31 367 LYS A CA 1
ATOM 3004 C C . LYS A 1 367 ? 7.468 6.434 29.660 1.00 36.31 367 LYS A C 1
ATOM 3006 O O . LYS A 1 367 ? 7.834 6.872 30.751 1.00 36.31 367 LYS A O 1
ATOM 3011 N N . SER A 1 368 ? 6.787 5.301 29.522 1.00 32.16 368 SER A N 1
ATOM 3012 C CA . SER A 1 368 ? 6.579 4.379 30.630 1.00 32.16 368 SER A CA 1
ATOM 3013 C C . SER A 1 368 ? 7.951 3.913 31.132 1.00 32.16 368 SER A C 1
ATOM 3015 O O . SER A 1 368 ? 8.549 3.004 30.566 1.00 32.16 368 SER A O 1
ATOM 3017 N N . GLY A 1 369 ? 8.455 4.620 32.145 1.00 32.06 369 GLY A N 1
ATOM 3018 C CA . GLY A 1 369 ? 9.507 4.244 33.080 1.00 32.06 369 GLY A CA 1
ATOM 3019 C C . GLY A 1 369 ? 10.878 3.893 32.505 1.00 32.06 369 GLY A C 1
ATOM 3020 O O . GLY A 1 369 ? 11.226 2.722 32.407 1.00 32.06 369 GLY A O 1
ATOM 3021 N N . SER A 1 370 ? 11.753 4.892 32.358 1.00 33.19 370 SER A N 1
ATOM 3022 C CA . SER A 1 370 ? 13.084 4.737 32.956 1.00 33.19 370 SER A CA 1
ATOM 3023 C C . SER A 1 370 ? 12.883 4.631 34.473 1.00 33.19 370 SER A C 1
ATOM 3025 O O . SER A 1 370 ? 12.366 5.571 35.072 1.00 33.19 370 SER A O 1
ATOM 3027 N N . ASN A 1 371 ? 13.277 3.494 35.052 1.00 37.22 371 ASN A N 1
ATOM 3028 C CA . ASN A 1 371 ? 13.085 3.045 36.441 1.00 37.22 371 ASN A CA 1
ATOM 3029 C C . ASN A 1 371 ? 11.827 2.209 36.700 1.00 37.22 371 ASN A C 1
ATOM 3031 O O . ASN A 1 371 ? 10.913 2.626 37.397 1.00 37.22 371 ASN A O 1
ATOM 3035 N N . THR A 1 372 ? 11.866 0.955 36.259 1.00 30.67 372 THR A N 1
ATOM 3036 C CA . THR A 1 372 ? 11.559 -0.177 37.143 1.00 30.67 372 THR A CA 1
ATOM 3037 C C . THR A 1 372 ? 12.540 -1.298 36.814 1.00 30.67 372 THR A C 1
ATOM 3039 O O . THR A 1 372 ? 12.601 -1.793 35.692 1.00 30.67 372 THR A O 1
ATOM 3042 N N . LYS A 1 373 ? 13.368 -1.665 37.797 1.00 36.09 373 LYS A N 1
ATOM 3043 C CA . LYS A 1 373 ? 13.827 -3.049 37.894 1.00 36.09 373 LYS A CA 1
ATOM 3044 C C . LYS A 1 373 ? 12.562 -3.913 37.980 1.00 36.09 373 LYS A C 1
ATOM 3046 O O . LYS A 1 373 ? 11.599 -3.497 38.618 1.00 36.09 373 LYS A O 1
ATOM 3051 N N . ASP A 1 374 ? 12.593 -5.065 37.326 1.00 34.38 374 ASP A N 1
ATOM 3052 C CA . ASP A 1 374 ? 11.572 -6.117 37.373 1.00 34.38 374 ASP A CA 1
ATOM 3053 C C . ASP A 1 374 ? 10.288 -5.873 36.556 1.00 34.38 374 ASP A C 1
ATOM 3055 O O . ASP A 1 374 ? 9.191 -5.708 37.080 1.00 34.38 374 ASP A O 1
ATOM 3059 N N . VAL A 1 375 ? 10.410 -6.000 35.231 1.00 26.00 375 VAL A N 1
ATOM 3060 C CA . VAL A 1 375 ? 9.341 -6.589 34.408 1.00 26.00 375 VAL A CA 1
ATOM 3061 C C . VAL A 1 375 ? 9.960 -7.774 33.667 1.00 26.00 375 VAL A C 1
ATOM 3063 O O . VAL A 1 375 ? 10.920 -7.568 32.921 1.00 26.00 375 VAL A O 1
ATOM 3066 N N . PRO A 1 376 ? 9.474 -9.016 33.850 1.00 29.16 376 PRO A N 1
ATOM 3067 C CA . PRO A 1 376 ? 9.978 -10.132 33.075 1.00 29.16 376 PRO A CA 1
ATOM 3068 C C . PRO A 1 376 ? 9.583 -9.907 31.617 1.00 29.16 376 PRO A C 1
ATOM 3070 O O . PRO A 1 376 ? 8.402 -9.917 31.264 1.00 29.16 376 PRO A O 1
ATOM 3073 N N . THR A 1 377 ? 10.586 -9.718 30.767 1.00 30.06 377 THR A N 1
ATOM 3074 C CA . THR A 1 377 ? 10.490 -9.884 29.321 1.00 30.06 377 THR A CA 1
ATOM 3075 C C . THR A 1 377 ? 10.081 -11.326 29.032 1.00 30.06 377 THR A C 1
ATOM 3077 O O . THR A 1 377 ? 10.916 -12.201 28.822 1.00 30.06 377 THR A O 1
ATOM 3080 N N . ARG A 1 378 ? 8.774 -11.607 29.029 1.00 26.91 378 ARG A N 1
ATOM 3081 C CA . ARG A 1 378 ? 8.279 -12.812 28.362 1.00 26.91 378 ARG A CA 1
ATOM 3082 C C . ARG A 1 378 ? 8.482 -12.623 26.856 1.00 26.91 378 ARG A C 1
ATOM 3084 O O . ARG A 1 378 ? 8.016 -11.615 26.318 1.00 26.91 378 ARG A O 1
ATOM 3091 N N . PRO A 1 379 ? 9.180 -13.541 26.168 1.00 30.27 379 PRO A N 1
ATOM 3092 C CA . PRO A 1 379 ? 9.339 -13.477 24.725 1.00 30.27 379 PRO A CA 1
ATOM 3093 C C . PRO A 1 379 ? 7.972 -13.496 24.035 1.00 30.27 379 PRO A C 1
ATOM 3095 O O . PRO A 1 379 ? 7.081 -14.250 24.423 1.00 30.27 379 PRO A O 1
ATOM 3098 N N . LEU A 1 380 ? 7.844 -12.727 22.954 1.00 31.33 380 LEU A N 1
ATOM 3099 C CA . LEU A 1 380 ? 6.712 -12.681 22.013 1.00 31.33 380 LEU A CA 1
ATOM 3100 C C . LEU A 1 380 ? 6.384 -14.034 21.324 1.00 31.33 380 LEU A C 1
ATOM 3102 O O . LEU A 1 380 ? 5.614 -14.062 20.370 1.00 31.33 380 LEU A O 1
ATOM 3106 N N . LEU A 1 381 ? 6.949 -15.156 21.784 1.00 30.25 381 LEU A N 1
ATOM 3107 C CA . LEU A 1 381 ? 6.936 -16.455 21.106 1.00 30.25 381 LEU A CA 1
ATOM 3108 C C . LEU A 1 381 ? 6.026 -17.526 21.732 1.00 30.25 381 LEU A C 1
ATOM 3110 O O . LEU A 1 381 ? 5.812 -18.549 21.095 1.00 30.25 381 LEU A O 1
ATOM 3114 N N . GLU A 1 382 ? 5.425 -17.318 22.908 1.00 30.78 382 GLU A N 1
ATOM 3115 C CA . GLU A 1 382 ? 4.655 -18.394 23.575 1.00 30.78 382 GLU A CA 1
ATOM 3116 C C . GLU A 1 382 ? 3.129 -18.361 23.375 1.00 30.78 382 GLU A C 1
ATOM 3118 O O . GLU A 1 382 ? 2.429 -19.226 23.886 1.00 30.78 382 GLU A O 1
ATOM 3123 N N . TRP A 1 383 ? 2.576 -17.420 22.603 1.00 32.56 383 TRP A N 1
ATOM 3124 C CA . TRP A 1 383 ? 1.115 -17.341 22.385 1.00 32.56 383 TRP A CA 1
ATOM 3125 C C . TRP A 1 383 ? 0.656 -17.829 21.001 1.00 32.56 383 TRP A C 1
ATOM 3127 O O . TRP A 1 383 ? -0.521 -17.724 20.667 1.00 32.56 383 TRP A O 1
ATOM 3137 N N . ALA A 1 384 ? 1.570 -18.391 20.201 1.00 29.20 384 ALA A N 1
ATOM 3138 C CA . ALA A 1 384 ? 1.278 -18.934 18.872 1.00 29.20 384 ALA A CA 1
ATOM 3139 C C . ALA A 1 384 ? 1.072 -20.465 18.835 1.00 29.20 384 ALA A C 1
ATOM 3141 O O . ALA A 1 384 ? 0.919 -21.028 17.755 1.00 29.20 384 ALA A O 1
ATOM 3142 N N . GLY A 1 385 ? 1.029 -21.157 19.976 1.00 32.88 385 GLY A N 1
ATOM 3143 C CA . GLY A 1 385 ? 0.816 -22.607 20.005 1.00 32.88 385 GLY A CA 1
ATOM 3144 C C . GLY A 1 385 ? 0.175 -23.053 21.308 1.00 32.88 385 GLY A C 1
ATOM 3145 O O . GLY A 1 385 ? 0.854 -23.181 22.319 1.00 32.88 385 GLY A O 1
ATOM 3146 N N . GLY A 1 386 ? -1.137 -23.270 21.285 1.00 27.39 386 GLY A N 1
ATOM 3147 C CA . GLY A 1 386 ? -1.875 -23.684 22.474 1.00 27.39 386 GLY A CA 1
ATOM 3148 C C . GLY A 1 386 ? -3.372 -23.847 22.252 1.00 27.39 386 GLY A C 1
ATOM 3149 O O . GLY A 1 386 ? -4.152 -23.359 23.059 1.00 27.39 386 GLY A O 1
ATOM 3150 N N . LEU A 1 387 ? -3.775 -24.514 21.170 1.00 29.45 387 LEU A N 1
ATOM 3151 C CA . LEU A 1 387 ? -5.053 -25.223 21.097 1.00 29.45 387 LEU A CA 1
ATOM 3152 C C . LEU A 1 387 ? -4.768 -26.596 20.477 1.00 29.45 387 LEU A C 1
ATOM 3154 O O . LEU A 1 387 ? -4.019 -26.680 19.505 1.00 29.45 387 LEU A O 1
ATOM 3158 N N . GLN A 1 388 ? -5.277 -27.618 21.167 1.00 30.92 388 GLN A N 1
ATOM 3159 C CA . GLN A 1 388 ? -4.990 -29.052 21.046 1.00 30.92 388 GLN A CA 1
ATOM 3160 C C . GLN A 1 388 ? -5.216 -29.638 19.655 1.00 30.92 388 GLN A C 1
ATOM 3162 O O . GLN A 1 388 ? -6.151 -29.174 18.964 1.00 30.92 388 GLN A O 1
#

pLDDT: mean 79.99, std 16.71, range [26.0, 97.0]

Secondary structure (DSSP, 8-state):
-EEEEEEEEEETTTTS-EEPPGGG--GGGGGGG--SSEEE---SSSS---EEEEEEETTEEEEEEEEE-HHHHHHSSSSSPPPGGGHHHHHHHHHHHHHHTTEE--HHHHHHPPPSEEEEEEEEEEES-THHHHHHHHHSPPPTTPEEEEEEETTTEEEEEEEETTEEEEEEE-HHHHTSTTSS-HHHHHHHHHS-EEEEEEEEEEESHHHHHHHHHHTT---S-HHHHHHSHHHHHHHHHHHHHHHHTT-----GGGHHHHHHHHHHHHHHTT--SHHHHHHHHHHHHHHHHH-HHHHHHHHHHHS-HHHHHHHHHHHHTS-PPPPHHHHHHHHHHHHHHH--SPP-HHHHHHHHHHHHTT-S---S-S--S------TTSSS----